Protein 5GS7 (pdb70)

Organism: Enterococcus faecalis (NCBI:txid1351)

Foldseek 3Di:
DKWFWACFPFIKTWAFDWFLDDQQKWWKKAFQQQKADFPQDDIRRGFFIKIAIARPPDQDGQHQKIATLLFKIKHKAAAPPFADADADDPQADEGEPSCVRCVDRRHDNAPVVVVVNCVRDGHHQDQPDPVGGDGRTKMWMHGRPFIWIWGQGPVGIDIDTDPQGMAHYDDDPVVLVVVLVVQVQADQADDDPPVDPVDDDDPPDHPNSHPVQDQAQDGSSLRNQLSVLRVPDDFHNDPVRRVVSVVVSNVSRWADQPRAQPPPSGHITRQKIWMARSNQQKIWMAGPAAPDIDIDGSVVDDSPDNGMDIGRDPHHYDDDPDD/DKWFWADFPFIKTWAFDWDLDDQQKWKKKAFQQAKADFPQDDIRRGFFIKIAIARPPDQDGQHQKIATLLFKIKHKAAAPPFADADADDPQADEGEPSCVRVVQRRHDNAVVVVVVNCVRYGHHLDQPDPVGGDGGTKMWMHGRPFIWIWGQGPVGIDIGTDPQRMAHYDDDPVVLVVVLVVVVQADQADDDPPVDPVDDDDPPDHRPSHPPQDQAQDGSSLSRQLSVLRVPDDFHNDPVRRVVSVVVSNVSRFADQPRAQPDPRGHIGRQKIWMARSNFQKIWIAGPAAPDIDIDGSVVDDSNDHGMDIGRDPRHYDDDPPD

InterPro domains:
  IPR029055 Nucleophile aminohydrolases, N-terminal [SSF56235] (2-324)
  IPR029132 Choloylglycine hydrolase/NAAA C-terminal [PF02275] (2-312)
  IPR047711 Conjugated bile acid hydrolase [NF038245] (1-310)
  IPR052193 Peptidase C59 family enzymes [PTHR35527] (1-322)

Structure (mmCIF, N/CA/C/O backbone):
data_5GS7
#
_entry.id   5GS7
#
_cell.length_a   91.187
_cell.length_b   91.187
_cell.length_c   156.505
_cell.angle_alpha   90.00
_cell.angle_beta   90.00
_cell.angle_gamma   90.00
#
_symmetry.space_group_name_H-M   'P 41 2 2'
#
loop_
_entity.id
_entity.type
_entity.pdbx_description
1 polymer 'Choloylglycine hydrolase'
2 water water
#
loop_
_atom_site.group_PDB
_atom_site.id
_atom_site.type_symbol
_atom_site.label_atom_id
_atom_site.label_alt_id
_atom_site.label_comp_id
_atom_site.label_asym_id
_atom_site.label_entity_id
_atom_site.label_seq_id
_atom_site.pdbx_PDB_ins_code
_atom_site.Cartn_x
_atom_site.Cartn_y
_atom_site.Cartn_z
_atom_site.occupancy
_atom_site.B_iso_or_equiv
_atom_site.auth_seq_id
_atom_site.auth_comp_id
_atom_site.auth_asym_id
_atom_site.auth_atom_id
_atom_site.pdbx_PDB_model_num
ATOM 1 N N . ALA A 1 1 ? 18.366 38.471 -2.427 1.00 12.54 2 ALA A N 1
ATOM 2 C CA . ALA A 1 1 ? 18.960 38.717 -1.142 1.00 12.05 2 ALA A CA 1
ATOM 3 C C . ALA A 1 1 ? 18.131 38.571 0.053 1.00 10.51 2 ALA A C 1
ATOM 4 O O . ALA A 1 1 ? 16.882 38.798 -0.063 1.00 11.20 2 ALA A O 1
ATOM 6 N N . THR A 1 2 ? 18.665 38.315 1.225 1.00 10.72 3 THR A N 1
ATOM 7 C CA . THR A 1 2 ? 17.982 38.282 2.476 1.00 11.57 3 THR A CA 1
ATOM 8 C C . THR A 1 2 ? 18.885 38.891 3.485 1.00 13.24 3 THR A C 1
ATOM 9 O O . THR A 1 2 ? 20.052 38.452 3.568 1.00 13.27 3 THR A O 1
ATOM 13 N N . ALA A 1 3 ? 18.464 39.985 4.143 1.00 11.62 4 ALA A N 1
ATOM 14 C CA . ALA A 1 3 ? 19.200 40.547 5.264 1.00 11.12 4 ALA A CA 1
ATOM 15 C C . ALA A 1 3 ? 18.490 40.398 6.526 1.00 11.95 4 ALA A C 1
ATOM 16 O O . ALA A 1 3 ? 17.224 40.510 6.583 1.00 11.97 4 ALA A O 1
ATOM 18 N N . ILE A 1 4 ? 19.209 40.124 7.584 1.00 12.14 5 ILE A N 1
ATOM 19 C CA . ILE A 1 4 ? 18.645 39.908 8.929 1.00 12.07 5 ILE A CA 1
ATOM 20 C C . ILE A 1 4 ? 19.421 40.578 10.030 1.00 12.74 5 ILE A C 1
ATOM 21 O O . ILE A 1 4 ? 20.666 40.820 9.852 1.00 12.52 5 ILE A O 1
ATOM 26 N N . THR A 1 5 ? 18.775 40.819 11.142 1.00 13.54 6 THR A N 1
ATOM 27 C CA . THR A 1 5 ? 19.366 40.984 12.431 1.00 15.14 6 THR A CA 1
ATOM 28 C C . THR A 1 5 ? 19.139 39.813 13.356 1.00 17.99 6 THR A C 1
ATOM 29 O O . THR A 1 5 ? 18.157 39.040 13.232 1.00 16.32 6 THR A O 1
ATOM 33 N N . TYR A 1 6 ? 20.047 39.612 14.308 1.00 17.59 7 TYR A N 1
ATOM 34 C CA . TYR A 1 6 ? 19.874 38.625 15.317 1.00 16.81 7 TYR A CA 1
ATOM 35 C C . TYR A 1 6 ? 20.482 39.138 16.581 1.00 17.40 7 TYR A C 1
ATOM 36 O O . TYR A 1 6 ? 21.574 39.744 16.540 1.00 18.89 7 TYR A O 1
ATOM 45 N N . VAL A 1 7 ? 19.932 38.761 17.717 1.00 18.08 8 VAL A N 1
ATOM 46 C CA . VAL A 1 7 ? 20.552 39.042 19.000 1.00 19.19 8 VAL A CA 1
ATOM 47 C C . VAL A 1 7 ? 20.733 37.734 19.771 1.00 19.25 8 VAL A C 1
ATOM 48 O O . VAL A 1 7 ? 19.796 36.993 19.950 1.00 19.64 8 VAL A O 1
ATOM 52 N N . SER A 1 8 ? 21.897 37.565 20.363 1.00 19.06 9 SER A N 1
ATOM 53 C CA . SER A 1 8 ? 22.139 36.464 21.322 1.00 22.28 9 SER A CA 1
ATOM 54 C C . SER A 1 8 ? 22.486 37.272 22.645 1.00 26.68 9 SER A C 1
ATOM 55 O O . SER A 1 8 ? 21.607 37.797 23.419 1.00 29.38 9 SER A O 1
ATOM 58 N N . LYS A 1 9 ? 23.760 37.457 22.864 1.00 24.50 10 LYS A N 1
ATOM 59 C CA . LYS A 1 9 ? 24.272 38.450 23.824 1.00 27.87 10 LYS A CA 1
ATOM 60 C C . LYS A 1 9 ? 24.700 39.685 23.030 1.00 24.44 10 LYS A C 1
ATOM 61 O O . LYS A 1 9 ? 24.186 40.803 23.286 1.00 26.47 10 LYS A O 1
ATOM 67 N N . ASP A 1 10 ? 25.594 39.499 22.050 1.00 21.90 11 ASP A N 1
ATOM 68 C CA . ASP A 1 10 ? 25.915 40.552 21.106 1.00 19.85 11 ASP A CA 1
ATOM 69 C C . ASP A 1 10 ? 24.794 40.571 20.021 1.00 19.12 11 ASP A C 1
ATOM 70 O O . ASP A 1 10 ? 23.917 39.697 19.966 1.00 18.50 11 ASP A O 1
ATOM 75 N N . HIS A 1 11 ? 24.818 41.631 19.245 1.00 16.84 12 HIS A N 1
ATOM 76 C CA . HIS A 1 11 ? 23.867 41.940 18.166 1.00 17.21 12 HIS A CA 1
ATOM 77 C C . HIS A 1 11 ? 24.594 41.757 16.854 1.00 16.75 12 HIS A C 1
ATOM 78 O O . HIS A 1 11 ? 25.740 42.189 16.675 1.00 18.37 12 HIS A O 1
ATOM 85 N N . TYR A 1 12 ? 23.962 41.011 15.914 1.00 14.07 13 TYR A N 1
ATOM 86 C CA . TYR A 1 12 ? 24.547 40.677 14.654 1.00 12.60 13 TYR A CA 1
ATOM 87 C C . TYR A 1 12 ? 23.725 41.170 13.516 1.00 13.52 13 TYR A C 1
ATOM 88 O O . TYR A 1 12 ? 22.494 41.312 13.632 1.00 14.25 13 TYR A O 1
ATOM 97 N N . PHE A 1 13 ? 24.298 41.342 12.380 1.00 12.24 14 PHE A N 1
ATOM 98 C CA . PHE A 1 13 ? 23.705 41.976 11.206 1.00 14.24 14 PHE A CA 1
ATOM 99 C C . PHE A 1 13 ? 24.274 41.359 10.010 1.00 13.95 14 PHE A C 1
ATOM 100 O O . PHE A 1 13 ? 25.566 41.259 9.948 1.00 15.67 14 PHE A O 1
ATOM 108 N N . GLY A 1 14 ? 23.561 40.930 8.992 1.00 14.23 15 GLY A N 1
ATOM 109 C CA . GLY A 1 14 ? 24.208 40.377 7.820 1.00 14.91 15 GLY A CA 1
ATOM 110 C C . GLY A 1 14 ? 23.233 39.994 6.761 1.00 12.90 15 GLY A C 1
ATOM 111 O O . GLY A 1 14 ? 22.011 40.209 6.913 1.00 13.18 15 GLY A O 1
ATOM 112 N N . ARG A 1 15 ? 23.734 39.300 5.749 1.00 12.42 16 ARG A N 1
ATOM 113 C CA . ARG A 1 15 ? 22.874 39.063 4.587 1.00 11.18 16 ARG A CA 1
ATOM 114 C C . ARG A 1 15 ? 23.441 37.955 3.691 1.00 11.65 16 ARG A C 1
ATOM 115 O O . ARG A 1 15 ? 24.635 37.683 3.616 1.00 12.75 16 ARG A O 1
ATOM 123 N N . ASN A 1 16 ? 22.549 37.348 2.892 1.00 11.89 17 ASN A N 1
ATOM 124 C CA . ASN A 1 16 ? 22.876 36.633 1.704 1.00 11.62 17 ASN A CA 1
ATOM 125 C C . ASN A 1 16 ? 22.898 37.614 0.551 1.00 12.06 17 ASN A C 1
ATOM 126 O O . ASN A 1 16 ? 21.946 38.426 0.355 1.00 11.74 17 ASN A O 1
ATOM 131 N N . PHE A 1 17 ? 23.921 37.567 -0.264 1.00 10.89 18 PHE A N 1
ATOM 132 C CA . PHE A 1 17 ? 24.022 38.241 -1.500 1.00 11.47 18 PHE A CA 1
ATOM 133 C C . PHE A 1 17 ? 23.736 37.313 -2.611 1.00 13.60 18 PHE A C 1
ATOM 134 O O . PHE A 1 17 ? 24.513 36.372 -2.833 1.00 12.30 18 PHE A O 1
ATOM 142 N N . ASP A 1 18 ? 22.551 37.473 -3.239 1.00 13.60 19 ASP A N 1
ATOM 143 C CA . ASP A 1 18 ? 22.056 36.503 -4.278 1.00 12.63 19 ASP A CA 1
ATOM 144 C C . ASP A 1 18 ? 22.101 37.224 -5.625 1.00 13.24 19 ASP A C 1
ATOM 145 O O . ASP A 1 18 ? 21.531 38.327 -5.774 1.00 14.86 19 ASP A O 1
ATOM 150 N N . TYR A 1 19 ? 22.795 36.689 -6.596 1.00 13.20 20 TYR A N 1
ATOM 151 C CA . TYR A 1 19 ? 22.842 37.208 -7.918 1.00 13.30 20 TYR A CA 1
ATOM 152 C C . TYR A 1 19 ? 23.323 36.234 -8.889 1.00 14.26 20 TYR A C 1
ATOM 153 O O . TYR A 1 19 ? 23.825 35.165 -8.493 1.00 15.34 20 TYR A O 1
ATOM 162 N N . GLU A 1 20 ? 23.287 36.524 -10.182 1.00 16.28 21 GLU A N 1
ATOM 163 C CA . GLU A 1 20 ? 23.725 35.554 -11.163 1.00 18.59 21 GLU A CA 1
ATOM 164 C C . GLU A 1 20 ? 25.147 35.757 -11.632 1.00 22.78 21 GLU A C 1
ATOM 165 O O . GLU A 1 20 ? 25.684 34.895 -12.300 1.00 21.76 21 GLU A O 1
ATOM 171 N N . ILE A 1 21 ? 25.738 36.861 -11.250 1.00 23.02 22 ILE A N 1
ATOM 172 C CA . ILE A 1 21 ? 27.126 37.119 -11.593 1.00 26.83 22 ILE A CA 1
ATOM 173 C C . ILE A 1 21 ? 27.812 37.880 -10.422 1.00 25.23 22 ILE A C 1
ATOM 174 O O . ILE A 1 21 ? 27.209 38.664 -9.739 1.00 24.72 22 ILE A O 1
ATOM 179 N N . SER A 1 22 ? 29.095 37.630 -10.312 1.00 26.37 23 SER A N 1
ATOM 180 C CA . SER A 1 22 ? 29.944 37.939 -9.173 1.00 31.79 23 SER A CA 1
ATOM 181 C C . SER A 1 22 ? 30.964 38.990 -9.619 1.00 38.02 23 SER A C 1
ATOM 182 O O . SER A 1 22 ? 31.872 38.646 -10.369 1.00 48.51 23 SER A O 1
ATOM 185 N N . TYR A 1 23 ? 30.828 40.240 -9.127 1.00 34.06 24 TYR A N 1
ATOM 186 C CA . TYR A 1 23 ? 31.672 41.396 -9.507 1.00 33.32 24 TYR A CA 1
ATOM 187 C C . TYR A 1 23 ? 32.974 41.566 -8.597 1.00 28.69 24 TYR A C 1
ATOM 188 O O . TYR A 1 23 ? 33.128 42.606 -7.930 1.00 27.39 24 TYR A O 1
ATOM 197 N N . ASN A 1 24 ? 33.882 40.596 -8.579 1.00 25.30 25 ASN A N 1
ATOM 198 C CA . ASN A 1 24 ? 35.100 40.700 -7.764 1.00 23.33 25 ASN A CA 1
ATOM 199 C C . ASN A 1 24 ? 34.862 41.249 -6.333 1.00 21.36 25 ASN A C 1
ATOM 200 O O . ASN A 1 24 ? 35.376 42.339 -5.903 1.00 19.63 25 ASN A O 1
ATOM 205 N N . GLU A 1 25 ? 33.972 40.595 -5.591 1.00 19.49 26 GLU A N 1
ATOM 206 C CA . GLU A 1 25 ? 33.682 41.015 -4.235 1.00 18.34 26 GLU A CA 1
ATOM 207 C C . GLU A 1 25 ? 34.893 40.903 -3.317 1.00 17.15 26 GLU A C 1
ATOM 208 O O . GLU A 1 25 ? 35.639 39.910 -3.418 1.00 18.21 26 GLU A O 1
ATOM 214 N N . VAL A 1 26 ? 35.105 41.966 -2.531 1.00 16.92 27 VAL A N 1
ATOM 215 C CA . VAL A 1 26 ? 36.197 42.054 -1.611 1.00 14.73 27 VAL A CA 1
ATOM 216 C C . VAL A 1 26 ? 35.763 42.538 -0.288 1.00 16.97 27 VAL A C 1
ATOM 217 O O . VAL A 1 26 ? 34.727 43.238 -0.214 1.00 16.11 27 VAL A O 1
ATOM 221 N N . VAL A 1 27 ? 36.530 42.303 0.781 1.00 14.93 28 VAL A N 1
ATOM 222 C CA . VAL A 1 27 ? 36.253 42.824 2.094 1.00 15.05 28 VAL A CA 1
ATOM 223 C C . VAL A 1 27 ? 37.023 44.146 2.218 1.00 16.85 28 VAL A C 1
ATOM 224 O O . VAL A 1 27 ? 38.284 44.167 2.052 1.00 18.31 28 VAL A O 1
ATOM 228 N N . THR A 1 28 ? 36.344 45.273 2.313 1.00 14.61 29 THR A N 1
ATOM 229 C CA . THR A 1 28 ? 36.998 46.600 2.372 1.00 16.84 29 THR A CA 1
ATOM 230 C C . THR A 1 28 ? 36.748 47.344 3.659 1.00 14.19 29 THR A C 1
ATOM 231 O O . THR A 1 28 ? 35.644 47.500 4.120 1.00 15.00 29 THR A O 1
ATOM 235 N N . ILE A 1 29 ? 37.843 47.827 4.311 1.00 14.84 30 ILE A N 1
ATOM 236 C CA . ILE A 1 29 ? 37.801 48.635 5.491 1.00 14.49 30 ILE A CA 1
ATOM 237 C C . ILE A 1 29 ? 38.082 50.070 5.028 1.00 14.77 30 ILE A C 1
ATOM 238 O O . ILE A 1 29 ? 39.101 50.316 4.407 1.00 15.86 30 ILE A O 1
ATOM 243 N N . THR A 1 30 ? 37.180 50.954 5.297 1.00 14.13 31 THR A N 1
ATOM 244 C CA . THR A 1 30 ? 37.348 52.376 4.991 1.00 14.23 31 THR A CA 1
ATOM 245 C C . THR A 1 30 ? 37.687 53.056 6.279 1.00 14.76 31 THR A C 1
ATOM 246 O O . THR A 1 30 ? 36.899 53.140 7.206 1.00 15.87 31 THR A O 1
ATOM 250 N N . PRO A 1 31 ? 38.997 53.496 6.438 1.00 15.11 32 PRO A N 1
ATOM 251 C CA . PRO A 1 31 ? 39.413 54.043 7.697 1.00 15.81 32 PRO A CA 1
ATOM 252 C C . PRO A 1 31 ? 38.908 55.481 7.826 1.00 16.88 32 PRO A C 1
ATOM 253 O O . PRO A 1 31 ? 38.315 56.024 6.856 1.00 17.34 32 PRO A O 1
ATOM 257 N N . ARG A 1 32 ? 39.123 56.055 8.988 1.00 16.40 33 ARG A N 1
ATOM 258 C CA . ARG A 1 32 ? 38.534 57.341 9.348 1.00 17.46 33 ARG A CA 1
ATOM 259 C C . ARG A 1 32 ? 38.885 58.536 8.472 1.00 17.04 33 ARG A C 1
ATOM 260 O O . ARG A 1 32 ? 38.084 59.490 8.333 1.00 19.29 33 ARG A O 1
ATOM 268 N N . ASN A 1 33 ? 40.125 58.559 7.984 1.00 18.05 34 ASN A N 1
ATOM 269 C CA . ASN A 1 33 ? 40.655 59.681 7.180 1.00 18.22 34 ASN A CA 1
ATOM 270 C C . ASN A 1 33 ? 40.652 59.474 5.700 1.00 17.97 34 ASN A C 1
ATOM 271 O O . ASN A 1 33 ? 41.204 60.224 4.923 1.00 19.05 34 ASN A O 1
ATOM 276 N N . TYR A 1 34 ? 39.944 58.430 5.207 1.00 15.62 35 TYR A N 1
ATOM 277 C CA . TYR A 1 34 ? 39.675 58.305 3.831 1.00 15.14 35 TYR A CA 1
ATOM 278 C C . TYR A 1 34 ? 38.612 59.301 3.460 1.00 20.86 35 TYR A C 1
ATOM 279 O O . TYR A 1 34 ? 37.418 59.147 3.828 1.00 20.33 35 TYR A O 1
ATOM 288 N N . LYS A 1 35 ? 39.026 60.348 2.790 1.00 19.37 36 LYS A N 1
ATOM 289 C CA . LYS A 1 35 ? 38.089 61.410 2.486 1.00 23.39 36 LYS A CA 1
ATOM 290 C C . LYS A 1 35 ? 36.962 60.905 1.581 1.00 19.84 36 LYS A C 1
ATOM 291 O O . LYS A 1 35 ? 37.217 60.447 0.481 1.00 22.25 36 LYS A O 1
ATOM 297 N N . PHE A 1 36 ? 35.722 61.160 2.005 1.00 21.44 37 PHE A N 1
ATOM 298 C CA . PHE A 1 36 ? 34.547 60.979 1.108 1.00 21.19 37 PHE A CA 1
ATOM 299 C C . PHE A 1 36 ? 34.149 62.297 0.407 1.00 22.18 37 PHE A C 1
ATOM 300 O O . PHE A 1 36 ? 33.684 63.245 1.085 1.00 24.97 37 PHE A O 1
ATOM 308 N N . SER A 1 37 ? 34.285 62.350 -0.902 1.00 23.07 38 SER A N 1
ATOM 309 C CA . SER A 1 37 ? 33.849 63.445 -1.759 1.00 25.06 38 SER A CA 1
ATOM 310 C C . SER A 1 37 ? 32.456 63.009 -2.270 1.00 26.25 38 SER A C 1
ATOM 311 O O . SER A 1 37 ? 32.266 61.846 -2.764 1.00 29.26 38 SER A O 1
ATOM 314 N N . PHE A 1 38 ? 31.460 63.816 -2.008 1.00 21.23 39 PHE A N 1
ATOM 315 C CA . PHE A 1 38 ? 30.104 63.566 -2.467 1.00 21.65 39 PHE A CA 1
ATOM 316 C C . PHE A 1 38 ? 29.724 64.499 -3.642 1.00 23.27 39 PHE A C 1
ATOM 317 O O . PHE A 1 38 ? 30.187 65.659 -3.720 1.00 24.24 39 PHE A O 1
ATOM 325 N N . ARG A 1 39 ? 28.936 63.986 -4.578 1.00 24.72 40 ARG A N 1
ATOM 326 C CA . ARG A 1 39 ? 28.636 64.712 -5.805 1.00 27.19 40 ARG A CA 1
ATOM 327 C C . ARG A 1 39 ? 27.841 65.996 -5.497 1.00 24.51 40 ARG A C 1
ATOM 328 O O . ARG A 1 39 ? 28.048 67.013 -6.136 1.00 27.86 40 ARG A O 1
ATOM 336 N N . GLU A 1 40 ? 26.946 65.967 -4.521 1.00 21.54 41 GLU A N 1
ATOM 337 C CA . GLU A 1 40 ? 25.989 67.080 -4.352 1.00 21.82 41 GLU A CA 1
ATOM 338 C C . GLU A 1 40 ? 25.761 67.522 -2.927 1.00 21.96 41 GLU A C 1
ATOM 339 O O . GLU A 1 40 ? 24.903 68.380 -2.618 1.00 22.73 41 GLU A O 1
ATOM 345 N N . VAL A 1 41 ? 26.444 66.902 -1.996 1.00 21.30 42 VAL A N 1
ATOM 346 C CA . VAL A 1 41 ? 26.405 67.270 -0.588 1.00 21.23 42 VAL A CA 1
ATOM 347 C C . VAL A 1 41 ? 27.846 67.504 -0.078 1.00 21.78 42 VAL A C 1
ATOM 348 O O . VAL A 1 41 ? 28.802 67.233 -0.782 1.00 19.49 42 VAL A O 1
ATOM 352 N N . GLY A 1 42 ? 27.940 68.030 1.126 1.00 24.65 43 GLY A N 1
ATOM 353 C CA . GLY A 1 42 ? 29.227 68.373 1.723 1.00 24.09 43 GLY A CA 1
ATOM 354 C C . GLY A 1 42 ? 30.107 67.161 1.905 1.00 26.59 43 GLY A C 1
ATOM 355 O O . GLY A 1 42 ? 29.622 66.054 2.211 1.00 24.02 43 GLY A O 1
ATOM 356 N N . ASN A 1 43 ? 31.412 67.353 1.783 1.00 25.42 44 ASN A N 1
ATOM 357 C CA . ASN A 1 43 ? 32.360 66.237 1.982 1.00 25.64 44 ASN A CA 1
ATOM 358 C C . ASN A 1 43 ? 32.530 65.787 3.397 1.00 24.31 44 ASN A C 1
ATOM 359 O O . ASN A 1 43 ? 32.204 66.513 4.353 1.00 27.11 44 ASN A O 1
ATOM 364 N N . LEU A 1 44 ? 32.876 64.510 3.604 1.00 24.49 45 LEU A N 1
ATOM 365 C CA . LEU A 1 44 ? 33.254 64.013 4.912 1.00 21.95 45 LEU A CA 1
ATOM 366 C C . LEU A 1 44 ? 34.754 63.688 4.892 1.00 26.03 45 LEU A C 1
ATOM 367 O O . LEU A 1 44 ? 35.176 62.628 4.409 1.00 24.09 45 LEU A O 1
ATOM 372 N N . ASP A 1 45 ? 35.558 64.619 5.346 1.00 27.34 46 ASP A N 1
ATOM 373 C CA . ASP A 1 45 ? 36.978 64.405 5.328 1.00 25.54 46 ASP A CA 1
ATOM 374 C C . ASP A 1 45 ? 37.438 63.481 6.460 1.00 26.25 46 ASP A C 1
ATOM 375 O O . ASP A 1 45 ? 38.482 62.788 6.330 1.00 24.45 46 ASP A O 1
ATOM 380 N N . HIS A 1 46 ? 36.728 63.489 7.572 1.00 20.59 47 HIS A N 1
ATOM 381 C CA . HIS A 1 46 ? 37.006 62.634 8.687 1.00 25.89 47 HIS A CA 1
ATOM 382 C C . HIS A 1 46 ? 35.659 62.002 9.033 1.00 22.84 47 HIS A C 1
ATOM 383 O O . HIS A 1 46 ? 34.652 62.734 9.115 1.00 25.81 47 HIS A O 1
ATOM 390 N N . HIS A 1 47 ? 35.645 60.699 9.321 1.00 18.85 48 HIS A N 1
ATOM 391 C CA . HIS A 1 47 ? 34.355 60.043 9.644 1.00 19.74 48 HIS A CA 1
ATOM 392 C C . HIS A 1 47 ? 34.587 58.712 10.370 1.00 19.39 48 HIS A C 1
ATOM 393 O O . HIS A 1 47 ? 35.714 58.291 10.557 1.00 18.03 48 HIS A O 1
ATOM 400 N N . PHE A 1 48 ? 33.522 58.001 10.748 1.00 17.07 49 PHE A N 1
ATOM 401 C CA . PHE A 1 48 ? 33.615 56.677 11.333 1.00 17.24 49 PHE A CA 1
ATOM 402 C C . PHE A 1 48 ? 34.151 55.675 10.328 1.00 15.87 49 PHE A C 1
ATOM 403 O O . PHE A 1 48 ? 33.896 55.764 9.117 1.00 15.40 49 PHE A O 1
ATOM 411 N N . ALA A 1 49 ? 34.955 54.742 10.862 1.00 17.39 50 ALA A N 1
ATOM 412 C CA . ALA A 1 49 ? 35.582 53.684 10.074 1.00 17.89 50 ALA A CA 1
ATOM 413 C C . ALA A 1 49 ? 34.445 52.680 9.755 1.00 16.23 50 ALA A C 1
ATOM 414 O O . ALA A 1 49 ? 33.554 52.505 10.569 1.00 17.09 50 ALA A O 1
ATOM 416 N N . ILE A 1 50 ? 34.563 52.085 8.596 1.00 17.29 51 ILE A N 1
ATOM 417 C CA . ILE A 1 50 ? 33.507 51.167 8.079 1.00 16.27 51 ILE A CA 1
ATOM 418 C C . ILE A 1 50 ? 34.195 49.894 7.596 1.00 16.89 51 ILE A C 1
ATOM 419 O O . ILE A 1 50 ? 35.313 49.915 7.047 1.00 15.24 51 ILE A O 1
ATOM 424 N N . ILE A 1 51 ? 33.580 48.729 7.805 1.00 14.99 52 ILE A N 1
ATOM 425 C CA . ILE A 1 51 ? 34.020 47.458 7.186 1.00 14.97 52 ILE A CA 1
ATOM 426 C C . ILE A 1 51 ? 32.815 46.816 6.509 1.00 13.77 52 ILE A C 1
ATOM 427 O O . ILE A 1 51 ? 31.688 46.802 7.039 1.00 14.24 52 ILE A O 1
ATOM 432 N N . GLY A 1 52 ? 33.043 46.367 5.302 1.00 13.56 53 GLY A N 1
ATOM 433 C CA . GLY A 1 52 ? 31.948 45.628 4.563 1.00 15.27 53 GLY A CA 1
ATOM 434 C C . GLY A 1 52 ? 32.458 44.918 3.344 1.00 14.11 53 GLY A C 1
ATOM 435 O O . GLY A 1 52 ? 33.649 44.909 3.065 1.00 14.29 53 GLY A O 1
ATOM 436 N N . ILE A 1 53 ? 31.544 44.336 2.571 1.00 12.80 54 ILE A N 1
ATOM 437 C CA . ILE A 1 53 ? 31.805 43.768 1.331 1.00 13.28 54 ILE A CA 1
ATOM 438 C C . ILE A 1 53 ? 31.457 44.741 0.242 1.00 14.02 54 ILE A C 1
ATOM 439 O O . ILE A 1 53 ? 30.325 45.317 0.189 1.00 13.96 54 ILE A O 1
ATOM 444 N N . ALA A 1 54 ? 32.366 44.913 -0.686 1.00 14.58 55 ALA A N 1
ATOM 445 C CA . ALA A 1 54 ? 32.309 45.832 -1.773 1.00 14.66 55 ALA A CA 1
ATOM 446 C C . ALA A 1 54 ? 32.632 45.258 -3.098 1.00 17.30 55 ALA A C 1
ATOM 447 O O . ALA A 1 54 ? 33.298 44.183 -3.189 1.00 16.61 55 ALA A O 1
ATOM 449 N N . ALA A 1 55 ? 32.204 45.891 -4.153 1.00 18.41 56 ALA A N 1
ATOM 450 C CA . ALA A 1 55 ? 32.570 45.497 -5.509 1.00 19.36 56 ALA A CA 1
ATOM 451 C C . ALA A 1 55 ? 33.997 46.023 -5.790 1.00 22.17 56 ALA A C 1
ATOM 452 O O . ALA A 1 55 ? 34.220 47.234 -5.910 1.00 23.14 56 ALA A O 1
ATOM 454 N N . GLY A 1 56 ? 34.933 45.093 -5.986 1.00 22.04 57 GLY A N 1
ATOM 455 C CA . GLY A 1 56 ? 36.389 45.346 -6.193 1.00 22.21 57 GLY A CA 1
ATOM 456 C C . GLY A 1 56 ? 36.704 45.750 -7.624 1.00 24.53 57 GLY A C 1
ATOM 457 O O . GLY A 1 56 ? 37.581 45.220 -8.226 1.00 38.75 57 GLY A O 1
ATOM 458 N N . ILE A 1 57 ? 35.983 46.720 -8.132 1.00 26.46 58 ILE A N 1
ATOM 459 C CA . ILE A 1 57 ? 35.957 47.100 -9.534 1.00 26.84 58 ILE A CA 1
ATOM 460 C C . ILE A 1 57 ? 36.206 48.599 -9.622 1.00 29.81 58 ILE A C 1
ATOM 461 O O . ILE A 1 57 ? 36.161 49.151 -10.702 1.00 31.95 58 ILE A O 1
ATOM 466 N N . ALA A 1 58 ? 36.417 49.244 -8.482 1.00 23.37 59 ALA A N 1
ATOM 467 C CA . ALA A 1 58 ? 36.598 50.676 -8.442 1.00 25.58 59 ALA A CA 1
ATOM 468 C C . ALA A 1 58 ? 37.496 51.007 -7.265 1.00 25.02 59 ALA A C 1
ATOM 469 O O . ALA A 1 58 ? 37.525 50.287 -6.255 1.00 23.88 59 ALA A O 1
ATOM 471 N N . ASP A 1 59 ? 38.157 52.136 -7.381 1.00 25.98 60 ASP A N 1
ATOM 472 C CA . ASP A 1 59 ? 39.019 52.722 -6.362 1.00 28.38 60 ASP A CA 1
ATOM 473 C C . ASP A 1 59 ? 38.307 53.519 -5.213 1.00 31.17 60 ASP A C 1
ATOM 474 O O . ASP A 1 59 ? 38.884 54.325 -4.501 1.00 39.80 60 ASP A O 1
ATOM 479 N N . TYR A 1 60 ? 37.052 53.226 -5.029 1.00 22.61 61 TYR A N 1
ATOM 480 C CA . TYR A 1 60 ? 36.139 53.883 -4.104 1.00 21.42 61 TYR A CA 1
ATOM 481 C C . TYR A 1 60 ? 35.366 52.676 -3.505 1.00 18.67 61 TYR A C 1
ATOM 482 O O . TYR A 1 60 ? 35.165 51.716 -4.219 1.00 21.52 61 TYR A O 1
ATOM 491 N N . PRO A 1 61 ? 34.995 52.719 -2.234 1.00 17.99 62 PRO A N 1
ATOM 492 C CA . PRO A 1 61 ? 34.295 51.588 -1.590 1.00 16.55 62 PRO A CA 1
ATOM 493 C C . PRO A 1 61 ? 32.792 51.502 -1.905 1.00 19.86 62 PRO A C 1
ATOM 494 O O . PRO A 1 61 ? 31.994 52.228 -1.343 1.00 20.12 62 PRO A O 1
ATOM 498 N N . LEU A 1 62 ? 32.484 50.621 -2.854 1.00 18.30 63 LEU A N 1
ATOM 499 C CA . LEU A 1 62 ? 31.162 50.420 -3.369 1.00 16.63 63 LEU A CA 1
ATOM 500 C C . LEU A 1 62 ? 30.495 49.257 -2.633 1.00 14.81 63 LEU A C 1
ATOM 501 O O . LEU A 1 62 ? 30.403 48.139 -3.124 1.00 16.24 63 LEU A O 1
ATOM 506 N N . TYR A 1 63 ? 30.137 49.516 -1.427 1.00 14.99 64 TYR A N 1
ATOM 507 C CA . TYR A 1 63 ? 29.585 48.547 -0.496 1.00 14.50 64 TYR A CA 1
ATOM 508 C C . TYR A 1 63 ? 28.259 47.961 -0.892 1.00 14.85 64 TYR A C 1
ATOM 509 O O . TYR A 1 63 ? 27.371 48.670 -1.292 1.00 17.02 64 TYR A O 1
ATOM 518 N N . TYR A 1 64 ? 28.189 46.640 -0.774 1.00 13.09 65 TYR A N 1
ATOM 519 C CA . TYR A 1 64 ? 26.897 45.986 -0.780 1.00 12.32 65 TYR A CA 1
ATOM 520 C C . TYR A 1 64 ? 26.274 45.981 0.543 1.00 11.80 65 TYR A C 1
ATOM 521 O O . TYR A 1 64 ? 25.018 46.026 0.644 1.00 13.57 65 TYR A O 1
ATOM 530 N N . ASP A 1 65 ? 27.003 45.882 1.612 1.00 11.28 66 ASP A N 1
ATOM 531 C CA . ASP A 1 65 ? 26.589 45.937 2.972 1.00 13.72 66 ASP A CA 1
ATOM 532 C C . ASP A 1 65 ? 27.800 46.259 3.832 1.00 15.04 66 ASP A C 1
ATOM 533 O O . ASP A 1 65 ? 28.957 46.055 3.353 1.00 13.96 66 ASP A O 1
ATOM 538 N N . ALA A 1 66 ? 27.604 46.831 5.007 1.00 14.74 67 ALA A N 1
ATOM 539 C CA . ALA A 1 66 ? 28.767 47.251 5.868 1.00 15.87 67 ALA A CA 1
ATOM 540 C C . ALA A 1 66 ? 28.256 47.572 7.242 1.00 13.74 67 ALA A C 1
ATOM 541 O O . ALA A 1 66 ? 27.047 47.709 7.508 1.00 12.63 67 ALA A O 1
ATOM 543 N N . ILE A 1 67 ? 29.159 47.581 8.193 1.00 12.37 68 ILE A N 1
ATOM 544 C CA . ILE A 1 67 ? 28.952 48.096 9.506 1.00 12.45 68 ILE A CA 1
ATOM 545 C C . ILE A 1 67 ? 30.019 49.174 9.817 1.00 13.73 68 ILE A C 1
ATOM 546 O O . ILE A 1 67 ? 31.101 49.099 9.250 1.00 14.47 68 ILE A O 1
ATOM 551 N N . ASN A 1 68 ? 29.710 50.057 10.718 1.00 15.66 69 ASN A N 1
ATOM 552 C CA . ASN A 1 68 ? 30.710 51.041 11.166 1.00 14.75 69 ASN A CA 1
ATOM 553 C C . ASN A 1 68 ? 31.169 50.668 12.570 1.00 17.81 69 ASN A C 1
ATOM 554 O O . ASN A 1 68 ? 30.666 49.746 13.252 1.00 15.35 69 ASN A O 1
ATOM 559 N N . GLU A 1 69 ? 32.256 51.378 12.984 1.00 15.74 70 GLU A N 1
ATOM 560 C CA . GLU A 1 69 ? 32.868 51.148 14.311 1.00 16.10 70 GLU A CA 1
ATOM 561 C C . GLU A 1 69 ? 32.036 51.473 15.539 1.00 16.96 70 GLU A C 1
ATOM 562 O O . GLU A 1 69 ? 32.401 51.121 16.653 1.00 19.13 70 GLU A O 1
ATOM 568 N N . LYS A 1 70 ? 30.851 52.066 15.319 1.00 17.58 71 LYS A N 1
ATOM 569 C CA . LYS A 1 70 ? 29.915 52.363 16.351 1.00 20.77 71 LYS A CA 1
ATOM 570 C C . LYS A 1 70 ? 28.759 51.376 16.488 1.00 16.63 71 LYS A C 1
ATOM 571 O O . LYS A 1 70 ? 27.939 51.536 17.346 1.00 21.35 71 LYS A O 1
ATOM 577 N N . GLY A 1 71 ? 28.732 50.331 15.625 1.00 17.02 72 GLY A N 1
ATOM 578 C CA . GLY A 1 71 ? 27.708 49.273 15.686 1.00 18.17 72 GLY A CA 1
ATOM 579 C C . GLY A 1 71 ? 26.474 49.610 14.909 1.00 16.57 72 GLY A C 1
ATOM 580 O O . GLY A 1 71 ? 25.401 49.054 15.229 1.00 18.58 72 GLY A O 1
ATOM 581 N N . LEU A 1 72 ? 26.586 50.431 13.853 1.00 15.30 73 LEU A N 1
ATOM 582 C CA . LEU A 1 72 ? 25.421 50.672 12.914 1.00 13.76 73 LEU A CA 1
ATOM 583 C C . LEU A 1 72 ? 25.736 49.956 11.601 1.00 15.93 73 LEU A C 1
ATOM 584 O O . LEU A 1 72 ? 26.863 50.031 11.080 1.00 14.89 73 LEU A O 1
ATOM 589 N N . GLY A 1 73 ? 24.755 49.147 11.100 1.00 14.15 74 GLY A N 1
ATOM 590 C CA . GLY A 1 73 ? 24.897 48.488 9.905 1.00 13.85 74 GLY A CA 1
ATOM 591 C C . GLY A 1 73 ? 23.913 48.886 8.857 1.00 11.97 74 GLY A C 1
ATOM 592 O O . GLY A 1 73 ? 22.797 49.365 9.160 1.00 13.69 74 GLY A O 1
ATOM 593 N N . MET A 1 74 ? 24.282 48.700 7.637 1.00 12.49 75 MET A N 1
ATOM 594 C CA . MET A 1 74 ? 23.486 49.013 6.470 1.00 12.83 75 MET A CA 1
ATOM 595 C C . MET A 1 74 ? 23.732 48.037 5.353 1.00 14.32 75 MET A C 1
ATOM 596 O O . MET A 1 74 ? 24.899 47.735 5.040 1.00 13.06 75 MET A O 1
ATOM 601 N N . ALA A 1 75 ? 22.702 47.645 4.645 1.00 12.49 76 ALA A N 1
ATOM 602 C CA . ALA A 1 75 ? 22.779 46.741 3.480 1.00 12.90 76 ALA A CA 1
ATOM 603 C C . ALA A 1 75 ? 21.852 47.200 2.384 1.00 12.13 76 ALA A C 1
ATOM 604 O O . ALA A 1 75 ? 20.643 47.512 2.690 1.00 13.53 76 ALA A O 1
ATOM 606 N N . GLY A 1 76 ? 22.286 47.159 1.131 1.00 11.72 77 GLY A N 1
ATOM 607 C CA . GLY A 1 76 ? 21.424 47.361 -0.046 1.00 9.99 77 GLY A CA 1
ATOM 608 C C . GLY A 1 76 ? 21.067 46.006 -0.633 1.00 11.51 77 GLY A C 1
ATOM 609 O O . GLY A 1 76 ? 21.905 45.179 -0.860 1.00 13.48 77 GLY A O 1
ATOM 610 N N . LEU A 1 77 ? 19.739 45.872 -0.944 1.00 11.05 78 LEU A N 1
ATOM 611 C CA . LEU A 1 77 ? 19.142 44.618 -1.474 1.00 12.43 78 LEU A CA 1
ATOM 612 C C . LEU A 1 77 ? 18.391 44.935 -2.757 1.00 12.76 78 LEU A C 1
ATOM 613 O O . LEU A 1 77 ? 17.739 46.024 -2.814 1.00 12.69 78 LEU A O 1
ATOM 618 N N . ASN A 1 78 ? 18.486 44.117 -3.765 1.00 14.18 79 ASN A N 1
ATOM 619 C CA . ASN A 1 78 ? 17.839 44.312 -5.049 1.00 12.36 79 ASN A CA 1
ATOM 620 C C . ASN A 1 78 ? 16.337 44.625 -4.868 1.00 12.35 79 ASN A C 1
ATOM 621 O O . ASN A 1 78 ? 15.671 44.126 -3.969 1.00 14.44 79 ASN A O 1
ATOM 626 N N . PHE A 1 79 ? 15.888 45.612 -5.645 1.00 12.50 80 PHE A N 1
ATOM 627 C CA . PHE A 1 79 ? 14.472 46.109 -5.567 1.00 10.34 80 PHE A CA 1
ATOM 628 C C . PHE A 1 79 ? 14.066 46.480 -6.972 1.00 12.25 80 PHE A C 1
ATOM 629 O O . PHE A 1 79 ? 13.520 47.636 -7.199 1.00 14.26 80 PHE A O 1
ATOM 637 N N . SER A 1 80 ? 14.306 45.654 -7.924 1.00 14.10 81 SER A N 1
ATOM 638 C CA . SER A 1 80 ? 14.145 45.888 -9.345 1.00 12.58 81 SER A CA 1
ATOM 639 C C . SER A 1 80 ? 12.727 46.175 -9.734 1.00 14.69 81 SER A C 1
ATOM 640 O O . SER A 1 80 ? 11.832 45.367 -9.498 1.00 16.72 81 SER A O 1
ATOM 643 N N . GLY A 1 81 ? 12.496 47.340 -10.384 1.00 15.64 82 GLY A N 1
ATOM 644 C CA . GLY A 1 81 ? 11.143 47.677 -10.768 1.00 15.95 82 GLY A CA 1
ATOM 645 C C . GLY A 1 81 ? 10.432 48.523 -9.788 1.00 15.62 82 GLY A C 1
ATOM 646 O O . GLY A 1 81 ? 9.317 49.072 -10.093 1.00 21.64 82 GLY A O 1
ATOM 647 N N . TYR A 1 82 ? 10.784 48.467 -8.502 1.00 12.63 83 TYR A N 1
ATOM 648 C CA . TYR A 1 82 ? 10.255 49.172 -7.414 1.00 14.54 83 TYR A CA 1
ATOM 649 C C . TYR A 1 82 ? 11.053 50.421 -7.051 1.00 14.48 83 TYR A C 1
ATOM 650 O O . TYR A 1 82 ? 10.487 51.514 -6.785 1.00 17.00 83 TYR A O 1
ATOM 659 N N . ALA A 1 83 ? 12.368 50.290 -7.095 1.00 14.85 84 ALA A N 1
ATOM 660 C CA . ALA A 1 83 ? 13.185 51.469 -6.746 1.00 13.72 84 ALA A CA 1
ATOM 661 C C . ALA A 1 83 ? 13.012 52.580 -7.772 1.00 13.35 84 ALA A C 1
ATOM 662 O O . ALA A 1 83 ? 12.927 52.293 -8.918 1.00 16.56 84 ALA A O 1
ATOM 664 N N . ASP A 1 84 ? 13.024 53.854 -7.336 1.00 16.29 85 ASP A N 1
ATOM 665 C CA . ASP A 1 84 ? 12.927 55.056 -8.204 1.00 18.31 85 ASP A CA 1
ATOM 666 C C . ASP A 1 84 ? 13.843 56.138 -7.573 1.00 16.44 85 ASP A C 1
ATOM 667 O O . ASP A 1 84 ? 13.645 56.541 -6.487 1.00 18.28 85 ASP A O 1
ATOM 672 N N . TYR A 1 85 ? 14.803 56.572 -8.359 1.00 20.29 86 TYR A N 1
ATOM 673 C CA . TYR A 1 85 ? 15.781 57.525 -7.926 1.00 18.31 86 TYR A CA 1
ATOM 674 C C . TYR A 1 85 ? 15.410 58.815 -8.658 1.00 19.47 86 TYR A C 1
ATOM 675 O O . TYR A 1 85 ? 14.956 58.785 -9.793 1.00 22.44 86 TYR A O 1
ATOM 684 N N . LYS A 1 86 ? 15.699 59.927 -7.999 1.00 19.96 87 LYS A N 1
ATOM 685 C CA . LYS A 1 86 ? 15.034 61.223 -8.333 1.00 21.69 87 LYS A CA 1
ATOM 686 C C . LYS A 1 86 ? 15.983 62.188 -8.970 1.00 19.56 87 LYS A C 1
ATOM 687 O O . LYS A 1 86 ? 17.204 62.037 -8.989 1.00 21.55 87 LYS A O 1
ATOM 693 N N . LYS A 1 87 ? 15.417 63.250 -9.514 1.00 22.48 88 LYS A N 1
ATOM 694 C CA . LYS A 1 87 ? 16.238 64.416 -9.863 1.00 23.47 88 LYS A CA 1
ATOM 695 C C . LYS A 1 87 ? 16.624 65.204 -8.656 1.00 21.10 88 LYS A C 1
ATOM 696 O O . LYS A 1 87 ? 16.014 65.120 -7.617 1.00 19.92 88 LYS A O 1
ATOM 702 N N . ILE A 1 88 ? 17.687 66.004 -8.813 1.00 23.54 89 ILE A N 1
ATOM 703 C CA . ILE A 1 88 ? 18.162 66.886 -7.748 1.00 26.42 89 ILE A CA 1
ATOM 704 C C . ILE A 1 88 ? 17.014 67.825 -7.303 1.00 24.44 89 ILE A C 1
ATOM 705 O O . ILE A 1 88 ? 16.281 68.339 -8.136 1.00 28.40 89 ILE A O 1
ATOM 710 N N . GLU A 1 89 ? 16.806 67.930 -6.010 1.00 22.83 90 GLU A N 1
ATOM 711 C CA . GLU A 1 89 ? 15.740 68.703 -5.437 1.00 29.90 90 GLU A CA 1
ATOM 712 C C . GLU A 1 89 ? 16.437 69.721 -4.562 1.00 26.52 90 GLU A C 1
ATOM 713 O O . GLU A 1 89 ? 17.092 69.387 -3.551 1.00 23.06 90 GLU A O 1
ATOM 719 N N . GLU A 1 90 ? 16.225 71.002 -4.898 1.00 31.35 91 GLU A N 1
ATOM 720 C CA . GLU A 1 90 ? 16.776 72.043 -4.058 1.00 31.87 91 GLU A CA 1
ATOM 721 C C . GLU A 1 90 ? 16.159 72.000 -2.687 1.00 28.08 91 GLU A C 1
ATOM 722 O O . GLU A 1 90 ? 14.953 71.738 -2.541 1.00 33.45 91 GLU A O 1
ATOM 728 N N . GLY A 1 91 ? 16.993 72.174 -1.665 1.00 25.19 92 GLY A N 1
ATOM 729 C CA . GLY A 1 91 ? 16.600 72.094 -0.273 1.00 24.21 92 GLY A CA 1
ATOM 730 C C . GLY A 1 91 ? 16.651 70.692 0.358 1.00 24.40 92 GLY A C 1
ATOM 731 O O . GLY A 1 91 ? 16.304 70.536 1.510 1.00 31.74 92 GLY A O 1
ATOM 732 N N . LYS A 1 92 ? 17.050 69.706 -0.428 1.00 25.09 93 LYS A N 1
ATOM 733 C CA . LYS A 1 92 ? 17.250 68.367 0.107 1.00 26.34 93 LYS A CA 1
ATOM 734 C C . LYS A 1 92 ? 18.731 68.101 0.122 1.00 24.53 93 LYS A C 1
ATOM 735 O O . LYS A 1 92 ? 19.545 68.799 -0.505 1.00 21.72 93 LYS A O 1
ATOM 741 N N . GLU A 1 93 ? 19.088 67.085 0.889 1.00 22.77 94 GLU A N 1
ATOM 742 C CA . GLU A 1 93 ? 20.428 66.458 0.807 1.00 21.63 94 GLU A CA 1
ATOM 743 C C . GLU A 1 93 ? 20.405 65.382 -0.299 1.00 19.26 94 GLU A C 1
ATOM 744 O O . GLU A 1 93 ? 19.741 64.303 -0.106 1.00 21.65 94 GLU A O 1
ATOM 750 N N . ASN A 1 94 ? 20.901 65.716 -1.459 1.00 16.74 95 ASN A N 1
ATOM 751 C CA . ASN A 1 94 ? 20.920 64.974 -2.639 1.00 17.04 95 ASN A CA 1
ATOM 752 C C . ASN A 1 94 ? 22.053 63.984 -2.707 1.00 18.71 95 ASN A C 1
ATOM 753 O O . ASN A 1 94 ? 23.219 64.390 -2.913 1.00 19.59 95 ASN A O 1
ATOM 758 N N . VAL A 1 95 ? 21.752 62.690 -2.427 1.00 18.52 96 VAL A N 1
ATOM 759 C CA . VAL A 1 95 ? 22.780 61.694 -2.184 1.00 17.76 96 VAL A CA 1
ATOM 760 C C . VAL A 1 95 ? 22.527 60.564 -3.160 1.00 15.93 96 VAL A C 1
ATOM 761 O O . VAL A 1 95 ? 21.356 60.125 -3.281 1.00 16.77 96 VAL A O 1
ATOM 765 N N . SER A 1 96 ? 23.526 60.102 -3.867 1.00 16.61 97 SER A N 1
ATOM 766 C CA . SER A 1 96 ? 23.290 59.027 -4.811 1.00 16.89 97 SER A CA 1
ATOM 767 C C . SER A 1 96 ? 23.246 57.697 -4.048 1.00 15.90 97 SER A C 1
ATOM 768 O O . SER A 1 96 ? 23.919 57.542 -3.038 1.00 16.50 97 SER A O 1
ATOM 771 N N . PRO A 1 97 ? 22.461 56.754 -4.571 1.00 15.09 98 PRO A N 1
ATOM 772 C CA . PRO A 1 97 ? 22.540 55.402 -3.943 1.00 15.35 98 PRO A CA 1
ATOM 773 C C . PRO A 1 97 ? 23.969 54.830 -3.772 1.00 15.63 98 PRO A C 1
ATOM 774 O O . PRO A 1 97 ? 24.187 54.168 -2.743 1.00 15.05 98 PRO A O 1
ATOM 778 N N . PHE A 1 98 ? 24.865 55.092 -4.673 1.00 18.11 99 PHE A N 1
ATOM 779 C CA . PHE A 1 98 ? 26.243 54.582 -4.550 1.00 16.60 99 PHE A CA 1
ATOM 780 C C . PHE A 1 98 ? 27.009 55.190 -3.377 1.00 18.89 99 PHE A C 1
ATOM 781 O O . PHE A 1 98 ? 27.977 54.577 -2.884 1.00 20.70 99 PHE A O 1
ATOM 789 N N . GLU A 1 99 ? 26.596 56.400 -2.989 1.00 17.17 100 GLU A N 1
ATOM 790 C CA . GLU A 1 99 ? 27.163 57.125 -1.872 1.00 15.14 100 GLU A CA 1
ATOM 791 C C . GLU A 1 99 ? 26.480 56.909 -0.535 1.00 14.95 100 GLU A C 1
ATOM 792 O O . GLU A 1 99 ? 26.908 57.349 0.508 1.00 15.62 100 GLU A O 1
ATOM 798 N N . PHE A 1 100 ? 25.318 56.227 -0.554 1.00 14.25 101 PHE A N 1
ATOM 799 C CA . PHE A 1 100 ? 24.430 56.224 0.554 1.00 15.46 101 PHE A CA 1
ATOM 800 C C . PHE A 1 100 ? 24.977 55.511 1.792 1.00 14.04 101 PHE A C 1
ATOM 801 O O . PHE A 1 100 ? 24.796 55.949 2.916 1.00 14.70 101 PHE A O 1
ATOM 809 N N . ILE A 1 101 ? 25.559 54.320 1.610 1.00 13.88 102 ILE A N 1
ATOM 810 C CA . ILE A 1 101 ? 26.168 53.693 2.739 1.00 15.12 102 ILE A CA 1
ATOM 811 C C . ILE A 1 101 ? 27.250 54.535 3.424 1.00 14.00 102 ILE A C 1
ATOM 812 O O . ILE A 1 101 ? 27.205 54.668 4.592 1.00 15.14 102 ILE A O 1
ATOM 817 N N . PRO A 1 102 ? 28.234 55.046 2.645 1.00 15.41 103 PRO A N 1
ATOM 818 C CA . PRO A 1 102 ? 29.245 55.978 3.242 1.00 16.83 103 PRO A CA 1
ATOM 819 C C . PRO A 1 102 ? 28.639 57.217 3.904 1.00 17.54 103 PRO A C 1
ATOM 820 O O . PRO A 1 102 ? 28.995 57.573 5.027 1.00 18.04 103 PRO A O 1
ATOM 824 N N . TRP A 1 103 ? 27.557 57.719 3.326 1.00 17.43 104 TRP A N 1
ATOM 825 C CA . TRP A 1 103 ? 26.915 58.892 3.856 1.00 16.52 104 TRP A CA 1
ATOM 826 C C . TRP A 1 103 ? 26.278 58.632 5.198 1.00 19.73 104 TRP A C 1
ATOM 827 O O . TRP A 1 103 ? 26.363 59.414 6.134 1.00 20.54 104 TRP A O 1
ATOM 838 N N . VAL A 1 104 ? 25.538 57.532 5.328 1.00 15.20 105 VAL A N 1
ATOM 839 C CA . VAL A 1 104 ? 24.990 57.258 6.617 1.00 15.18 105 VAL A CA 1
ATOM 840 C C . VAL A 1 104 ? 25.998 56.757 7.617 1.00 16.66 105 VAL A C 1
ATOM 841 O O . VAL A 1 104 ? 26.066 57.247 8.753 1.00 17.71 105 VAL A O 1
ATOM 845 N N . LEU A 1 105 ? 26.737 55.670 7.248 1.00 15.15 106 LEU A N 1
ATOM 846 C CA . LEU A 1 105 ? 27.595 55.035 8.177 1.00 14.59 106 LEU A CA 1
ATOM 847 C C . LEU A 1 105 ? 28.834 55.947 8.604 1.00 15.50 106 LEU A C 1
ATOM 848 O O . LEU A 1 105 ? 29.380 55.733 9.698 1.00 16.62 106 LEU A O 1
ATOM 853 N N . GLY A 1 106 ? 29.178 56.863 7.751 1.00 17.69 107 GLY A N 1
ATOM 854 C CA . GLY A 1 106 ? 30.294 57.785 8.059 1.00 18.13 107 GLY A CA 1
ATOM 855 C C . GLY A 1 106 ? 29.955 58.712 9.197 1.00 19.82 107 GLY A C 1
ATOM 856 O O . GLY A 1 106 ? 30.838 59.119 9.927 1.00 18.48 107 GLY A O 1
ATOM 857 N N . GLN A 1 107 ? 28.679 59.067 9.350 1.00 17.60 108 GLN A N 1
ATOM 858 C CA . GLN A 1 107 ? 28.305 60.119 10.295 1.00 20.81 108 GLN A CA 1
ATOM 859 C C . GLN A 1 107 ? 27.259 59.790 11.322 1.00 20.10 108 GLN A C 1
ATOM 860 O O . GLN A 1 107 ? 27.014 60.587 12.237 1.00 22.48 108 GLN A O 1
ATOM 866 N N . CYS A 1 108 ? 26.709 58.567 11.333 1.00 19.42 109 CYS A N 1
ATOM 867 C CA . CYS A 1 108 ? 25.677 58.150 12.295 1.00 20.11 109 CYS A CA 1
ATOM 868 C C . CYS A 1 108 ? 26.117 57.003 13.173 1.00 21.92 109 CYS A C 1
ATOM 869 O O . CYS A 1 108 ? 26.715 56.036 12.654 1.00 20.50 109 CYS A O 1
ATOM 872 N N . SER A 1 109 ? 25.828 57.074 14.476 1.00 20.05 110 SER A N 1
ATOM 873 C CA . SER A 1 109 ? 26.189 56.010 15.416 1.00 21.40 110 SER A CA 1
ATOM 874 C C . SER A 1 109 ? 25.039 55.076 15.668 1.00 19.24 110 SER A C 1
ATOM 875 O O . SER A 1 109 ? 25.236 54.042 16.266 1.00 23.91 110 SER A O 1
ATOM 878 N N . THR A 1 110 ? 23.838 55.582 15.413 1.00 19.60 111 THR A N 1
ATOM 879 C CA . THR A 1 110 ? 22.650 54.875 15.810 1.00 20.85 111 THR A CA 1
ATOM 880 C C . THR A 1 110 ? 21.555 55.067 14.747 1.00 18.54 111 THR A C 1
ATOM 881 O O . THR A 1 110 ? 21.595 55.923 13.922 1.00 18.12 111 THR A O 1
ATOM 885 N N . VAL A 1 111 ? 20.579 54.138 14.762 1.00 19.45 112 VAL A N 1
ATOM 886 C CA . VAL A 1 111 ? 19.438 54.240 13.875 1.00 18.78 112 VAL A CA 1
ATOM 887 C C . VAL A 1 111 ? 18.650 55.530 14.096 1.00 17.59 112 VAL A C 1
ATOM 888 O O . VAL A 1 111 ? 18.249 56.165 13.168 1.00 21.01 112 VAL A O 1
ATOM 892 N N . ASP A 1 112 ? 18.469 55.901 15.376 1.00 19.98 113 ASP A N 1
ATOM 893 C CA . ASP A 1 112 ? 17.875 57.225 15.660 1.00 21.08 113 ASP A CA 1
ATOM 894 C C . ASP A 1 112 ? 18.584 58.399 15.017 1.00 21.99 113 ASP A C 1
ATOM 895 O O . ASP A 1 112 ? 17.962 59.311 14.503 1.00 21.63 113 ASP A O 1
ATOM 900 N N . GLU A 1 113 ? 19.915 58.391 14.991 1.00 20.65 114 GLU A N 1
ATOM 901 C CA . GLU A 1 113 ? 20.568 59.430 14.243 1.00 19.15 114 GLU A CA 1
ATOM 902 C C . GLU A 1 113 ? 20.352 59.364 12.719 1.00 19.19 114 GLU A C 1
ATOM 903 O O . GLU A 1 113 ? 20.296 60.371 12.018 1.00 23.00 114 GLU A O 1
ATOM 909 N N . ALA A 1 114 ? 20.338 58.137 12.193 1.00 19.42 115 ALA A N 1
ATOM 910 C CA . ALA A 1 114 ? 20.100 58.026 10.814 1.00 16.08 115 ALA A CA 1
ATOM 911 C C . ALA A 1 114 ? 18.654 58.507 10.478 1.00 18.29 115 ALA A C 1
ATOM 912 O O . ALA A 1 114 ? 18.488 59.071 9.414 1.00 20.00 115 ALA A O 1
ATOM 914 N N . LYS A 1 115 ? 17.689 58.255 11.334 1.00 19.18 116 LYS A N 1
ATOM 915 C CA . LYS A 1 115 ? 16.313 58.707 11.043 1.00 19.39 116 LYS A CA 1
ATOM 916 C C . LYS A 1 115 ? 16.284 60.232 10.883 1.00 19.92 116 LYS A C 1
ATOM 917 O O . LYS A 1 115 ? 15.633 60.739 10.017 1.00 21.91 116 LYS A O 1
ATOM 923 N N . LYS A 1 116 ? 17.087 60.910 11.689 1.00 23.22 117 LYS A N 1
ATOM 924 C CA . LYS A 1 116 ? 17.158 62.373 11.587 1.00 26.32 117 LYS A CA 1
ATOM 925 C C . LYS A 1 116 ? 17.743 62.765 10.235 1.00 23.74 117 LYS A C 1
ATOM 926 O O . LYS A 1 116 ? 17.264 63.652 9.535 1.00 24.47 117 LYS A O 1
ATOM 932 N N . LEU A 1 117 ? 18.837 62.098 9.868 1.00 23.30 118 LEU A N 1
ATOM 933 C CA . LEU A 1 117 ? 19.470 62.320 8.624 1.00 20.55 118 LEU A CA 1
ATOM 934 C C . LEU A 1 117 ? 18.581 62.094 7.426 1.00 20.38 118 LEU A C 1
ATOM 935 O O . LEU A 1 117 ? 18.616 62.786 6.388 1.00 21.43 118 LEU A O 1
ATOM 940 N N . LEU A 1 118 ? 17.747 61.043 7.545 1.00 17.99 119 LEU A N 1
ATOM 941 C CA . LEU A 1 118 ? 16.938 60.614 6.449 1.00 17.94 119 LEU A CA 1
ATOM 942 C C . LEU A 1 118 ? 15.706 61.518 6.156 1.00 18.13 119 LEU A C 1
ATOM 943 O O . LEU A 1 118 ? 15.209 61.526 5.023 1.00 20.49 119 LEU A O 1
ATOM 948 N N . LYS A 1 119 ? 15.354 62.348 7.130 1.00 24.19 120 LYS A N 1
ATOM 949 C CA . LYS A 1 119 ? 14.241 63.301 6.893 1.00 24.57 120 LYS A CA 1
ATOM 950 C C . LYS A 1 119 ? 14.500 64.255 5.738 1.00 22.84 120 LYS A C 1
ATOM 951 O O . LYS A 1 119 ? 13.529 64.655 5.086 1.00 27.21 120 LYS A O 1
ATOM 957 N N . ASN A 1 120 ? 15.743 64.671 5.488 1.00 22.76 121 ASN A N 1
ATOM 958 C CA . ASN A 1 120 ? 16.080 65.546 4.424 1.00 21.64 121 ASN A CA 1
ATOM 959 C C . ASN A 1 120 ? 16.697 64.910 3.208 1.00 22.98 121 ASN A C 1
ATOM 960 O O . ASN A 1 120 ? 17.078 65.563 2.299 1.00 21.75 121 ASN A O 1
ATOM 965 N N . LEU A 1 121 ? 16.741 63.571 3.185 1.00 19.78 122 LEU A N 1
ATOM 966 C CA . LEU A 1 121 ? 17.217 62.878 2.011 1.00 20.80 122 LEU A CA 1
ATOM 967 C C . LEU A 1 121 ? 16.433 62.903 0.733 1.00 19.63 122 LEU A C 1
ATOM 968 O O . LEU A 1 121 ? 15.236 62.819 0.757 1.00 19.81 122 LEU A O 1
ATOM 973 N N . ASN A 1 122 ? 17.133 62.990 -0.395 1.00 17.18 123 ASN A N 1
ATOM 974 C CA . ASN A 1 122 ? 16.596 62.715 -1.727 1.00 16.97 123 ASN A CA 1
ATOM 975 C C . ASN A 1 122 ? 17.655 61.833 -2.426 1.00 18.64 123 ASN A C 1
ATOM 976 O O . ASN A 1 122 ? 18.799 62.267 -2.720 1.00 19.70 123 ASN A O 1
ATOM 981 N N . LEU A 1 123 ? 17.271 60.569 -2.727 1.00 17.65 124 LEU A N 1
ATOM 982 C CA . LEU A 1 123 ? 18.131 59.716 -3.457 1.00 15.91 124 LEU A CA 1
ATOM 983 C C . LEU A 1 123 ? 18.072 60.002 -4.912 1.00 16.71 124 LEU A C 1
ATOM 984 O O . LEU A 1 123 ? 17.016 59.823 -5.592 1.00 17.89 124 LEU A O 1
ATOM 989 N N . VAL A 1 124 ? 19.222 60.466 -5.413 1.00 17.52 125 VAL A N 1
ATOM 990 C CA . VAL A 1 124 ? 19.328 60.979 -6.794 1.00 19.93 125 VAL A CA 1
ATOM 991 C C . VAL A 1 124 ? 19.967 60.019 -7.789 1.00 19.47 125 VAL A C 1
ATOM 992 O O . VAL A 1 124 ? 20.917 59.224 -7.446 1.00 20.62 125 VAL A O 1
ATOM 996 N N . ASN A 1 125 ? 19.512 60.085 -9.027 1.00 17.78 126 ASN A N 1
ATOM 997 C CA . ASN A 1 125 ? 19.905 59.273 -10.089 1.00 19.29 126 ASN A CA 1
ATOM 998 C C . ASN A 1 125 ? 21.214 59.706 -10.709 1.00 19.14 126 ASN A C 1
ATOM 999 O O . ASN A 1 125 ? 21.220 60.082 -11.871 1.00 23.11 126 ASN A O 1
ATOM 1004 N N . ILE A 1 126 ? 22.323 59.571 -9.968 1.00 17.90 127 ILE A N 1
ATOM 1005 C CA . ILE A 1 126 ? 23.662 59.868 -10.402 1.00 18.98 127 ILE A CA 1
ATOM 1006 C C . ILE A 1 126 ? 24.545 58.594 -10.306 1.00 17.97 127 ILE A C 1
ATOM 1007 O O . ILE A 1 126 ? 24.737 58.075 -9.238 1.00 19.42 127 ILE A O 1
ATOM 1012 N N . ASN A 1 127 ? 24.998 58.157 -11.440 1.00 18.65 128 ASN A N 1
ATOM 1013 C CA . ASN A 1 127 ? 25.901 56.998 -11.547 1.00 19.83 128 ASN A CA 1
ATOM 1014 C C . ASN A 1 127 ? 27.283 57.230 -10.955 1.00 19.40 128 ASN A C 1
ATOM 1015 O O . ASN A 1 127 ? 27.846 58.377 -11.012 1.00 21.19 128 ASN A O 1
ATOM 1020 N N . PHE A 1 128 ? 27.874 56.205 -10.368 1.00 17.55 129 PHE A N 1
ATOM 1021 C CA . PHE A 1 128 ? 29.245 56.257 -9.915 1.00 19.32 129 PHE A CA 1
ATOM 1022 C C . PHE A 1 128 ? 30.132 56.615 -11.064 1.00 19.18 129 PHE A C 1
ATOM 1023 O O . PHE A 1 128 ? 31.011 57.507 -10.954 1.00 20.72 129 PHE A O 1
ATOM 1031 N N . SER A 1 129 ? 29.990 55.880 -12.139 1.00 19.23 130 SER A N 1
ATOM 1032 C CA . SER A 1 129 ? 30.798 56.133 -13.313 1.00 19.31 130 SER A CA 1
ATOM 1033 C C . SER A 1 129 ? 30.004 55.717 -14.453 1.00 18.98 130 SER A C 1
ATOM 1034 O O . SER A 1 129 ? 28.872 55.107 -14.379 1.00 18.96 130 SER A O 1
ATOM 1037 N N . ASP A 1 130 ? 30.529 56.024 -15.626 1.00 20.16 131 ASP A N 1
ATOM 1038 C CA . ASP A 1 130 ? 29.811 55.692 -16.831 1.00 21.30 131 ASP A CA 1
ATOM 1039 C C . ASP A 1 130 ? 29.679 54.172 -17.060 1.00 23.29 131 ASP A C 1
ATOM 1040 O O . ASP A 1 130 ? 28.698 53.741 -17.615 1.00 26.80 131 ASP A O 1
ATOM 1045 N N . GLU A 1 131 ? 30.680 53.419 -16.642 1.00 26.01 132 GLU A N 1
ATOM 1046 C CA . GLU A 1 131 ? 30.693 51.946 -16.820 1.00 29.88 132 GLU A CA 1
ATOM 1047 C C . GLU A 1 131 ? 29.834 51.204 -15.780 1.00 28.91 132 GLU A C 1
ATOM 1048 O O . GLU A 1 131 ? 29.614 50.010 -15.907 1.00 30.25 132 GLU A O 1
ATOM 1054 N N . LEU A 1 132 ? 29.522 51.898 -14.689 1.00 25.02 133 LEU A N 1
ATOM 1055 C CA . LEU A 1 132 ? 28.974 51.302 -13.459 1.00 26.95 133 LEU A CA 1
ATOM 1056 C C . LEU A 1 132 ? 27.761 52.106 -13.064 1.00 20.94 133 LEU A C 1
ATOM 1057 O O . LEU A 1 132 ? 27.837 52.880 -12.109 1.00 25.62 133 LEU A O 1
ATOM 1062 N N . PRO A 1 133 ? 26.665 51.889 -13.797 1.00 24.94 134 PRO A N 1
ATOM 1063 C CA . PRO A 1 133 ? 25.430 52.544 -13.503 1.00 26.50 134 PRO A CA 1
ATOM 1064 C C . PRO A 1 133 ? 24.733 51.975 -12.256 1.00 26.76 134 PRO A C 1
ATOM 1065 O O . PRO A 1 133 ? 25.047 50.867 -11.737 1.00 27.24 134 PRO A O 1
ATOM 1069 N N . LEU A 1 134 ? 23.791 52.750 -11.759 1.00 20.89 135 LEU A N 1
ATOM 1070 C CA . LEU A 1 134 ? 23.099 52.405 -10.491 1.00 20.31 135 LEU A CA 1
ATOM 1071 C C . LEU A 1 134 ? 22.241 51.124 -10.615 1.00 18.42 135 LEU A C 1
ATOM 1072 O O . LEU A 1 134 ? 21.715 50.864 -11.690 1.00 21.70 135 LEU A O 1
ATOM 1077 N N . SER A 1 135 ? 22.212 50.368 -9.540 1.00 18.42 136 SER A N 1
ATOM 1078 C CA . SER A 1 135 ? 21.340 49.195 -9.369 1.00 19.92 136 SER A CA 1
ATOM 1079 C C . SER A 1 135 ? 20.146 49.662 -8.578 1.00 15.73 136 SER A C 1
ATOM 1080 O O . SER A 1 135 ? 20.234 50.519 -7.723 1.00 16.56 136 SER A O 1
ATOM 1083 N N . PRO A 1 136 ? 18.908 49.131 -8.864 1.00 14.64 137 PRO A N 1
ATOM 1084 C CA . PRO A 1 136 ? 17.715 49.342 -8.068 1.00 15.55 137 PRO A CA 1
ATOM 1085 C C . PRO A 1 136 ? 17.718 48.650 -6.744 1.00 14.99 137 PRO A C 1
ATOM 1086 O O . PRO A 1 136 ? 17.877 47.398 -6.715 1.00 15.01 137 PRO A O 1
ATOM 1090 N N . LEU A 1 137 ? 17.748 49.383 -5.692 1.00 12.17 138 LEU A N 1
ATOM 1091 C CA . LEU A 1 137 ? 17.926 48.931 -4.352 1.00 11.27 138 LEU A CA 1
ATOM 1092 C C . LEU A 1 137 ? 16.861 49.417 -3.374 1.00 12.25 138 LEU A C 1
ATOM 1093 O O . LEU A 1 137 ? 16.329 50.551 -3.560 1.00 11.93 138 LEU A O 1
ATOM 1098 N N . HIS A 1 138 ? 16.707 48.718 -2.244 1.00 12.25 139 HIS A N 1
ATOM 1099 C CA . HIS A 1 138 ? 16.293 49.242 -1.017 1.00 10.72 139 HIS A CA 1
ATOM 1100 C C . HIS A 1 138 ? 17.167 48.834 0.135 1.00 11.58 139 HIS A C 1
ATOM 1101 O O . HIS A 1 138 ? 18.059 47.964 -0.104 1.00 12.00 139 HIS A O 1
ATOM 1108 N N . TRP A 1 139 ? 16.982 49.386 1.314 1.00 11.21 140 TRP A N 1
ATOM 1109 C CA . TRP A 1 139 ? 17.955 49.273 2.365 1.00 12.89 140 TRP A CA 1
ATOM 1110 C C . TRP A 1 139 ? 17.413 48.865 3.684 1.00 12.85 140 TRP A C 1
ATOM 1111 O O . TRP A 1 139 ? 16.332 49.291 4.094 1.00 13.05 140 TRP A O 1
ATOM 1122 N N . LEU A 1 140 ? 18.209 48.005 4.376 1.00 11.07 141 LEU A N 1
ATOM 1123 C CA . LEU A 1 140 ? 17.997 47.718 5.774 1.00 11.15 141 LEU A CA 1
ATOM 1124 C C . LEU A 1 140 ? 19.084 48.399 6.600 1.00 13.19 141 LEU A C 1
ATOM 1125 O O . LEU A 1 140 ? 20.261 48.240 6.279 1.00 12.50 141 LEU A O 1
ATOM 1130 N N . LEU A 1 141 ? 18.715 49.076 7.650 1.00 13.16 142 LEU A N 1
ATOM 1131 C CA . LEU A 1 141 ? 19.700 49.631 8.614 1.00 13.16 142 LEU A CA 1
ATOM 1132 C C . LEU A 1 141 ? 19.405 49.098 9.980 1.00 13.82 142 LEU A C 1
ATOM 1133 O O . LEU A 1 141 ? 18.229 48.951 10.333 1.00 15.08 142 LEU A O 1
ATOM 1138 N N . ALA A 1 142 ? 20.408 48.819 10.783 1.00 14.36 143 ALA A N 1
ATOM 1139 C CA . ALA A 1 142 ? 20.197 48.255 12.139 1.00 13.17 143 ALA A CA 1
ATOM 1140 C C . ALA A 1 142 ? 21.279 48.642 13.072 1.00 14.73 143 ALA A C 1
ATOM 1141 O O . ALA A 1 142 ? 22.416 48.732 12.625 1.00 15.65 143 ALA A O 1
ATOM 1143 N N . ASP A 1 143 ? 20.952 48.687 14.321 1.00 14.71 144 ASP A N 1
ATOM 1144 C CA . ASP A 1 143 ? 21.959 48.847 15.370 1.00 15.72 144 ASP A CA 1
ATOM 1145 C C . ASP A 1 143 ? 21.574 47.979 16.492 1.00 19.98 144 ASP A C 1
ATOM 1146 O O . ASP A 1 143 ? 20.784 47.017 16.322 1.00 20.86 144 ASP A O 1
ATOM 1151 N N . LYS A 1 14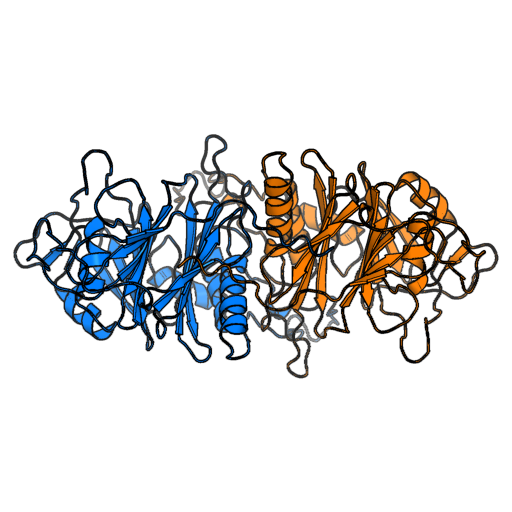4 ? 22.120 48.187 17.686 1.00 19.14 145 LYS A N 1
ATOM 1152 C CA . LYS A 1 144 ? 21.880 47.235 18.781 1.00 21.51 145 LYS A CA 1
ATOM 1153 C C . LYS A 1 144 ? 20.500 47.369 19.412 1.00 21.97 145 LYS A C 1
ATOM 1154 O O . LYS A 1 144 ? 20.182 46.627 20.331 1.00 28.63 145 LYS A O 1
ATOM 1160 N N . GLU A 1 145 ? 19.723 48.366 18.995 1.00 20.47 146 GLU A N 1
ATOM 1161 C CA . GLU A 1 145 ? 18.407 48.598 19.526 1.00 21.90 146 GLU A CA 1
ATOM 1162 C C . GLU A 1 145 ? 17.272 48.297 18.541 1.00 19.43 146 GLU A C 1
ATOM 1163 O O . GLU A 1 145 ? 16.167 47.949 18.988 1.00 21.88 146 GLU A O 1
ATOM 1169 N N . GLN A 1 146 ? 17.461 48.553 17.238 1.00 16.30 147 GLN A N 1
ATOM 1170 C CA . GLN A 1 146 ? 16.342 48.462 16.337 1.00 17.94 147 GLN A CA 1
ATOM 1171 C C . GLN A 1 146 ? 16.779 48.346 14.903 1.00 14.17 147 GLN A C 1
ATOM 1172 O O . GLN A 1 146 ? 17.958 48.591 14.557 1.00 14.93 147 GLN A O 1
ATOM 1178 N N . SER A 1 147 ? 15.841 48.173 13.996 1.00 14.36 148 SER A N 1
ATOM 1179 C CA . SER A 1 147 ? 16.091 48.220 12.533 1.00 15.38 148 SER A CA 1
ATOM 1180 C C . SER A 1 147 ? 14.989 49.006 11.786 1.00 14.14 148 SER A C 1
ATOM 1181 O O . SER A 1 147 ? 13.863 49.107 12.273 1.00 17.07 148 SER A O 1
ATOM 1184 N N . ILE A 1 148 ? 15.374 49.574 10.680 1.00 13.57 149 ILE A N 1
ATOM 1185 C CA . ILE A 1 148 ? 14.580 50.287 9.755 1.00 12.42 149 ILE A CA 1
ATOM 1186 C C . ILE A 1 148 ? 14.774 49.871 8.309 1.00 13.07 149 ILE A C 1
ATOM 1187 O O . ILE A 1 148 ? 15.889 49.393 7.974 1.00 13.89 149 ILE A O 1
ATOM 1192 N N . VAL A 1 149 ? 13.762 50.099 7.462 1.00 13.18 150 VAL A N 1
ATOM 1193 C CA . VAL A 1 149 ? 13.810 49.905 6.026 1.00 12.92 150 VAL A CA 1
ATOM 1194 C C . VAL A 1 149 ? 13.663 51.261 5.320 1.00 15.34 150 VAL A C 1
ATOM 1195 O O . VAL A 1 149 ? 12.770 52.041 5.700 1.00 17.19 150 VAL A O 1
ATOM 1199 N N . VAL A 1 150 ? 14.494 51.511 4.298 1.00 13.58 151 VAL A N 1
ATOM 1200 C CA . VAL A 1 150 ? 14.383 52.699 3.481 1.00 13.65 151 VAL A CA 1
ATOM 1201 C C . VAL A 1 150 ? 14.063 52.303 2.077 1.00 13.21 151 VAL A C 1
ATOM 1202 O O . VAL A 1 150 ? 14.769 51.537 1.456 1.00 17.49 151 VAL A O 1
ATOM 1206 N N . GLU A 1 151 ? 12.888 52.760 1.567 1.00 13.97 152 GLU A N 1
ATOM 1207 C CA . GLU A 1 151 ? 12.506 52.552 0.210 1.00 13.50 152 GLU A CA 1
ATOM 1208 C C . GLU A 1 151 ? 12.191 53.894 -0.522 1.00 15.12 152 GLU A C 1
ATOM 1209 O O . GLU A 1 151 ? 11.277 54.639 -0.085 1.00 17.88 152 GLU A O 1
ATOM 1215 N N . SER A 1 152 ? 12.831 54.065 -1.629 1.00 14.04 153 SER A N 1
ATOM 1216 C CA . SER A 1 152 ? 12.532 55.234 -2.537 1.00 16.50 153 SER A CA 1
ATOM 1217 C C . SER A 1 152 ? 11.846 54.609 -3.758 1.00 15.53 153 SER A C 1
ATOM 1218 O O . SER A 1 152 ? 12.473 53.864 -4.487 1.00 16.41 153 SER A O 1
ATOM 1221 N N . THR A 1 153 ? 10.544 54.891 -3.949 1.00 16.73 154 THR A N 1
ATOM 1222 C CA . THR A 1 153 ? 9.765 54.342 -5.037 1.00 17.19 154 THR A CA 1
ATOM 1223 C C . THR A 1 153 ? 9.157 55.523 -5.820 1.00 19.23 154 THR A C 1
ATOM 1224 O O . THR A 1 153 ? 9.413 56.701 -5.446 1.00 20.27 154 THR A O 1
ATOM 1228 N N . LYS A 1 154 ? 8.311 55.197 -6.792 1.00 21.51 155 LYS A N 1
ATOM 1229 C CA . LYS A 1 154 ? 7.579 56.251 -7.563 1.00 27.07 155 LYS A CA 1
ATOM 1230 C C . LYS A 1 154 ? 6.756 57.149 -6.663 1.00 27.75 155 LYS A C 1
ATOM 1231 O O . LYS A 1 154 ? 6.727 58.371 -6.871 1.00 29.01 155 LYS A O 1
ATOM 1237 N N . GLU A 1 155 ? 6.197 56.603 -5.603 1.00 29.51 156 GLU A N 1
ATOM 1238 C CA . GLU A 1 155 ? 5.407 57.365 -4.655 1.00 31.29 156 GLU A CA 1
ATOM 1239 C C . GLU A 1 155 ? 6.272 58.340 -3.834 1.00 32.04 156 GLU A C 1
ATOM 1240 O O . GLU A 1 155 ? 5.760 59.328 -3.319 1.00 33.32 156 GLU A O 1
ATOM 1246 N N . GLY A 1 156 ? 7.576 58.060 -3.633 1.00 25.62 157 GLY A N 1
ATOM 1247 C CA . GLY A 1 156 ? 8.364 58.915 -2.726 1.00 23.69 157 GLY A CA 1
ATOM 1248 C C . GLY A 1 156 ? 9.287 58.110 -1.825 1.00 22.45 157 GLY A C 1
ATOM 1249 O O . GLY A 1 156 ? 9.494 56.904 -2.030 1.00 19.58 157 GLY A O 1
ATOM 1250 N N . LEU A 1 157 ? 9.825 58.766 -0.836 1.00 19.95 158 LEU A N 1
ATOM 1251 C CA . LEU A 1 157 ? 10.723 58.170 0.097 1.00 19.44 158 LEU A CA 1
ATOM 1252 C C . LEU A 1 157 ? 10.038 57.825 1.350 1.00 21.29 158 LEU A C 1
ATOM 1253 O O . LEU A 1 157 ? 9.461 58.655 1.989 1.00 20.82 158 LEU A O 1
ATOM 1258 N N . ARG A 1 158 ? 10.113 56.530 1.779 1.00 18.58 159 ARG A N 1
ATOM 1259 C CA . ARG A 1 158 ? 9.490 56.052 3.000 1.00 19.75 159 ARG A CA 1
ATOM 1260 C C . ARG A 1 158 ? 10.553 55.348 3.852 1.00 17.95 159 ARG A C 1
ATOM 1261 O O . ARG A 1 158 ? 11.397 54.578 3.310 1.00 18.76 159 ARG A O 1
ATOM 1269 N N . VAL A 1 159 ? 10.470 55.562 5.155 1.00 17.43 160 VAL A N 1
ATOM 1270 C CA . VAL A 1 159 ? 11.233 54.930 6.187 1.00 17.90 160 VAL A CA 1
ATOM 1271 C C . VAL A 1 159 ? 10.316 54.209 7.127 1.00 19.42 160 VAL A C 1
ATOM 1272 O O . VAL A 1 159 ? 9.391 54.786 7.695 1.00 20.67 160 VAL A O 1
ATOM 1276 N N . PHE A 1 160 ? 10.485 52.888 7.257 1.00 15.48 161 PHE A N 1
ATOM 1277 C CA . PHE A 1 160 ? 9.693 52.039 8.065 1.00 15.88 161 PHE A CA 1
ATOM 1278 C C . PHE A 1 160 ? 10.401 51.526 9.259 1.00 14.55 161 PHE A C 1
ATOM 1279 O O . PHE A 1 160 ? 11.536 51.025 9.127 1.00 15.10 161 PHE A O 1
ATOM 1287 N N . ASP A 1 161 ? 9.827 51.496 10.418 1.00 16.45 162 ASP A N 1
ATOM 1288 C CA . ASP A 1 161 ? 10.314 50.676 11.500 1.00 18.17 162 ASP A CA 1
ATOM 1289 C C . ASP A 1 161 ? 10.175 49.175 11.129 1.00 17.88 162 ASP A C 1
ATOM 1290 O O . ASP A 1 161 ? 9.131 48.799 10.492 1.00 17.05 162 ASP A O 1
ATOM 1295 N N . ASN A 1 162 ? 11.170 48.366 11.461 1.00 16.88 163 ASN A N 1
ATOM 1296 C CA . ASN A 1 162 ? 11.152 46.945 11.077 1.00 17.04 163 ASN A CA 1
ATOM 1297 C C . ASN A 1 162 ? 11.033 46.077 12.264 1.00 14.15 163 ASN A C 1
ATOM 1298 O O . ASN A 1 162 ? 11.967 45.896 12.982 1.00 15.33 163 ASN A O 1
ATOM 1303 N N . PRO A 1 163 ? 9.819 45.563 12.547 1.00 15.33 164 PRO A N 1
ATOM 1304 C CA . PRO A 1 163 ? 9.590 44.840 13.757 1.00 14.18 164 PRO A CA 1
ATOM 1305 C C . PRO A 1 163 ? 10.170 43.438 13.789 1.00 13.23 164 PRO A C 1
ATOM 1306 O O . PRO A 1 163 ? 10.252 42.832 14.864 1.00 17.35 164 PRO A O 1
ATOM 1310 N N . VAL A 1 164 ? 10.578 42.903 12.645 1.00 14.41 165 VAL A N 1
ATOM 1311 C CA . VAL A 1 164 ? 11.060 41.538 12.565 1.00 14.32 165 VAL A CA 1
ATOM 1312 C C . VAL A 1 164 ? 12.579 41.489 12.216 1.00 14.92 165 VAL A C 1
ATOM 1313 O O . VAL A 1 164 ? 13.170 40.470 12.319 1.00 15.58 165 VAL A O 1
ATOM 1317 N N . GLY A 1 165 ? 13.175 42.630 11.809 1.00 12.27 166 GLY A N 1
ATOM 1318 C CA . GLY A 1 165 ? 14.601 42.609 11.470 1.00 12.43 166 GLY A CA 1
ATOM 1319 C C . GLY A 1 165 ? 14.986 41.705 10.296 1.00 14.08 166 GLY A C 1
ATOM 1320 O O . GLY A 1 165 ? 16.013 41.056 10.337 1.00 15.33 166 GLY A O 1
ATOM 1321 N N . VAL A 1 166 ? 14.160 41.695 9.250 1.00 13.17 167 VAL A N 1
ATOM 1322 C CA . VAL A 1 166 ? 14.363 41.002 8.050 1.00 12.80 167 VAL A CA 1
ATOM 1323 C C . VAL A 1 166 ? 14.027 41.826 6.843 1.00 12.17 167 VAL A C 1
ATOM 1324 O O . VAL A 1 166 ? 13.117 42.664 6.934 1.00 12.31 167 VAL A O 1
ATOM 1328 N N . LEU A 1 167 ? 14.702 41.647 5.740 1.00 12.21 168 LEU A N 1
ATOM 1329 C CA . LEU A 1 167 ? 14.353 42.224 4.471 1.00 10.96 168 LEU A CA 1
ATOM 1330 C C . LEU A 1 167 ? 14.714 41.342 3.343 1.00 11.54 168 LEU A C 1
ATOM 1331 O O . LEU A 1 167 ? 15.799 40.731 3.399 1.00 12.87 168 LEU A O 1
ATOM 1336 N N . THR A 1 168 ? 13.962 41.300 2.278 1.00 11.34 169 THR A N 1
ATOM 1337 C CA . THR A 1 168 ? 14.345 40.669 1.081 1.00 10.85 169 THR A CA 1
ATOM 1338 C C . THR A 1 168 ? 14.247 41.621 -0.119 1.00 12.45 169 THR A C 1
ATOM 1339 O O . THR A 1 168 ? 14.907 42.678 -0.062 1.00 12.42 169 THR A O 1
ATOM 1343 N N . ASN A 1 169 ? 13.602 41.247 -1.217 1.00 10.92 170 ASN A N 1
ATOM 1344 C CA . ASN A 1 169 ? 13.554 42.023 -2.430 1.00 11.16 170 ASN A CA 1
ATOM 1345 C C . ASN A 1 169 ? 12.116 42.689 -2.518 1.00 10.82 170 ASN A C 1
ATOM 1346 O O . ASN A 1 169 ? 11.664 43.200 -1.556 1.00 12.01 170 ASN A O 1
ATOM 1351 N N . ASN A 1 170 ? 11.509 42.629 -3.656 1.00 10.97 171 ASN A N 1
ATOM 1352 C CA . ASN A 1 170 ? 10.155 43.193 -3.838 1.00 12.28 171 ASN A CA 1
ATOM 1353 C C . ASN A 1 170 ? 9.145 42.395 -3.089 1.00 12.77 171 ASN A C 1
ATOM 1354 O O . ASN A 1 170 ? 9.328 41.181 -2.841 1.00 13.38 171 ASN A O 1
ATOM 1359 N N . PRO A 1 171 ? 7.961 42.947 -2.807 1.00 12.24 172 PRO A N 1
ATOM 1360 C CA . PRO A 1 171 ? 7.517 44.342 -3.132 1.00 13.59 172 PRO A CA 1
ATOM 1361 C C . PRO A 1 171 ? 7.767 45.251 -1.967 1.00 13.94 172 PRO A C 1
ATOM 1362 O O . PRO A 1 171 ? 8.832 45.062 -1.247 1.00 15.22 172 PRO A O 1
ATOM 1366 N N . THR A 1 172 ? 6.963 46.297 -1.731 1.00 15.84 173 THR A N 1
ATOM 1367 C CA . THR A 1 172 ? 7.256 47.211 -0.666 1.00 14.02 173 THR A CA 1
ATOM 1368 C C . THR A 1 172 ? 7.088 46.636 0.713 1.00 14.92 173 THR A C 1
ATOM 1369 O O . THR A 1 172 ? 6.452 45.611 0.910 1.00 13.45 173 THR A O 1
ATOM 1373 N N . PHE A 1 173 ? 7.707 47.207 1.717 1.00 13.75 174 PHE A N 1
ATOM 1374 C CA . PHE A 1 173 ? 7.821 46.656 3.018 1.00 14.28 174 PHE A CA 1
ATOM 1375 C C . PHE A 1 173 ? 6.496 46.491 3.709 1.00 14.77 174 PHE A C 1
ATOM 1376 O O . PHE A 1 173 ? 6.307 45.529 4.465 1.00 14.67 174 PHE A O 1
ATOM 1384 N N . ASP A 1 174 ? 5.577 47.420 3.512 1.00 13.56 175 ASP A N 1
ATOM 1385 C CA . ASP A 1 174 ? 4.273 47.320 4.090 1.00 15.09 175 ASP A CA 1
ATOM 1386 C C . ASP A 1 174 ? 3.579 46.017 3.659 1.00 13.36 175 ASP A C 1
ATOM 1387 O O . ASP A 1 174 ? 2.874 45.431 4.494 1.00 15.52 175 ASP A O 1
ATOM 1392 N N . TYR A 1 175 ? 3.702 45.662 2.416 1.00 13.94 176 TYR A N 1
ATOM 1393 C CA . TYR A 1 175 ? 3.125 44.397 1.902 1.00 14.02 176 TYR A CA 1
ATOM 1394 C C . TYR A 1 175 ? 3.783 43.182 2.566 1.00 13.83 176 TYR A C 1
ATOM 1395 O O . TYR A 1 175 ? 3.128 42.199 2.914 1.00 12.98 176 TYR A O 1
ATOM 1404 N N . GLN A 1 176 ? 5.131 43.190 2.676 1.00 13.16 177 GLN A N 1
ATOM 1405 C CA . GLN A 1 176 ? 5.801 42.068 3.336 1.00 12.91 177 GLN A CA 1
ATOM 1406 C C . GLN A 1 176 ? 5.293 41.850 4.741 1.00 13.32 177 GLN A C 1
ATOM 1407 O O . GLN A 1 176 ? 5.103 40.739 5.166 1.00 15.00 177 GLN A O 1
ATOM 1413 N N . LEU A 1 177 ? 5.113 42.925 5.508 1.00 12.43 178 LEU A N 1
ATOM 1414 C CA . LEU A 1 177 ? 4.728 42.781 6.903 1.00 11.66 178 LEU A CA 1
ATOM 1415 C C . LEU A 1 177 ? 3.302 42.271 6.920 1.00 13.34 178 LEU A C 1
ATOM 1416 O O . LEU A 1 177 ? 2.958 41.489 7.734 1.00 13.66 178 LEU A O 1
ATOM 1421 N N . PHE A 1 178 ? 2.490 42.846 6.066 1.00 13.77 179 PHE A N 1
ATOM 1422 C CA . PHE A 1 178 ? 1.059 42.457 6.049 1.00 13.88 179 PHE A CA 1
ATOM 1423 C C . PHE A 1 178 ? 0.928 40.969 5.817 1.00 13.36 179 PHE A C 1
ATOM 1424 O O . PHE A 1 178 ? 0.171 40.308 6.497 1.00 13.65 179 PHE A O 1
ATOM 1432 N N . ASN A 1 179 ? 1.655 40.517 4.858 1.00 12.49 180 ASN A N 1
ATOM 1433 C CA . ASN A 1 179 ? 1.624 39.051 4.431 1.00 12.35 180 ASN A CA 1
ATOM 1434 C C . ASN A 1 179 ? 1.930 38.145 5.577 1.00 13.89 180 ASN A C 1
ATOM 1435 O O . ASN A 1 179 ? 1.443 37.044 5.638 1.00 11.79 180 ASN A O 1
ATOM 1440 N N . LEU A 1 180 ? 2.782 38.553 6.516 1.00 12.37 181 LEU A N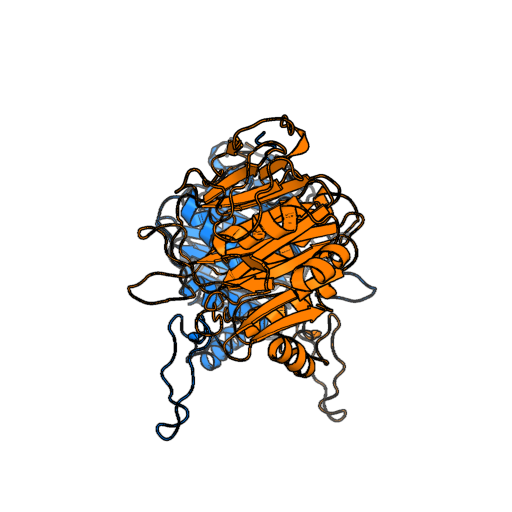 1
ATOM 1441 C CA . LEU A 1 180 ? 3.006 37.720 7.721 1.00 12.14 181 LEU A CA 1
ATOM 1442 C C . LEU A 1 180 ? 1.719 37.350 8.455 1.00 12.04 181 LEU A C 1
ATOM 1443 O O . LEU A 1 180 ? 1.675 36.289 9.087 1.00 13.00 181 LEU A O 1
ATOM 1448 N N . ASN A 1 181 ? 0.701 38.192 8.375 1.00 11.96 182 ASN A N 1
ATOM 1449 C CA . ASN A 1 181 ? -0.539 37.935 9.034 1.00 12.37 182 ASN A CA 1
ATOM 1450 C C . ASN A 1 181 ? -1.114 36.548 8.612 1.00 13.04 182 ASN A C 1
ATOM 1451 O O . ASN A 1 181 ? -1.843 35.956 9.391 1.00 12.98 182 ASN A O 1
ATOM 1456 N N . ASN A 1 182 ? -0.813 36.135 7.374 1.00 12.06 183 ASN A N 1
ATOM 1457 C CA . ASN A 1 182 ? -1.345 34.875 6.829 1.00 11.88 183 ASN A CA 1
ATOM 1458 C C . ASN A 1 182 ? -0.764 33.708 7.473 1.00 13.18 183 ASN A C 1
ATOM 1459 O O . ASN A 1 182 ? -1.182 32.599 7.172 1.00 13.75 183 ASN A O 1
ATOM 1464 N N . TYR A 1 183 ? 0.320 33.851 8.221 1.00 12.26 184 TYR A N 1
ATOM 1465 C CA . TYR A 1 183 ? 1.086 32.695 8.730 1.00 10.65 184 TYR A CA 1
ATOM 1466 C C . TYR A 1 183 ? 1.007 32.641 10.232 1.00 11.33 184 TYR A C 1
ATOM 1467 O O . TYR A 1 183 ? 1.765 31.893 10.898 1.00 11.73 184 TYR A O 1
ATOM 1476 N N . ARG A 1 184 ? 0.057 33.322 10.881 1.00 11.77 185 ARG A N 1
ATOM 1477 C CA . ARG A 1 184 ? -0.109 33.304 12.295 1.00 11.17 185 ARG A CA 1
ATOM 1478 C C . ARG A 1 184 ? -0.135 31.906 12.931 1.00 12.21 185 ARG A C 1
ATOM 1479 O O . ARG A 1 184 ? 0.354 31.751 14.012 1.00 12.98 185 ARG A O 1
ATOM 1487 N N . VAL A 1 185 ? -0.723 30.931 12.215 1.00 13.57 186 VAL A N 1
ATOM 1488 C CA . VAL A 1 185 ? -0.928 29.629 12.804 1.00 15.11 186 VAL A CA 1
ATOM 1489 C C . VAL A 1 185 ? 0.396 28.795 12.907 1.00 12.53 186 VAL A C 1
ATOM 1490 O O . VAL A 1 185 ? 0.462 27.867 13.733 1.00 14.06 186 VAL A O 1
ATOM 1494 N N . LEU A 1 186 ? 1.416 29.153 12.185 1.00 14.41 187 LEU A N 1
ATOM 1495 C CA . LEU A 1 186 ? 2.654 28.331 12.140 1.00 13.91 187 LEU A CA 1
ATOM 1496 C C . LEU A 1 186 ? 3.318 28.260 13.503 1.00 13.24 187 LEU A C 1
ATOM 1497 O O . LEU A 1 186 ? 3.315 29.228 14.244 1.00 13.25 187 LEU A O 1
ATOM 1502 N N . SER A 1 187 ? 3.877 27.085 13.809 1.00 12.50 188 SER A N 1
ATOM 1503 C CA . SER A 1 187 ? 4.325 26.783 15.180 1.00 12.91 188 SER A CA 1
ATOM 1504 C C . SER A 1 187 ? 5.596 25.917 15.080 1.00 12.16 188 SER A C 1
ATOM 1505 O O . SER A 1 187 ? 5.768 25.160 14.122 1.00 13.63 188 SER A O 1
ATOM 1508 N N . THR A 1 188 ? 6.398 26.010 16.129 1.00 12.31 189 THR A N 1
ATOM 1509 C CA . THR A 1 188 ? 7.468 25.072 16.370 1.00 14.17 189 THR A CA 1
ATOM 1510 C C . THR A 1 188 ? 6.988 23.788 16.982 1.00 14.94 189 THR A C 1
ATOM 1511 O O . THR A 1 188 ? 7.724 22.763 17.011 1.00 15.83 189 THR A O 1
ATOM 1515 N N . ARG A 1 189 ? 5.761 23.754 17.501 1.00 13.83 190 ARG A N 1
ATOM 1516 C CA . ARG A 1 189 ? 5.226 22.551 18.197 1.00 15.58 190 ARG A CA 1
ATOM 1517 C C . ARG A 1 189 ? 4.155 21.825 17.335 1.00 15.24 190 ARG A C 1
ATOM 1518 O O . ARG A 1 189 ? 3.516 22.421 16.503 1.00 15.98 190 ARG A O 1
ATOM 1526 N N . THR A 1 190 ? 3.935 20.543 17.601 1.00 15.52 191 THR A N 1
ATOM 1527 C CA . THR A 1 190 ? 2.921 19.835 16.896 1.00 15.21 191 THR A CA 1
ATOM 1528 C C . THR A 1 190 ? 1.559 20.434 17.195 1.00 13.20 191 THR A C 1
ATOM 1529 O O . THR A 1 190 ? 1.196 20.531 18.368 1.00 14.29 191 THR A O 1
ATOM 1533 N N . PRO A 1 191 ? 0.775 20.657 16.142 1.00 12.78 192 PRO A N 1
ATOM 1534 C CA . PRO A 1 191 ? -0.597 21.131 16.394 1.00 14.71 192 PRO A CA 1
ATOM 1535 C C . PRO A 1 191 ? -1.517 20.095 16.994 1.00 15.13 192 PRO A C 1
ATOM 1536 O O . PRO A 1 191 ? -1.334 18.897 16.782 1.00 12.86 192 PRO A O 1
ATOM 1540 N N . LYS A 1 192 ? -2.525 20.547 17.715 1.00 16.25 193 LYS A N 1
ATOM 1541 C CA . LYS A 1 192 ? -3.643 19.714 18.000 1.00 17.41 193 LYS A CA 1
ATOM 1542 C C . LYS A 1 192 ? -4.408 19.357 16.707 1.00 15.50 193 LYS A C 1
ATOM 1543 O O . LYS A 1 192 ? -4.214 19.962 15.666 1.00 14.55 193 LYS A O 1
ATOM 1549 N N . ASN A 1 193 ? -5.254 18.358 16.820 1.00 14.67 194 ASN A N 1
ATOM 1550 C CA . ASN A 1 193 ? -6.133 18.030 15.729 1.00 13.48 194 ASN A CA 1
ATOM 1551 C C . ASN A 1 193 ? -7.366 18.888 15.951 1.00 13.01 194 ASN A C 1
ATOM 1552 O O . ASN A 1 193 ? -8.331 18.542 16.686 1.00 14.76 194 ASN A O 1
ATOM 1557 N N . ASN A 1 194 ? -7.293 20.022 15.253 1.00 12.96 195 ASN A N 1
ATOM 1558 C CA . ASN A 1 194 ? -8.384 20.999 15.184 1.00 15.21 195 ASN A CA 1
ATOM 1559 C C . ASN A 1 194 ? -9.359 20.615 14.058 1.00 13.15 195 ASN A C 1
ATOM 1560 O O . ASN A 1 194 ? -10.499 21.066 14.081 1.00 14.08 195 ASN A O 1
ATOM 1565 N N . PHE A 1 195 ? -8.973 19.718 13.119 1.00 12.56 196 PHE A N 1
ATOM 1566 C CA . PHE A 1 195 ? -9.697 19.459 11.851 1.00 11.73 196 PHE A CA 1
ATOM 1567 C C . PHE A 1 195 ? -11.039 18.831 12.202 1.00 13.83 196 PHE A C 1
ATOM 1568 O O . PHE A 1 195 ? -12.104 19.241 11.664 1.00 14.68 196 PHE A O 1
ATOM 1576 N N . SER A 1 196 ? -11.029 17.838 13.103 1.00 14.99 197 SER A N 1
ATOM 1577 C CA . SER A 1 196 ? -12.297 17.277 13.590 1.00 16.05 197 SER A CA 1
ATOM 1578 C C . SER A 1 196 ? -12.064 16.460 14.836 1.00 17.49 197 SER A C 1
ATOM 1579 O O . SER A 1 196 ? -11.173 15.571 14.781 1.00 17.31 197 SER A O 1
ATOM 1582 N N . ASP A 1 197 ? -12.952 16.618 15.816 1.00 16.39 198 ASP A N 1
ATOM 1583 C CA . ASP A 1 197 ? -12.884 15.764 16.968 1.00 20.85 198 ASP A CA 1
ATOM 1584 C C . ASP A 1 197 ? -13.536 14.391 16.677 1.00 20.73 198 ASP A C 1
ATOM 1585 O O . ASP A 1 197 ? -13.549 13.525 17.548 1.00 22.12 198 ASP A O 1
ATOM 1590 N N . GLN A 1 198 ? -14.086 14.183 15.484 1.00 18.68 199 GLN A N 1
ATOM 1591 C CA . GLN A 1 198 ? -14.719 12.927 15.142 1.00 19.51 199 GLN A CA 1
ATOM 1592 C C . GLN A 1 198 ? -13.757 11.889 14.587 1.00 20.15 199 GLN A C 1
ATOM 1593 O O . GLN A 1 198 ? -14.088 10.693 14.517 1.00 21.63 199 GLN A O 1
ATOM 1599 N N . ILE A 1 199 ? -12.505 12.279 14.251 1.00 18.16 200 ILE A N 1
ATOM 1600 C CA . ILE A 1 199 ? -11.599 11.335 13.683 1.00 18.95 200 ILE A CA 1
ATOM 1601 C C . ILE A 1 199 ? -10.239 11.460 14.316 1.00 19.93 200 ILE A C 1
ATOM 1602 O O . ILE A 1 199 ? -9.970 12.516 14.880 1.00 18.61 200 ILE A O 1
ATOM 1607 N N . GLU A 1 200 ? -9.444 10.411 14.250 1.00 18.11 201 GLU A N 1
ATOM 1608 C CA . GLU A 1 200 ? -8.042 10.365 14.731 1.00 20.53 201 GLU A CA 1
ATOM 1609 C C . GLU A 1 200 ? -7.166 10.658 13.538 1.00 15.88 201 GLU A C 1
ATOM 1610 O O . GLU A 1 200 ? -7.238 10.040 12.500 1.00 21.01 201 GLU A O 1
ATOM 1616 N N . LEU A 1 201 ? -6.320 11.691 13.688 1.00 14.57 202 LEU A N 1
ATOM 1617 C CA . LEU A 1 201 ? -5.303 11.961 12.711 1.00 12.27 202 LEU A CA 1
ATOM 1618 C C . LEU A 1 201 ? -3.914 11.715 13.326 1.00 14.73 202 LEU A C 1
ATOM 1619 O O . LEU A 1 201 ? -3.653 12.097 14.459 1.00 16.71 202 LEU A O 1
ATOM 1624 N N . ASP A 1 202 ? -3.065 11.052 12.592 1.00 13.37 203 ASP A N 1
ATOM 1625 C CA . ASP A 1 202 ? -1.791 10.630 13.121 1.00 14.05 203 ASP A CA 1
ATOM 1626 C C . ASP A 1 202 ? -0.641 11.628 12.979 1.00 12.50 203 ASP A C 1
ATOM 1627 O O . ASP A 1 202 ? -0.442 12.220 11.922 1.00 12.32 203 ASP A O 1
ATOM 1632 N N . ILE A 1 203 ? 0.046 11.865 14.055 1.00 13.45 204 ILE A N 1
ATOM 1633 C CA . ILE A 1 203 ? 1.296 12.647 14.075 1.00 13.41 204 ILE A CA 1
ATOM 1634 C C . ILE A 1 203 ? 2.440 11.785 13.554 1.00 14.78 204 ILE A C 1
ATOM 1635 O O . ILE A 1 203 ? 3.184 11.221 14.358 1.00 16.64 204 ILE A O 1
ATOM 1640 N N . TYR A 1 204 ? 2.585 11.692 12.259 1.00 11.93 205 TYR A N 1
ATOM 1641 C CA . TYR A 1 204 ? 3.476 10.716 11.625 1.00 13.13 205 TYR A CA 1
ATOM 1642 C C . TYR A 1 204 ? 4.845 11.315 11.453 1.00 12.57 205 TYR A C 1
ATOM 1643 O O . TYR A 1 204 ? 5.801 10.613 11.064 1.00 12.39 205 TYR A O 1
ATOM 1652 N N . SER A 1 205 ? 4.981 12.631 11.700 1.00 12.23 206 SER A N 1
ATOM 1653 C CA . SER A 1 205 ? 6.263 13.273 11.555 1.00 10.88 206 SER A CA 1
ATOM 1654 C C . SER A 1 205 ? 6.429 14.325 12.657 1.00 10.01 206 SER A C 1
ATOM 1655 O O . SER A 1 205 ? 5.465 14.874 13.167 1.00 11.16 206 SER A O 1
ATOM 1658 N N . ARG A 1 206 ? 7.698 14.577 13.013 1.00 10.30 207 ARG A N 1
ATOM 1659 C CA . ARG A 1 206 ? 7.987 15.817 13.750 1.00 10.39 207 ARG A CA 1
ATOM 1660 C C . ARG A 1 206 ? 7.936 17.001 12.832 1.00 10.42 207 ARG A C 1
ATOM 1661 O O . ARG A 1 206 ? 7.847 16.864 11.590 1.00 10.95 207 ARG A O 1
ATOM 1669 N N . GLY A 1 207 ? 7.963 18.188 13.403 1.00 11.51 208 GLY A N 1
ATOM 1670 C CA . GLY A 1 207 ? 8.016 19.369 12.551 1.00 11.13 208 GLY A CA 1
ATOM 1671 C C . GLY A 1 207 ? 6.674 19.742 11.880 1.00 12.22 208 GLY A C 1
ATOM 1672 O O . GLY A 1 207 ? 6.646 20.642 11.039 1.00 11.35 208 GLY A O 1
ATOM 1673 N N . MET A 1 208 ? 5.567 19.064 12.224 1.00 12.68 209 MET A N 1
ATOM 1674 C CA . MET A 1 208 ? 4.269 19.379 11.610 1.00 12.44 209 MET A CA 1
ATOM 1675 C C . MET A 1 208 ? 3.698 20.799 11.852 1.00 12.40 209 MET A C 1
ATOM 1676 O O . MET A 1 208 ? 2.859 21.303 11.074 1.00 12.11 209 MET A O 1
ATOM 1681 N N . GLY A 1 209 ? 4.141 21.388 12.968 1.00 11.79 210 GLY A N 1
ATOM 1682 C CA . GLY A 1 209 ? 3.676 22.764 13.224 1.00 11.32 210 GLY A CA 1
ATOM 1683 C C . GLY A 1 209 ? 3.931 23.711 12.114 1.00 11.92 210 GLY A C 1
ATOM 1684 O O . GLY A 1 209 ? 3.385 24.814 12.083 1.00 13.35 210 GLY A O 1
ATOM 1685 N N . GLY A 1 210 ? 5.047 23.548 11.388 1.00 10.84 211 GLY A N 1
ATOM 1686 C CA . GLY A 1 210 ? 5.467 24.496 10.388 1.00 12.16 211 GLY A CA 1
ATOM 1687 C C . GLY A 1 210 ? 4.820 24.289 9.051 1.00 11.79 211 GLY A C 1
ATOM 1688 O O . GLY A 1 210 ? 5.082 25.029 8.137 1.00 11.15 211 GLY A O 1
ATOM 1689 N N . ILE A 1 211 ? 3.998 23.242 8.883 1.00 12.03 212 ILE A N 1
ATOM 1690 C CA . ILE A 1 211 ? 3.369 23.036 7.595 1.00 12.76 212 ILE A CA 1
ATOM 1691 C C . ILE A 1 211 ? 2.568 24.300 7.120 1.00 12.70 212 ILE A C 1
ATOM 1692 O O . ILE A 1 211 ? 1.878 24.892 7.923 1.00 13.99 212 ILE A O 1
ATOM 1697 N N . GLY A 1 212 ? 2.821 24.660 5.889 1.00 12.37 213 GLY A N 1
ATOM 1698 C CA . GLY A 1 212 ? 2.402 25.952 5.359 1.00 13.14 213 GLY A CA 1
ATOM 1699 C C . GLY A 1 212 ? 3.548 26.936 5.100 1.00 14.10 213 GLY A C 1
ATOM 1700 O O . GLY A 1 212 ? 3.369 27.855 4.319 1.00 15.10 213 GLY A O 1
ATOM 1701 N N . LEU A 1 213 ? 4.688 26.738 5.741 1.00 12.34 214 LEU A N 1
ATOM 1702 C CA . LEU A 1 213 ? 5.876 27.591 5.504 1.00 14.75 214 LEU A CA 1
ATOM 1703 C C . LEU A 1 213 ? 6.356 27.456 4.065 1.00 13.58 214 LEU A C 1
ATOM 1704 O O . LEU A 1 213 ? 6.532 26.321 3.551 1.00 14.33 214 LEU A O 1
ATOM 1709 N N . PRO A 1 214 ? 6.524 28.557 3.300 1.00 12.80 215 PRO A N 1
ATOM 1710 C CA . PRO A 1 214 ? 6.879 28.406 1.903 1.00 13.62 215 PRO A CA 1
ATOM 1711 C C . PRO A 1 214 ? 8.368 28.078 1.763 1.00 12.44 215 PRO A C 1
ATOM 1712 O O . PRO A 1 214 ? 9.183 28.693 2.502 1.00 15.39 215 PRO A O 1
ATOM 1716 N N . GLY A 1 215 ? 8.723 27.162 0.819 1.00 10.58 216 GLY A N 1
ATOM 1717 C CA . GLY A 1 215 ? 10.123 26.804 0.646 1.00 12.58 216 GLY A CA 1
ATOM 1718 C C . GLY A 1 215 ? 10.742 27.192 -0.670 1.00 12.57 216 GLY A C 1
ATOM 1719 O O . GLY A 1 215 ? 11.858 26.791 -0.974 1.00 14.30 216 GLY A O 1
ATOM 1720 N N . ASP A 1 216 ? 10.035 27.994 -1.479 1.00 12.61 217 ASP A N 1
ATOM 1721 C CA . ASP A 1 216 ? 10.568 28.449 -2.732 1.00 11.65 217 ASP A CA 1
ATOM 1722 C C . ASP A 1 216 ? 11.532 29.682 -2.572 1.00 12.13 217 ASP A C 1
ATOM 1723 O O . ASP A 1 216 ? 11.654 30.225 -1.426 1.00 12.64 217 ASP A O 1
ATOM 1728 N N . LEU A 1 217 ? 12.188 29.992 -3.673 1.00 10.85 218 LEU A N 1
ATOM 1729 C CA . LEU A 1 217 ? 13.226 30.998 -3.648 1.00 11.93 218 LEU A CA 1
ATOM 1730 C C . LEU A 1 217 ? 12.751 32.378 -3.931 1.00 11.74 218 LEU A C 1
ATOM 1731 O O . LEU A 1 217 ? 13.575 33.288 -4.037 1.00 12.59 218 LEU A O 1
ATOM 1736 N N . SER A 1 218 ? 11.469 32.579 -4.133 1.00 10.52 219 SER A N 1
ATOM 1737 C CA . SER A 1 218 ? 10.971 33.982 -4.399 1.00 10.21 219 SER A CA 1
ATOM 1738 C C . SER A 1 218 ? 11.123 34.842 -3.226 1.00 9.07 219 SER A C 1
ATOM 1739 O O . SER A 1 218 ? 11.282 34.434 -2.054 1.00 10.25 219 SER A O 1
ATOM 1742 N N . SER A 1 219 ? 11.036 36.160 -3.490 1.00 9.67 220 SER A N 1
ATOM 1743 C CA . SER A 1 219 ? 11.251 37.162 -2.508 1.00 10.98 220 SER A CA 1
ATOM 1744 C C . SER A 1 219 ? 10.361 37.155 -1.282 1.00 10.61 220 SER A C 1
ATOM 1745 O O . SER A 1 219 ? 10.722 37.292 -0.174 1.00 11.49 220 SER A O 1
ATOM 1748 N N . VAL A 1 220 ? 9.035 37.030 -1.545 1.00 10.53 221 VAL A N 1
ATOM 1749 C CA . VAL A 1 220 ? 8.140 37.001 -0.453 1.00 11.26 221 VAL A CA 1
ATOM 1750 C C . VAL A 1 220 ? 8.249 35.685 0.360 1.00 9.28 221 VAL A C 1
ATOM 1751 O O . VAL A 1 220 ? 8.180 35.707 1.625 1.00 11.12 221 VAL A O 1
ATOM 1755 N N . SER A 1 221 ? 8.387 34.564 -0.337 1.00 10.81 222 SER A N 1
ATOM 1756 C CA . SER A 1 221 ? 8.629 33.314 0.409 1.00 11.89 222 SER A CA 1
ATOM 1757 C C . SER A 1 221 ? 9.814 33.281 1.318 1.00 10.78 222 SER A C 1
ATOM 1758 O O . SER A 1 221 ? 9.697 32.933 2.488 1.00 11.19 222 SER A O 1
ATOM 1761 N N . ARG A 1 222 ? 10.904 33.783 0.791 1.00 11.64 223 ARG A N 1
ATOM 1762 C CA . ARG A 1 222 ? 12.062 33.928 1.613 1.00 12.19 223 ARG A CA 1
ATOM 1763 C C . ARG A 1 222 ? 11.898 34.852 2.793 1.00 11.07 223 ARG A C 1
ATOM 1764 O O . ARG A 1 222 ? 12.394 34.615 3.901 1.00 11.56 223 ARG A O 1
ATOM 1772 N N . PHE A 1 223 ? 11.140 35.953 2.610 1.00 11.96 224 PHE A N 1
ATOM 1773 C CA . PHE A 1 223 ? 10.890 36.817 3.719 1.00 12.51 224 PHE A CA 1
ATOM 1774 C C . PHE A 1 223 ? 10.164 36.071 4.834 1.00 12.22 224 PHE A C 1
ATOM 1775 O O . PHE A 1 223 ? 10.491 36.159 6.017 1.00 11.77 224 PHE A O 1
ATOM 1783 N N . VAL A 1 224 ? 9.084 35.307 4.485 1.00 11.30 225 VAL A N 1
ATOM 1784 C CA . VAL A 1 224 ? 8.350 34.608 5.463 1.00 12.25 225 VAL A CA 1
ATOM 1785 C C . VAL A 1 224 ? 9.194 33.483 6.179 1.00 10.21 225 VAL A C 1
ATOM 1786 O O . VAL A 1 224 ? 9.203 33.396 7.423 1.00 11.20 225 VAL A O 1
ATOM 1790 N N . LYS A 1 225 ? 9.908 32.742 5.398 1.00 12.79 226 LYS A N 1
ATOM 1791 C CA . LYS A 1 225 ? 10.737 31.621 5.955 1.00 12.07 226 LYS A CA 1
ATOM 1792 C C . LYS A 1 225 ? 11.945 32.151 6.788 1.00 12.31 226 LYS A C 1
ATOM 1793 O O . LYS A 1 225 ? 12.123 31.705 7.949 1.00 11.47 226 LYS A O 1
ATOM 1799 N N . ALA A 1 226 ? 12.513 33.271 6.360 1.00 12.05 227 ALA A N 1
ATOM 1800 C CA . ALA A 1 226 ? 13.616 33.849 7.182 1.00 12.99 227 ALA A CA 1
ATOM 1801 C C . ALA A 1 226 ? 13.082 34.476 8.417 1.00 12.43 227 ALA A C 1
ATOM 1802 O O . ALA A 1 226 ? 13.670 34.348 9.506 1.00 13.24 227 ALA A O 1
ATOM 1804 N N . THR A 1 227 ? 11.918 35.107 8.388 1.00 11.80 228 THR A N 1
ATOM 1805 C CA . THR A 1 227 ? 11.387 35.673 9.562 1.00 11.08 228 THR A CA 1
ATOM 1806 C C . THR A 1 227 ? 10.968 34.619 10.591 1.00 11.34 228 THR A C 1
ATOM 1807 O O . THR A 1 227 ? 11.251 34.698 11.763 1.00 11.67 228 THR A O 1
ATOM 1811 N N . PHE A 1 228 ? 10.303 33.537 10.131 1.00 11.14 229 PHE A N 1
ATOM 1812 C CA . PHE A 1 228 ? 9.954 32.408 11.011 1.00 12.06 229 PHE A CA 1
ATOM 1813 C C . PHE A 1 228 ? 11.242 31.837 11.646 1.00 10.56 229 PHE A C 1
ATOM 1814 O O . PHE A 1 228 ? 11.244 31.483 12.820 1.00 11.57 229 PHE A O 1
ATOM 1822 N N . THR A 1 229 ? 12.219 31.627 10.813 1.00 11.06 230 THR A N 1
ATOM 1823 C CA . THR A 1 229 ? 13.477 30.925 11.240 1.00 12.51 230 THR A CA 1
ATOM 1824 C C . THR A 1 229 ? 14.251 31.792 12.246 1.00 10.92 230 THR A C 1
ATOM 1825 O O . THR A 1 229 ? 14.665 31.338 13.274 1.00 12.53 230 THR A O 1
ATOM 1829 N N . LYS A 1 230 ? 14.300 33.111 11.952 1.00 11.31 231 LYS A N 1
ATOM 1830 C CA . LYS A 1 230 ? 14.939 33.998 12.894 1.00 12.89 231 LYS A CA 1
ATOM 1831 C C . LYS A 1 230 ? 14.224 34.118 14.201 1.00 12.61 231 LYS A C 1
ATOM 1832 O O . LYS A 1 230 ? 14.831 34.031 15.271 1.00 16.36 231 LYS A O 1
ATOM 1838 N N . LEU A 1 231 ? 12.899 34.335 14.190 1.00 12.93 232 LEU A N 1
ATOM 1839 C CA . LEU A 1 231 ? 12.246 34.590 15.396 1.00 12.21 232 LEU A CA 1
ATOM 1840 C C . LEU A 1 231 ? 12.114 33.348 16.290 1.00 12.35 232 LEU A C 1
ATOM 1841 O O . LEU A 1 231 ? 11.926 33.505 17.505 1.00 16.37 232 LEU A O 1
ATOM 1846 N N . ASN A 1 232 ? 12.199 32.124 15.730 1.00 12.33 233 ASN A N 1
ATOM 1847 C CA . ASN A 1 232 ? 12.101 30.935 16.523 1.00 13.98 233 ASN A CA 1
ATOM 1848 C C . ASN A 1 232 ? 13.426 30.266 16.833 1.00 14.94 233 ASN A C 1
ATOM 1849 O O . ASN A 1 232 ? 13.438 29.177 17.385 1.00 16.04 233 ASN A O 1
ATOM 1854 N N . SER A 1 233 ? 14.497 30.926 16.399 1.00 13.47 234 SER A N 1
ATOM 1855 C CA . SER A 1 233 ? 15.852 30.456 16.657 1.00 13.00 234 SER A CA 1
ATOM 1856 C C . SER A 1 233 ? 16.239 30.472 18.148 1.00 16.42 234 SER A C 1
ATOM 1857 O O . SER A 1 233 ? 15.794 31.359 18.861 1.00 18.22 234 SER A O 1
ATOM 1860 N N . VAL A 1 234 ? 16.908 29.406 18.560 1.00 18.15 235 VAL A N 1
ATOM 1861 C CA . VAL A 1 234 ? 17.536 29.225 19.906 1.00 23.14 235 VAL A CA 1
ATOM 1862 C C . VAL A 1 234 ? 19.035 28.938 19.649 1.00 33.02 235 VAL A C 1
ATOM 1863 O O . VAL A 1 234 ? 19.430 28.135 18.767 1.00 28.67 235 VAL A O 1
ATOM 1867 N N . SER A 1 235 ? 19.893 29.621 20.409 1.00 38.57 236 SER A N 1
ATOM 1868 C CA . SER A 1 235 ? 21.322 29.228 20.527 1.00 39.22 236 SER A CA 1
ATOM 1869 C C . SER A 1 235 ? 21.810 29.759 21.850 1.00 44.60 236 SER A C 1
ATOM 1870 O O . SER A 1 235 ? 21.139 30.596 22.474 1.00 31.86 236 SER A O 1
ATOM 1873 N N . ARG A 1 236 ? 22.990 29.258 22.237 1.00 44.25 237 ARG A N 1
ATOM 1874 C CA . ARG A 1 236 ? 23.719 29.750 23.399 1.00 51.11 237 ARG A CA 1
ATOM 1875 C C . ARG A 1 236 ? 24.340 31.083 23.035 1.00 45.67 237 ARG A C 1
ATOM 1876 O O . ARG A 1 236 ? 24.357 31.474 21.870 1.00 55.75 237 ARG A O 1
ATOM 1884 N N . SER A 1 237 ? 24.822 31.772 24.050 1.00 44.80 238 SER A N 1
ATOM 1885 C CA . SER A 1 237 ? 25.250 33.142 23.907 1.00 44.30 238 SER A CA 1
ATOM 1886 C C . SER A 1 237 ? 26.725 33.303 23.465 1.00 37.03 238 SER A C 1
ATOM 1887 O O . SER A 1 237 ? 27.062 34.459 23.102 1.00 37.74 238 SER A O 1
ATOM 1890 N N . SER A 1 238 ? 27.523 32.198 23.400 1.00 29.03 239 SER A N 1
ATOM 1891 C CA . SER A 1 238 ? 28.967 32.196 22.947 1.00 25.54 239 SER A CA 1
ATOM 1892 C C . SER A 1 238 ? 29.035 32.674 21.537 1.00 24.34 239 SER A C 1
ATOM 1893 O O . SER A 1 238 ? 28.084 32.444 20.724 1.00 21.25 239 SER A O 1
ATOM 1896 N N . GLU A 1 239 ? 30.110 33.336 21.180 1.00 19.82 240 GLU A N 1
ATOM 1897 C CA . GLU A 1 239 ? 30.238 33.948 19.897 1.00 18.39 240 GLU A CA 1
ATOM 1898 C C . GLU A 1 239 ? 30.123 32.913 18.755 1.00 19.14 240 GLU A C 1
ATOM 1899 O O . GLU A 1 239 ? 29.373 33.133 17.766 1.00 16.00 240 GLU A O 1
ATOM 1905 N N . TYR A 1 240 ? 30.837 31.810 18.856 1.00 17.34 241 TYR A N 1
ATOM 1906 C CA . TYR A 1 240 ? 30.849 30.821 17.780 1.00 19.72 241 TYR A CA 1
ATOM 1907 C C . TYR A 1 240 ? 29.487 30.145 17.617 1.00 15.17 241 TYR A C 1
ATOM 1908 O O . TYR A 1 240 ? 29.073 29.959 16.469 1.00 16.36 241 TYR A O 1
ATOM 1917 N N . GLU A 1 241 ? 28.808 29.906 18.718 1.00 16.53 242 GLU A N 1
ATOM 1918 C CA . GLU A 1 241 ? 27.475 29.315 18.682 1.00 18.69 242 GLU A CA 1
ATOM 1919 C C . GLU A 1 241 ? 26.484 30.286 18.135 1.00 16.98 242 GLU A C 1
ATOM 1920 O O . GLU A 1 241 ? 25.548 29.866 17.398 1.00 17.39 242 GLU A O 1
ATOM 1926 N N . SER A 1 242 ? 26.642 31.570 18.463 1.00 15.71 243 SER A N 1
ATOM 1927 C CA . SER A 1 242 ? 25.736 32.601 17.983 1.00 14.17 243 SER A CA 1
ATOM 1928 C C . SER A 1 242 ? 25.911 32.831 16.475 1.00 15.37 243 SER A C 1
ATOM 1929 O O . SER A 1 242 ? 24.923 32.824 15.698 1.00 15.26 243 SER A O 1
ATOM 1932 N N . ILE A 1 243 ? 27.113 32.965 15.946 1.00 13.21 244 ILE A N 1
ATOM 1933 C CA . ILE A 1 243 ? 27.281 33.077 14.539 1.00 14.00 244 ILE A CA 1
ATOM 1934 C C . ILE A 1 243 ? 26.872 31.781 13.794 1.00 13.32 244 ILE A C 1
ATOM 1935 O O . ILE A 1 243 ? 26.454 31.846 12.606 1.00 13.62 244 ILE A O 1
ATOM 1940 N N . SER A 1 244 ? 27.003 30.628 14.450 1.00 15.24 245 SER A N 1
ATOM 1941 C CA . SER A 1 244 ? 26.586 29.408 13.804 1.00 14.01 245 SER A CA 1
ATOM 1942 C C . SER A 1 244 ? 25.066 29.500 13.539 1.00 12.54 245 SER A C 1
ATOM 1943 O O . SER A 1 244 ? 24.653 29.241 12.436 1.00 12.82 245 SER A O 1
ATOM 1946 N N . GLN A 1 245 ? 24.350 29.887 14.546 1.00 13.26 246 GLN A N 1
ATOM 1947 C CA . GLN A 1 245 ? 22.864 29.996 14.425 1.00 11.94 246 GLN A CA 1
ATOM 1948 C C . GLN A 1 245 ? 22.549 31.020 13.363 1.00 14.65 246 GLN A C 1
ATOM 1949 O O . GLN A 1 245 ? 21.649 30.810 12.523 1.00 12.74 246 GLN A O 1
ATOM 1955 N N . PHE A 1 246 ? 23.277 32.137 13.329 1.00 12.75 247 PHE A N 1
ATOM 1956 C CA . PHE A 1 246 ? 23.009 33.156 12.366 1.00 12.50 247 PHE A CA 1
ATOM 1957 C C . PHE A 1 246 ? 23.187 32.676 10.952 1.00 13.20 247 PHE A C 1
ATOM 1958 O O . PHE A 1 246 ? 22.335 32.853 10.103 1.00 12.64 247 PHE A O 1
ATOM 1966 N N . PHE A 1 247 ? 24.275 32.000 10.644 1.00 12.17 248 PHE A N 1
ATOM 1967 C CA . PHE A 1 247 ? 24.511 31.417 9.319 1.00 11.54 248 PHE A CA 1
ATOM 1968 C C . PHE A 1 247 ? 23.445 30.300 9.010 1.00 11.48 248 PHE A C 1
ATOM 1969 O O . PHE A 1 247 ? 23.167 30.099 7.846 1.00 13.30 248 PHE A O 1
ATOM 1977 N N . HIS A 1 248 ? 22.970 29.597 10.017 1.00 10.29 249 HIS A N 1
ATOM 1978 C CA . HIS A 1 248 ? 21.849 28.647 9.809 1.00 12.34 249 HIS A CA 1
ATOM 1979 C C . HIS A 1 248 ? 20.562 29.341 9.417 1.00 12.34 249 HIS A C 1
ATOM 1980 O O . HIS A 1 248 ? 19.911 28.851 8.513 1.00 12.94 249 HIS A O 1
ATOM 1987 N N . ILE A 1 249 ? 20.315 30.536 9.923 1.00 12.01 250 ILE A N 1
ATOM 1988 C CA . ILE A 1 249 ? 19.116 31.298 9.501 1.00 13.00 250 ILE A CA 1
ATOM 1989 C C . ILE A 1 249 ? 19.274 31.743 8.074 1.00 11.73 250 ILE A C 1
ATOM 1990 O O . ILE A 1 249 ? 18.412 31.570 7.199 1.00 12.83 250 ILE A O 1
ATOM 1995 N N . LEU A 1 250 ? 20.465 32.269 7.709 1.00 11.18 251 LEU A N 1
ATOM 1996 C CA . LEU A 1 250 ? 20.731 32.602 6.327 1.00 11.72 251 LEU A CA 1
ATOM 1997 C C . LEU A 1 250 ? 20.678 31.400 5.405 1.00 12.16 251 LEU A C 1
ATOM 1998 O O . LEU A 1 250 ? 20.118 31.496 4.289 1.00 13.68 251 LEU A O 1
ATOM 2003 N N . SER A 1 251 ? 21.207 30.229 5.819 1.00 13.89 252 SER A N 1
ATOM 2004 C CA . SER A 1 251 ? 21.137 29.001 4.976 1.00 14.45 252 SER A CA 1
ATOM 2005 C C . SER A 1 251 ? 19.653 28.600 4.643 1.00 12.73 252 SER A C 1
ATOM 2006 O O . SER A 1 251 ? 19.466 28.017 3.567 1.00 13.85 252 SER A O 1
ATOM 2009 N N . SER A 1 252 ? 18.774 28.852 5.559 1.00 12.81 253 SER A N 1
ATOM 2010 C CA . SER A 1 252 ? 17.432 28.482 5.447 1.00 12.88 253 SER A CA 1
ATOM 2011 C C . SER A 1 252 ? 16.808 29.059 4.186 1.00 15.82 253 SER A C 1
ATOM 2012 O O . SER A 1 252 ? 15.786 28.554 3.703 1.00 14.63 253 SER A O 1
ATOM 2015 N N . VAL A 1 253 ? 17.295 30.197 3.705 1.00 11.59 254 VAL A N 1
ATOM 2016 C CA . VAL A 1 253 ? 16.729 30.919 2.521 1.00 12.22 254 VAL A CA 1
ATOM 2017 C C . VAL A 1 253 ? 17.831 31.174 1.452 1.00 11.79 254 VAL A C 1
ATOM 2018 O O . VAL A 1 253 ? 17.627 32.022 0.607 1.00 12.76 254 VAL A O 1
ATOM 2022 N N . GLU A 1 254 ? 18.995 30.456 1.478 1.00 12.51 255 GLU A N 1
ATOM 2023 C CA . GLU A 1 254 ? 19.893 30.580 0.412 1.00 14.70 255 GLU A CA 1
ATOM 2024 C C . GLU A 1 254 ? 19.383 30.079 -0.869 1.00 13.89 255 GLU A C 1
ATOM 2025 O O . GLU A 1 254 ? 18.379 29.264 -0.865 1.00 13.41 255 GLU A O 1
ATOM 2031 N N . GLN A 1 255 ? 19.945 30.533 -1.968 1.00 11.18 256 GLN A N 1
ATOM 2032 C CA . GLN A 1 255 ? 19.569 30.101 -3.308 1.00 11.54 256 GLN A CA 1
ATOM 2033 C C . GLN A 1 255 ? 20.560 29.194 -3.878 1.00 11.68 256 GLN A C 1
ATOM 2034 O O . GLN A 1 255 ? 21.753 29.592 -4.087 1.00 12.43 256 GLN A O 1
ATOM 2040 N N . GLN A 1 256 ? 20.199 27.909 -4.042 1.00 13.46 257 GLN A N 1
ATOM 2041 C CA . GLN A 1 256 ? 21.081 26.966 -4.640 1.00 13.41 257 GLN A CA 1
ATOM 2042 C C . GLN A 1 256 ? 21.213 27.102 -6.103 1.00 14.29 257 GLN A C 1
ATOM 2043 O O . GLN A 1 256 ? 20.270 27.324 -6.786 1.00 13.25 257 GLN A O 1
ATOM 2049 N N . LYS A 1 257 ? 22.416 26.928 -6.638 1.00 12.29 258 LYS A N 1
ATOM 2050 C CA . LYS A 1 257 ? 22.671 27.043 -8.029 1.00 12.77 258 LYS A CA 1
ATOM 2051 C C . LYS A 1 257 ? 21.942 25.962 -8.819 1.00 14.18 258 LYS A C 1
ATOM 2052 O O . LYS A 1 257 ? 22.025 24.763 -8.526 1.00 13.87 258 LYS A O 1
ATOM 2058 N N . GLY A 1 258 ? 21.226 26.410 -9.853 1.00 15.06 259 GLY A N 1
ATOM 2059 C CA . GLY A 1 258 ? 20.388 25.554 -10.657 1.00 13.09 259 GLY A CA 1
ATOM 2060 C C . GLY A 1 258 ? 18.889 25.794 -10.436 1.00 13.33 259 GLY A C 1
ATOM 2061 O O . GLY A 1 258 ? 18.090 25.493 -11.355 1.00 14.19 259 GLY A O 1
ATOM 2062 N N . LEU A 1 259 ? 18.527 26.295 -9.286 1.00 13.17 260 LEU A N 1
ATOM 2063 C CA . LEU A 1 259 ? 17.122 26.380 -8.890 1.00 12.24 260 LEU A CA 1
ATOM 2064 C C . LEU A 1 259 ? 16.383 27.612 -9.348 1.00 13.75 260 LEU A C 1
ATOM 2065 O O . LEU A 1 259 ? 15.109 27.592 -9.436 1.00 13.90 260 LEU A O 1
ATOM 2070 N N . CYS A 1 260 ? 17.133 28.717 -9.617 1.00 14.03 261 CYS A N 1
ATOM 2071 C CA . CYS A 1 260 ? 16.536 29.947 -10.049 1.00 14.26 261 CYS A CA 1
ATOM 2072 C C . CYS A 1 260 ? 17.092 30.401 -11.359 1.00 14.97 261 CYS A C 1
ATOM 2073 O O . CYS A 1 260 ? 18.152 31.033 -11.393 1.00 15.52 261 CYS A O 1
ATOM 2076 N N . ASP A 1 261 ? 16.516 29.951 -12.467 1.00 16.42 262 ASP A N 1
ATOM 2077 C CA . ASP A 1 261 ? 16.942 30.359 -13.807 1.00 17.05 262 ASP A CA 1
ATOM 2078 C C . ASP A 1 261 ? 16.397 31.754 -14.109 1.00 22.08 262 ASP A C 1
ATOM 2079 O O . ASP A 1 261 ? 15.183 32.040 -14.045 1.00 21.73 262 ASP A O 1
ATOM 2084 N N . VAL A 1 262 ? 17.309 32.647 -14.444 1.00 20.45 263 VAL A N 1
ATOM 2085 C CA . VAL A 1 262 ? 16.949 34.052 -14.722 1.00 20.66 263 VAL A CA 1
ATOM 2086 C C . VAL A 1 262 ? 16.982 34.333 -16.211 1.00 24.76 263 VAL A C 1
ATOM 2087 O O . VAL A 1 262 ? 16.799 35.483 -16.588 1.00 32.40 263 VAL A O 1
ATOM 2091 N N . GLY A 1 263 ? 17.184 33.281 -17.001 1.00 27.78 264 GLY A N 1
ATOM 2092 C CA . GLY A 1 263 ? 17.186 33.343 -18.469 1.00 31.48 264 GLY A CA 1
ATOM 2093 C C . GLY A 1 263 ? 18.544 33.034 -19.011 1.00 37.89 264 GLY A C 1
ATOM 2094 O O . GLY A 1 263 ? 19.567 33.310 -18.368 1.00 37.07 264 GLY A O 1
ATOM 2095 N N . ASP A 1 264 ? 18.558 32.484 -20.219 1.00 45.86 265 ASP A N 1
ATOM 2096 C CA . ASP A 1 264 ? 19.771 32.033 -20.870 1.00 50.33 265 ASP A CA 1
ATOM 2097 C C . ASP A 1 264 ? 20.587 31.122 -19.963 1.00 49.28 265 ASP A C 1
ATOM 2098 O O . ASP A 1 264 ? 21.843 31.195 -19.901 1.00 45.71 265 ASP A O 1
ATOM 2103 N N . GLU A 1 265 ? 19.866 30.233 -19.284 1.00 52.78 266 GLU A N 1
ATOM 2104 C CA . GLU A 1 265 ? 20.502 29.256 -18.410 1.00 52.97 266 GLU A CA 1
ATOM 2105 C C . GLU A 1 265 ? 21.454 29.926 -17.378 1.00 43.62 266 GLU A C 1
ATOM 2106 O O . GLU A 1 265 ? 22.458 29.316 -17.009 1.00 41.20 266 GLU A O 1
ATOM 2112 N N . LYS A 1 266 ? 21.228 31.186 -16.982 1.00 33.54 267 LYS A N 1
ATOM 2113 C CA . LYS A 1 266 ? 22.066 31.775 -15.902 1.00 27.79 267 LYS A CA 1
ATOM 2114 C C . LYS A 1 266 ? 21.263 31.665 -14.663 1.00 19.56 267 LYS A C 1
ATOM 2115 O O . LYS A 1 266 ? 19.998 31.711 -14.732 1.00 20.67 267 LYS A O 1
ATOM 2121 N N . TYR A 1 267 ? 21.938 31.497 -13.506 1.00 18.54 268 TYR A N 1
ATOM 2122 C CA . TYR A 1 267 ? 21.250 31.163 -12.271 1.00 16.44 268 TYR A CA 1
ATOM 2123 C C . TYR A 1 267 ? 21.575 32.116 -11.168 1.00 16.76 268 TYR A C 1
ATOM 2124 O O . TYR A 1 267 ? 22.748 32.410 -10.918 1.00 17.29 268 TYR A O 1
ATOM 2133 N N . GLU A 1 268 ? 20.580 32.665 -10.520 1.00 14.12 269 GLU A N 1
ATOM 2134 C CA . GLU A 1 268 ? 20.724 33.470 -9.317 1.00 13.41 269 GLU A CA 1
ATOM 2135 C C . GLU A 1 268 ? 21.020 32.503 -8.181 1.00 14.78 269 GLU A C 1
ATOM 2136 O O . GLU A 1 268 ? 20.253 31.586 -7.896 1.00 15.21 269 GLU A O 1
ATOM 2142 N N . TYR A 1 269 ? 22.145 32.717 -7.497 1.00 13.84 270 TYR A N 1
ATOM 2143 C CA . TYR A 1 269 ? 22.518 31.910 -6.344 1.00 13.48 270 TYR A CA 1
ATOM 2144 C C . TYR A 1 269 ? 23.225 32.747 -5.284 1.00 10.32 270 TYR A C 1
ATOM 2145 O O . TYR A 1 269 ? 23.472 33.964 -5.517 1.00 11.92 270 TYR A O 1
ATOM 2154 N N . THR A 1 270 ? 23.350 32.209 -4.119 1.00 11.95 271 THR A N 1
ATOM 2155 C CA . THR A 1 270 ? 23.899 32.880 -2.969 1.00 10.55 271 THR A CA 1
ATOM 2156 C C . THR A 1 270 ? 25.435 32.880 -3.089 1.00 13.18 271 THR A C 1
ATOM 2157 O O . THR A 1 270 ? 26.117 31.974 -2.622 1.00 13.68 271 THR A O 1
ATOM 2161 N N . ILE A 1 271 ? 25.888 33.983 -3.645 1.00 11.30 272 ILE A N 1
ATOM 2162 C CA . ILE A 1 271 ? 27.347 34.209 -3.864 1.00 11.16 272 ILE A CA 1
ATOM 2163 C C . ILE A 1 271 ? 28.109 34.227 -2.544 1.00 12.85 272 ILE A C 1
ATOM 2164 O O . ILE A 1 271 ? 29.203 33.656 -2.455 1.00 12.89 272 ILE A O 1
ATOM 2169 N N . TYR A 1 272 ? 27.628 34.960 -1.559 1.00 11.00 273 TYR A N 1
ATOM 2170 C CA . TYR A 1 272 ? 28.164 34.974 -0.233 1.00 10.69 273 TYR A CA 1
ATOM 2171 C C . TYR A 1 272 ? 27.123 35.199 0.814 1.00 11.26 273 TYR A C 1
ATOM 2172 O O . TYR A 1 272 ? 26.020 35.758 0.497 1.00 12.64 273 TYR A O 1
ATOM 2181 N N . SER A 1 273 ? 27.434 34.867 2.056 1.00 11.33 274 SER A N 1
ATOM 2182 C CA . SER A 1 273 ? 26.637 35.078 3.210 1.00 11.56 274 SER A CA 1
ATOM 2183 C C . SER A 1 273 ? 27.497 35.722 4.271 1.00 13.46 274 SER A C 1
ATOM 2184 O O . SER A 1 273 ? 28.699 35.348 4.414 1.00 14.12 274 SER A O 1
ATOM 2187 N N . SER A 1 274 ? 27.037 36.795 4.888 1.00 13.96 275 SER A N 1
ATOM 2188 C CA . SER A 1 274 ? 27.811 37.536 5.901 1.00 12.30 275 SER A CA 1
ATOM 2189 C C . SER A 1 274 ? 27.166 37.558 7.206 1.00 13.13 275 SER A C 1
ATOM 2190 O O . SER A 1 274 ? 25.907 37.512 7.310 1.00 11.71 275 SER A O 1
ATOM 2193 N N . CYS A 1 275 ? 27.908 37.713 8.273 1.00 13.26 276 CYS A N 1
ATOM 2194 C CA . CYS A 1 275 ? 27.396 37.958 9.607 1.00 13.14 276 CYS A CA 1
ATOM 2195 C C . CYS A 1 275 ? 28.346 38.901 10.293 1.00 14.56 276 CYS A C 1
ATOM 2196 O O . CYS A 1 275 ? 29.567 38.595 10.360 1.00 16.89 276 CYS A O 1
ATOM 2199 N N . CYS A 1 276 ? 27.828 40.035 10.773 1.00 15.26 277 CYS A N 1
ATOM 2200 C CA . CYS A 1 276 ? 28.668 41.081 11.395 1.00 14.99 277 CYS A CA 1
ATOM 2201 C C . CYS A 1 276 ? 28.338 41.252 12.827 1.00 14.98 277 CYS A C 1
ATOM 2202 O O . CYS A 1 276 ? 27.167 41.363 13.182 1.00 15.41 277 CYS A O 1
ATOM 2205 N N . ASN A 1 277 ? 29.304 41.207 13.738 1.00 14.06 278 ASN A N 1
ATOM 2206 C CA . ASN A 1 277 ? 29.106 41.422 15.134 1.00 14.57 278 ASN A CA 1
ATOM 2207 C C . ASN A 1 277 ? 29.222 42.969 15.389 1.00 16.64 278 ASN A C 1
ATOM 2208 O O . ASN A 1 277 ? 30.308 43.544 15.166 1.00 18.25 278 ASN A O 1
ATOM 2213 N N . LEU A 1 278 ? 28.126 43.611 15.713 1.00 15.02 279 LEU A N 1
ATOM 2214 C CA . LEU A 1 278 ? 28.070 45.075 15.789 1.00 15.63 279 LEU A CA 1
ATOM 2215 C C . LEU A 1 278 ? 28.880 45.598 16.948 1.00 17.07 279 LEU A C 1
ATOM 2216 O O . LEU A 1 278 ? 29.540 46.656 16.774 1.00 18.29 279 LEU A O 1
ATOM 2221 N N . GLU A 1 279 ? 28.877 44.920 18.072 1.00 18.74 280 GLU A N 1
ATOM 2222 C CA . GLU A 1 279 ? 29.758 45.327 19.207 1.00 18.31 280 GLU A CA 1
ATOM 2223 C C . GLU A 1 279 ? 31.285 45.232 18.872 1.00 23.57 280 GLU A C 1
ATOM 2224 O O . GLU A 1 279 ? 32.084 46.033 19.294 1.00 19.81 280 GLU A O 1
ATOM 2230 N N . LYS A 1 280 ? 31.684 44.160 18.222 1.00 20.03 281 LYS A N 1
ATOM 2231 C CA . LYS A 1 280 ? 33.113 43.813 18.073 1.00 17.94 281 LYS A CA 1
ATOM 2232 C C . LYS A 1 280 ? 33.699 44.319 16.801 1.00 16.72 281 LYS A C 1
ATOM 2233 O O . LYS A 1 280 ? 34.932 44.250 16.594 1.00 19.11 281 LYS A O 1
ATOM 2239 N N . GLY A 1 281 ? 32.918 44.784 15.825 1.00 16.83 282 GLY A N 1
ATOM 2240 C CA . GLY A 1 281 ? 33.475 45.179 14.565 1.00 15.72 282 GLY A CA 1
ATOM 2241 C C . GLY A 1 281 ? 34.084 44.073 13.694 1.00 16.55 282 GLY A C 1
ATOM 2242 O O . GLY A 1 281 ? 35.043 44.297 12.938 1.00 17.79 282 GLY A O 1
ATOM 2243 N N . ILE A 1 282 ? 33.503 42.858 13.747 1.00 16.73 283 ILE A N 1
ATOM 2244 C CA . ILE A 1 282 ? 34.024 41.706 13.034 1.00 17.96 283 ILE A CA 1
ATOM 2245 C C . ILE A 1 282 ? 33.051 41.344 11.921 1.00 16.05 283 ILE A C 1
ATOM 2246 O O . ILE A 1 282 ? 31.840 41.203 12.191 1.00 15.62 283 ILE A O 1
ATOM 2251 N N . TYR A 1 283 ? 33.548 41.324 10.744 1.00 14.59 284 TYR A N 1
ATOM 2252 C CA . TYR A 1 283 ? 32.824 40.864 9.551 1.00 13.06 284 TYR A CA 1
ATOM 2253 C C . TYR A 1 283 ? 33.168 39.399 9.241 1.00 14.06 284 TYR A C 1
ATOM 2254 O O . TYR A 1 283 ? 34.313 39.081 8.879 1.00 13.79 284 TYR A O 1
ATOM 2263 N N . TYR A 1 284 ? 32.205 38.500 9.380 1.00 12.54 285 TYR A N 1
ATOM 2264 C CA . TYR A 1 284 ? 32.393 37.072 9.130 1.00 12.02 285 TYR A CA 1
ATOM 2265 C C . TYR A 1 284 ? 31.767 36.802 7.753 1.00 15.22 285 TYR A C 1
ATOM 2266 O O . TYR A 1 284 ? 30.629 37.333 7.490 1.00 13.47 285 TYR A O 1
ATOM 2275 N N . TYR A 1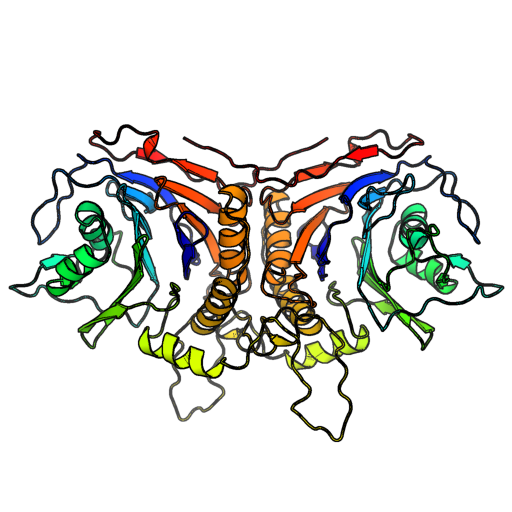 285 ? 32.300 35.897 6.949 1.00 13.39 286 TYR A N 1
ATOM 2276 C CA . TYR A 1 285 ? 31.608 35.495 5.700 1.00 13.64 286 TYR A CA 1
ATOM 2277 C C . TYR A 1 285 ? 31.852 34.019 5.394 1.00 13.57 286 TYR A C 1
ATOM 2278 O O . TYR A 1 285 ? 32.889 33.466 5.769 1.00 13.83 286 TYR A O 1
ATOM 2287 N N . ARG A 1 286 ? 30.951 33.484 4.530 1.00 13.10 287 ARG A N 1
ATOM 2288 C CA . ARG A 1 286 ? 31.094 32.258 3.800 1.00 14.52 287 ARG A CA 1
ATOM 2289 C C . ARG A 1 286 ? 30.749 32.589 2.343 1.00 12.98 287 ARG A C 1
ATOM 2290 O O . ARG A 1 286 ? 30.056 33.592 2.059 1.00 15.57 287 ARG A O 1
ATOM 2298 N N . THR A 1 287 ? 31.271 31.851 1.413 1.00 13.31 288 THR A N 1
ATOM 2299 C CA . THR A 1 287 ? 30.962 32.004 0.015 1.00 12.81 288 THR A CA 1
ATOM 2300 C C . THR A 1 287 ? 30.358 30.645 -0.497 1.00 12.56 288 THR A C 1
ATOM 2301 O O . THR A 1 287 ? 30.402 29.603 0.160 1.00 13.01 288 THR A O 1
ATOM 2305 N N . TYR A 1 288 ? 29.808 30.683 -1.699 1.00 11.89 289 TYR A N 1
ATOM 2306 C CA . TYR A 1 288 ? 29.116 29.530 -2.254 1.00 14.04 289 TYR A CA 1
ATOM 2307 C C . TYR A 1 288 ? 29.987 28.347 -2.275 1.00 14.32 289 TYR A C 1
ATOM 2308 O O . TYR A 1 288 ? 29.572 27.217 -1.886 1.00 14.57 289 TYR A O 1
ATOM 2317 N N . ASP A 1 289 ? 31.244 28.546 -2.642 1.00 13.28 290 ASP A N 1
ATOM 2318 C CA . ASP A 1 289 ? 32.144 27.396 -2.700 1.00 16.73 290 ASP A CA 1
ATOM 2319 C C . ASP A 1 289 ? 33.242 27.394 -1.638 1.00 15.93 290 ASP A C 1
ATOM 2320 O O . ASP A 1 289 ? 34.236 26.635 -1.798 1.00 16.50 290 ASP A O 1
ATOM 2325 N N . ASN A 1 290 ? 33.021 28.086 -0.526 1.00 13.75 291 ASN A N 1
ATOM 2326 C CA . ASN A 1 290 ? 33.843 27.949 0.680 1.00 13.92 291 ASN A CA 1
ATOM 2327 C C . ASN A 1 290 ? 32.916 27.979 1.895 1.00 12.67 291 ASN A C 1
ATOM 2328 O O . ASN A 1 290 ? 32.440 29.036 2.320 1.00 14.67 291 ASN A O 1
ATOM 2333 N N . SER A 1 291 ? 32.666 26.829 2.470 1.00 12.40 292 SER A N 1
ATOM 2334 C CA . SER A 1 291 ? 31.873 26.664 3.620 1.00 13.46 292 SER A CA 1
ATOM 2335 C C . SER A 1 291 ? 32.486 27.146 4.925 1.00 12.22 292 SER A C 1
ATOM 2336 O O . SER A 1 291 ? 31.835 27.441 5.887 1.00 15.40 292 SER A O 1
ATOM 2339 N N . GLN A 1 292 ? 33.859 27.217 5.016 1.00 11.91 293 GLN A N 1
ATOM 2340 C CA . GLN A 1 292 ? 34.443 27.672 6.212 1.00 12.50 293 GLN A CA 1
ATOM 2341 C C . GLN A 1 292 ? 34.147 29.188 6.409 1.00 11.07 293 GLN A C 1
ATOM 2342 O O . GLN A 1 292 ? 34.207 29.903 5.434 1.00 13.70 293 GLN A O 1
ATOM 2348 N N . ILE A 1 293 ? 33.886 29.518 7.650 1.00 12.14 294 ILE A N 1
ATOM 2349 C CA . ILE A 1 293 ? 33.653 30.964 7.996 1.00 13.66 294 ILE A CA 1
ATOM 2350 C C . ILE A 1 293 ? 35.082 31.608 8.000 1.00 15.38 294 ILE A C 1
ATOM 2351 O O . ILE A 1 293 ? 35.963 31.143 8.719 1.00 14.38 294 ILE A O 1
ATOM 2356 N N . THR A 1 294 ? 35.144 32.834 7.417 1.00 14.11 295 THR A N 1
ATOM 2357 C CA . THR A 1 294 ? 36.392 33.674 7.434 1.00 14.44 295 THR A CA 1
ATOM 2358 C C . THR A 1 294 ? 36.013 34.972 8.179 1.00 15.50 295 THR A C 1
ATOM 2359 O O . THR A 1 294 ? 34.903 35.499 7.992 1.00 15.84 295 THR A O 1
ATOM 2363 N N . ALA A 1 295 ? 36.916 35.511 9.013 1.00 15.75 296 ALA A N 1
ATOM 2364 C CA . ALA A 1 295 ? 36.625 36.623 9.862 1.00 14.67 296 ALA A CA 1
ATOM 2365 C C . ALA A 1 295 ? 37.646 37.693 9.559 1.00 17.37 296 ALA A C 1
ATOM 2366 O O . ALA A 1 295 ? 38.872 37.412 9.516 1.00 16.67 296 ALA A O 1
ATOM 2368 N N . VAL A 1 296 ? 37.158 38.907 9.359 1.00 16.19 297 VAL A N 1
ATOM 2369 C CA . VAL A 1 296 ? 37.977 40.112 9.232 1.00 16.78 297 VAL A CA 1
ATOM 2370 C C . VAL A 1 296 ? 37.605 41.078 10.303 1.00 17.42 297 VAL A C 1
ATOM 2371 O O . VAL A 1 296 ? 36.429 41.488 10.411 1.00 16.89 297 VAL A O 1
ATOM 2375 N N . ASP A 1 297 ? 38.511 41.474 11.201 1.00 17.43 298 ASP A N 1
ATOM 2376 C CA . ASP A 1 297 ? 38.197 42.306 12.356 1.00 16.69 298 ASP A CA 1
ATOM 2377 C C . ASP A 1 297 ? 38.682 43.719 12.119 1.00 18.68 298 ASP A C 1
ATOM 2378 O O . ASP A 1 297 ? 39.905 43.920 11.983 1.00 18.07 298 ASP A O 1
ATOM 2383 N N . MET A 1 298 ? 37.818 44.679 11.969 1.00 18.01 299 MET A N 1
ATOM 2384 C CA . MET A 1 298 ? 38.180 46.048 11.591 1.00 18.52 299 MET A CA 1
ATOM 2385 C C . MET A 1 298 ? 39.106 46.662 12.631 1.00 21.84 299 MET A C 1
ATOM 2386 O O . MET A 1 298 ? 39.970 47.486 12.228 1.00 21.60 299 MET A O 1
ATOM 2391 N N . ASN A 1 299 ? 38.974 46.232 13.884 1.00 19.85 300 ASN A N 1
ATOM 2392 C CA . ASN A 1 299 ? 39.722 46.858 14.966 1.00 21.06 300 ASN A CA 1
ATOM 2393 C C . ASN A 1 299 ? 41.147 46.387 14.973 1.00 22.76 300 ASN A C 1
ATOM 2394 O O . ASN A 1 299 ? 41.958 46.922 15.747 1.00 24.61 300 ASN A O 1
ATOM 2399 N N . LYS A 1 300 ? 41.509 45.458 14.107 1.00 21.16 301 LYS A N 1
ATOM 2400 C CA . LYS A 1 300 ? 42.915 45.050 13.985 1.00 23.38 301 LYS A CA 1
ATOM 2401 C C . LYS A 1 300 ? 43.681 45.924 13.019 1.00 24.67 301 LYS A C 1
ATOM 2402 O O . LYS A 1 300 ? 44.886 45.791 12.940 1.00 29.12 301 LYS A O 1
ATOM 2408 N N . GLU A 1 301 ? 43.010 46.864 12.353 1.00 22.45 302 GLU A N 1
ATOM 2409 C CA . GLU A 1 301 ? 43.646 47.737 11.373 1.00 22.10 302 GLU A CA 1
ATOM 2410 C C . GLU A 1 301 ? 43.883 49.073 12.014 1.00 23.01 302 GLU A C 1
ATOM 2411 O O . GLU A 1 301 ? 43.364 49.368 13.080 1.00 22.96 302 GLU A O 1
ATOM 2417 N N . ASN A 1 302 ? 44.708 49.887 11.334 1.00 20.78 303 ASN A N 1
ATOM 2418 C CA . ASN A 1 302 ? 44.921 51.280 11.750 1.00 21.02 303 ASN A CA 1
ATOM 2419 C C . ASN A 1 302 ? 43.839 52.197 11.145 1.00 19.58 303 ASN A C 1
ATOM 2420 O O . ASN A 1 302 ? 43.890 52.571 9.962 1.00 21.83 303 ASN A O 1
ATOM 2425 N N . LEU A 1 303 ? 42.879 52.518 11.987 1.00 19.79 304 LEU A N 1
ATOM 2426 C CA . LEU A 1 303 ? 41.694 53.193 11.543 1.00 20.21 304 LEU A CA 1
ATOM 2427 C C . LEU A 1 303 ? 41.982 54.665 11.341 1.00 18.71 304 LEU A C 1
ATOM 2428 O O . LEU A 1 303 ? 41.097 55.390 10.934 1.00 18.74 304 LEU A O 1
ATOM 2433 N N . GLU A 1 304 ? 43.245 55.100 11.630 1.00 17.98 305 GLU A N 1
ATOM 2434 C CA . GLU A 1 304 ? 43.621 56.488 11.297 1.00 22.63 305 GLU A CA 1
ATOM 2435 C C . GLU A 1 304 ? 44.168 56.680 9.917 1.00 19.21 305 GLU A C 1
ATOM 2436 O O . GLU A 1 304 ? 44.454 57.784 9.458 1.00 19.43 305 GLU A O 1
ATOM 2442 N N . LYS A 1 305 ? 44.294 55.616 9.168 1.00 16.68 306 LYS A N 1
ATOM 2443 C CA . LYS A 1 305 ? 44.639 55.643 7.827 1.00 17.22 306 LYS A CA 1
ATOM 2444 C C . LYS A 1 305 ? 43.735 56.451 6.889 1.00 16.27 306 LYS A C 1
ATOM 2445 O O . LYS A 1 305 ? 42.624 56.791 7.276 1.00 18.84 306 LYS A O 1
ATOM 2451 N N . ASP A 1 306 ? 44.228 56.726 5.713 1.00 17.99 307 ASP A N 1
ATOM 2452 C CA . ASP A 1 306 ? 43.573 57.551 4.684 1.00 17.40 307 ASP A CA 1
ATOM 2453 C C . ASP A 1 306 ? 43.367 56.825 3.394 1.00 16.36 307 ASP A C 1
ATOM 2454 O O . ASP A 1 306 ? 43.057 57.377 2.365 1.00 16.77 307 ASP A O 1
ATOM 2459 N N . SER A 1 307 ? 43.553 55.464 3.410 1.00 18.88 308 SER A N 1
ATOM 2460 C CA . SER A 1 307 ? 43.456 54.676 2.206 1.00 17.93 308 SER A CA 1
ATOM 2461 C C . SER A 1 307 ? 42.661 53.397 2.559 1.00 16.62 308 SER A C 1
ATOM 2462 O O . SER A 1 307 ? 42.642 52.971 3.674 1.00 19.78 308 SER A O 1
ATOM 2465 N N . LEU A 1 308 ? 41.963 52.895 1.559 1.00 16.31 309 LEU A N 1
ATOM 2466 C CA . LEU A 1 308 ? 41.169 51.666 1.748 1.00 15.91 309 LEU A CA 1
ATOM 2467 C C . LEU A 1 308 ? 42.112 50.504 2.046 1.00 16.39 309 LEU A C 1
ATOM 2468 O O . LEU A 1 308 ? 43.209 50.443 1.442 1.00 18.15 309 LEU A O 1
ATOM 2473 N N . ILE A 1 309 ? 41.681 49.652 2.939 1.00 16.52 310 ILE A N 1
ATOM 2474 C CA . ILE A 1 309 ? 42.356 48.441 3.259 1.00 16.09 310 ILE A CA 1
ATOM 2475 C C . ILE A 1 309 ? 41.531 47.238 2.711 1.00 17.54 310 ILE A C 1
ATOM 2476 O O . ILE A 1 309 ? 40.365 47.125 3.070 1.00 18.17 310 ILE A O 1
ATOM 2481 N N . VAL A 1 310 ? 42.043 46.540 1.727 1.00 15.97 311 VAL A N 1
ATOM 2482 C CA . VAL A 1 310 ? 41.239 45.596 0.898 1.00 17.47 311 VAL A CA 1
ATOM 2483 C C . VAL A 1 310 ? 41.741 44.158 1.066 1.00 20.48 311 VAL A C 1
ATOM 2484 O O . VAL A 1 310 ? 42.937 43.871 0.766 1.00 21.83 311 VAL A O 1
ATOM 2488 N N . TYR A 1 311 ? 40.862 43.246 1.438 1.00 17.37 312 TYR A N 1
ATOM 2489 C CA . TYR A 1 311 ? 41.100 41.782 1.575 1.00 18.71 312 TYR A CA 1
ATOM 2490 C C . TYR A 1 311 ? 40.351 41.051 0.473 1.00 19.22 312 TYR A C 1
ATOM 2491 O O . TYR A 1 311 ? 39.131 41.193 0.389 1.00 21.44 312 TYR A O 1
ATOM 2500 N N . PRO A 1 312 ? 41.002 40.345 -0.419 1.00 21.45 313 PRO A N 1
ATOM 2501 C CA . PRO A 1 312 ? 40.300 39.423 -1.321 1.00 22.54 313 PRO A CA 1
ATOM 2502 C C . PRO A 1 312 ? 39.537 38.401 -0.501 1.00 20.96 313 PRO A C 1
ATOM 2503 O O . PRO A 1 312 ? 39.951 38.024 0.591 1.00 18.72 313 PRO A O 1
ATOM 2507 N N . MET A 1 313 ? 38.391 37.920 -1.048 1.00 21.12 314 MET A N 1
ATOM 2508 C CA . MET A 1 313 ? 37.639 36.868 -0.382 1.00 21.19 314 MET A CA 1
ATOM 2509 C C . MET A 1 313 ? 38.253 35.489 -0.666 1.00 18.19 314 MET A C 1
ATOM 2510 O O . MET A 1 313 ? 38.723 35.227 -1.730 1.00 21.54 314 MET A O 1
ATOM 2515 N N . VAL A 1 314 ? 38.238 34.651 0.331 1.00 18.52 315 VAL A N 1
ATOM 2516 C CA . VAL A 1 314 ? 38.657 33.237 0.214 1.00 21.05 315 VAL A CA 1
ATOM 2517 C C . VAL A 1 314 ? 37.430 32.523 -0.327 1.00 21.80 315 VAL A C 1
ATOM 2518 O O . VAL A 1 314 ? 36.467 32.329 0.441 1.00 23.80 315 VAL A O 1
ATOM 2522 N N . GLU A 1 315 ? 37.491 32.233 -1.606 1.00 23.17 316 GLU A N 1
ATOM 2523 C CA . GLU A 1 315 ? 36.387 31.745 -2.438 1.00 26.32 316 GLU A CA 1
ATOM 2524 C C . GLU A 1 315 ? 36.437 30.257 -2.782 1.00 26.25 316 GLU A C 1
ATOM 2525 O O . GLU A 1 315 ? 35.533 29.776 -3.468 1.00 32.13 316 GLU A O 1
ATOM 2531 N N . THR A 1 316 ? 37.509 29.586 -2.491 1.00 25.91 317 THR A N 1
ATOM 2532 C CA . THR A 1 316 ? 37.591 28.144 -2.805 1.00 26.04 317 THR A CA 1
ATOM 2533 C C . THR A 1 316 ? 37.646 27.376 -1.494 1.00 20.33 317 THR A C 1
ATOM 2534 O O . THR A 1 316 ? 38.039 27.842 -0.457 1.00 18.57 317 THR A O 1
ATOM 2538 N N . GLN A 1 317 ? 37.239 26.109 -1.587 1.00 17.92 318 GLN A N 1
ATOM 2539 C CA . GLN A 1 317 ? 36.879 25.392 -0.450 1.00 19.06 318 GLN A CA 1
ATOM 2540 C C . GLN A 1 317 ? 38.083 25.155 0.402 1.00 18.73 318 GLN A C 1
ATOM 2541 O O . GLN A 1 317 ? 39.048 24.613 -0.068 1.00 17.33 318 GLN A O 1
ATOM 2547 N N . GLN A 1 318 ? 37.978 25.510 1.661 1.00 16.61 319 GLN A N 1
ATOM 2548 C CA . GLN A 1 318 ? 39.041 25.233 2.680 1.00 16.30 319 GLN A CA 1
ATOM 2549 C C . GLN A 1 318 ? 38.652 24.019 3.489 1.00 15.14 319 GLN A C 1
ATOM 2550 O O . GLN A 1 318 ? 37.917 24.101 4.515 1.00 17.14 319 GLN A O 1
ATOM 2556 N N . ILE A 1 319 ? 39.243 22.859 3.146 1.00 16.26 320 ILE A N 1
ATOM 2557 C CA . ILE A 1 319 ? 38.970 21.565 3.778 1.00 16.96 320 ILE A CA 1
ATOM 2558 C C . ILE A 1 319 ? 39.878 21.292 4.897 1.00 17.01 320 ILE A C 1
ATOM 2559 O O . ILE A 1 319 ? 41.123 21.548 4.708 1.00 17.68 320 ILE A O 1
ATOM 2564 N N . ASN A 1 320 ? 39.365 20.748 5.982 1.00 15.83 321 ASN A N 1
ATOM 2565 C CA . ASN A 1 320 ? 40.246 20.264 7.038 1.00 17.88 321 ASN A CA 1
ATOM 2566 C C . ASN A 1 320 ? 40.457 18.762 6.785 1.00 18.26 321 ASN A C 1
ATOM 2567 O O . ASN A 1 320 ? 39.569 17.990 7.078 1.00 17.59 321 ASN A O 1
ATOM 2572 N N . TYR A 1 321 ? 41.657 18.359 6.288 1.00 17.45 322 TYR A N 1
ATOM 2573 C CA . TYR A 1 321 ? 42.017 16.942 6.060 1.00 17.68 322 TYR A CA 1
ATOM 2574 C C . TYR A 1 321 ? 42.483 16.432 7.450 1.00 20.44 322 TYR A C 1
ATOM 2575 O O . TYR A 1 321 ? 43.601 16.773 7.911 1.00 21.74 322 TYR A O 1
ATOM 2584 N N . ALA A 1 322 ? 41.672 15.655 8.139 1.00 18.36 323 ALA A N 1
ATOM 2585 C CA . ALA A 1 322 ? 41.858 15.392 9.592 1.00 20.44 323 ALA A CA 1
ATOM 2586 C C . ALA A 1 322 ? 42.533 14.053 9.860 1.00 20.34 323 ALA A C 1
ATOM 2587 O O . ALA A 1 322 ? 42.793 13.726 11.022 1.00 24.07 323 ALA A O 1
ATOM 2589 N N . ASN A 1 323 ? 42.807 13.274 8.842 1.00 19.76 324 ASN A N 1
ATOM 2590 C CA . ASN A 1 323 ? 43.617 12.020 9.074 1.00 20.52 324 ASN A CA 1
ATOM 2591 O O . ASN A 1 323 ? 45.259 10.866 7.663 1.00 26.28 324 ASN A O 1
ATOM 2596 N N . ALA B 1 1 ? 18.138 13.910 8.915 1.00 28.68 2 ALA B N 1
ATOM 2597 C CA . ALA B 1 1 ? 17.033 13.063 8.567 1.00 14.02 2 ALA B CA 1
ATOM 2598 C C . ALA B 1 1 ? 16.692 13.150 7.069 1.00 11.35 2 ALA B C 1
ATOM 2599 O O . ALA B 1 1 ? 15.529 12.860 6.680 1.00 12.55 2 ALA B O 1
ATOM 2601 N N . THR B 1 2 ? 17.667 13.433 6.247 1.00 10.71 3 THR B N 1
ATOM 2602 C CA . THR B 1 2 ? 17.537 13.419 4.824 1.00 9.86 3 THR B CA 1
ATOM 2603 C C . THR B 1 2 ? 18.781 12.751 4.260 1.00 13.80 3 THR B C 1
ATOM 2604 O O . THR B 1 2 ? 19.875 13.193 4.602 1.00 13.72 3 THR B O 1
ATOM 2608 N N . ALA B 1 3 ? 18.644 11.724 3.443 1.00 11.46 4 ALA B N 1
ATOM 2609 C CA . ALA B 1 3 ? 19.732 11.156 2.764 1.00 10.48 4 ALA B CA 1
ATOM 2610 C C . ALA B 1 3 ? 19.618 11.317 1.284 1.00 10.75 4 ALA B C 1
ATOM 2611 O O . ALA B 1 3 ? 18.477 11.157 0.751 1.00 11.97 4 ALA B O 1
ATOM 2613 N N . ILE B 1 4 ? 20.714 11.523 0.557 1.00 10.53 5 ILE B N 1
ATOM 2614 C CA . ILE B 1 4 ? 20.685 11.745 -0.855 1.00 11.06 5 ILE B CA 1
ATOM 2615 C C . ILE B 1 4 ? 21.878 11.139 -1.567 1.00 13.24 5 ILE B C 1
ATOM 2616 O O . ILE B 1 4 ? 22.919 10.848 -0.927 1.00 14.24 5 ILE B O 1
ATOM 2621 N N . THR B 1 5 ? 21.689 10.914 -2.849 1.00 14.30 6 THR B N 1
ATOM 2622 C CA . THR B 1 5 ? 22.779 10.673 -3.783 1.00 16.91 6 THR B CA 1
ATOM 2623 C C . THR B 1 5 ? 22.920 11.801 -4.797 1.00 16.00 6 THR B C 1
ATOM 2624 O O . THR B 1 5 ? 21.995 12.623 -5.040 1.00 18.54 6 THR B O 1
ATOM 2628 N N . TYR B 1 6 ? 24.147 11.935 -5.339 1.00 17.57 7 TYR B N 1
ATOM 2629 C CA . TYR B 1 6 ? 24.411 13.006 -6.286 1.00 16.91 7 TYR B CA 1
ATOM 2630 C C . TYR B 1 6 ? 25.490 12.575 -7.224 1.00 18.04 7 TYR B C 1
ATOM 2631 O O . TYR B 1 6 ? 26.453 11.885 -6.789 1.00 19.22 7 TYR B O 1
ATOM 2640 N N . VAL B 1 7 ? 25.386 12.941 -8.477 1.00 17.22 8 VAL B N 1
ATOM 2641 C CA . VAL B 1 7 ? 26.453 12.651 -9.416 1.00 20.42 8 VAL B CA 1
ATOM 2642 C C . VAL B 1 7 ? 26.914 13.885 -10.110 1.00 19.59 8 VAL B C 1
ATOM 2643 O O . VAL B 1 7 ? 26.162 14.659 -10.585 1.00 18.74 8 VAL B O 1
ATOM 2647 N N . SER B 1 8 ? 28.223 14.027 -10.152 1.00 20.23 9 SER B N 1
ATOM 2648 C CA . SER B 1 8 ? 28.855 15.092 -10.955 1.00 25.33 9 SER B CA 1
ATOM 2649 C C . SER B 1 8 ? 29.718 14.319 -11.989 1.00 25.98 9 SER B C 1
ATOM 2650 O O . SER B 1 8 ? 29.239 13.872 -13.049 1.00 30.18 9 SER B O 1
ATOM 2653 N N . LYS B 1 9 ? 31.011 14.194 -11.708 1.00 21.38 10 LYS B N 1
ATOM 2654 C CA . LYS B 1 9 ? 31.798 13.218 -12.365 1.00 23.12 10 LYS B CA 1
ATOM 2655 C C . LYS B 1 9 ? 31.873 11.993 -11.462 1.00 21.30 10 LYS B C 1
ATOM 2656 O O . LYS B 1 9 ? 31.536 10.881 -11.892 1.00 22.68 10 LYS B O 1
ATOM 2662 N N . ASP B 1 10 ? 32.399 12.150 -10.239 1.00 17.07 11 ASP B N 1
ATOM 2663 C CA . ASP B 1 10 ? 32.326 11.095 -9.239 1.00 18.11 11 ASP B CA 1
ATOM 2664 C C . ASP B 1 10 ? 30.888 11.065 -8.663 1.00 17.84 11 ASP B C 1
ATOM 2665 O O . ASP B 1 10 ? 30.041 11.935 -9.000 1.00 16.80 11 ASP B O 1
ATOM 2670 N N . HIS B 1 11 ? 30.589 10.019 -7.869 1.00 14.87 12 HIS B N 1
ATOM 2671 C CA . HIS B 1 11 ? 29.289 9.815 -7.281 1.00 15.06 12 HIS B CA 1
ATOM 2672 C C . HIS B 1 11 ? 29.385 9.919 -5.782 1.00 16.42 12 HIS B C 1
ATOM 2673 O O . HIS B 1 11 ? 30.375 9.429 -5.157 1.00 15.45 12 HIS B O 1
ATOM 2680 N N . TYR B 1 12 ? 28.381 10.565 -5.198 1.00 13.89 13 TYR B N 1
ATOM 2681 C CA . TYR B 1 12 ? 28.392 10.891 -3.806 1.00 13.46 13 TYR B CA 1
ATOM 2682 C C . TYR B 1 12 ? 27.187 10.425 -3.073 1.00 14.12 13 TYR B C 1
ATOM 2683 O O . TYR B 1 12 ? 26.147 10.261 -3.687 1.00 15.67 13 TYR B O 1
ATOM 2692 N N . PHE B 1 13 ? 27.296 10.248 -1.775 1.00 13.79 14 PHE B N 1
ATOM 2693 C CA . PHE B 1 13 ? 26.219 9.647 -0.978 1.00 13.48 14 PHE B CA 1
ATOM 2694 C C . PHE B 1 13 ? 26.366 10.321 0.364 1.00 14.39 14 PHE B C 1
ATOM 2695 O O . PHE B 1 13 ? 27.468 10.435 0.866 1.00 13.42 14 PHE B O 1
ATOM 2703 N N . GLY B 1 14 ? 25.285 10.751 1.022 1.00 11.31 15 GLY B N 1
ATOM 2704 C CA . GLY B 1 14 ? 25.386 11.276 2.304 1.00 12.20 15 GLY B CA 1
ATOM 2705 C C . GLY B 1 14 ? 24.093 11.750 2.912 1.00 10.43 15 GLY B C 1
ATOM 2706 O O . GLY B 1 14 ? 23.006 11.480 2.337 1.00 12.03 15 GLY B O 1
ATOM 2707 N N . ARG B 1 15 ? 24.117 12.384 4.079 1.00 10.86 16 ARG B N 1
ATOM 2708 C CA . ARG B 1 15 ? 22.882 12.594 4.834 1.00 11.46 16 ARG B CA 1
ATOM 2709 C C . ARG B 1 15 ? 23.003 13.686 5.864 1.00 11.94 16 ARG B C 1
ATOM 2710 O O . ARG B 1 15 ? 24.111 13.979 6.382 1.00 12.35 16 ARG B O 1
ATOM 2718 N N . ASN B 1 16 ? 21.854 14.262 6.221 1.00 11.26 17 ASN B N 1
ATOM 2719 C CA . ASN B 1 16 ? 21.704 14.978 7.447 1.00 12.16 17 ASN B CA 1
ATOM 2720 C C . ASN B 1 16 ? 21.290 14.041 8.512 1.00 11.90 17 ASN B C 1
ATOM 2721 O O . ASN B 1 16 ? 20.363 13.222 8.353 1.00 12.75 17 ASN B O 1
ATOM 2726 N N . PHE B 1 17 ? 21.928 14.128 9.664 1.00 12.03 18 PHE B N 1
ATOM 2727 C CA . PHE B 1 17 ? 21.552 13.396 10.877 1.00 13.45 18 PHE B CA 1
ATOM 2728 C C . PHE B 1 17 ? 20.849 14.320 11.779 1.00 13.49 18 PHE B C 1
ATOM 2729 O O . PHE B 1 17 ? 21.411 15.267 12.328 1.00 15.44 18 PHE B O 1
ATOM 2737 N N . ASP B 1 18 ? 19.519 14.189 11.845 1.00 12.18 19 ASP B N 1
ATOM 2738 C CA . ASP B 1 18 ? 18.658 15.107 12.615 1.00 12.65 19 ASP B CA 1
ATOM 2739 C C . ASP B 1 18 ? 18.111 14.421 13.870 1.00 14.25 19 ASP B C 1
ATOM 2740 O O . ASP B 1 18 ? 17.508 13.320 13.752 1.00 14.73 19 ASP B O 1
ATOM 2745 N N . TYR B 1 19 ? 18.377 14.986 15.032 1.00 12.47 20 TYR B N 1
ATOM 2746 C CA . TYR B 1 19 ? 17.886 14.398 16.260 1.00 14.81 20 TYR B CA 1
ATOM 2747 C C . TYR B 1 19 ? 17.973 15.442 17.324 1.00 14.09 20 TYR B C 1
ATOM 2748 O O . TYR B 1 19 ? 18.514 16.490 17.132 1.00 15.54 20 TYR B O 1
ATOM 2757 N N . GLU B 1 20 ? 17.413 15.159 18.504 1.00 16.98 21 GLU B N 1
ATOM 2758 C CA . GLU B 1 20 ? 17.389 16.151 19.559 1.00 19.10 21 GLU B CA 1
ATOM 2759 C C . GLU B 1 20 ? 18.458 15.996 20.583 1.00 19.56 21 GLU B C 1
ATOM 2760 O O . GLU B 1 20 ? 18.619 16.839 21.421 1.00 22.07 21 GLU B O 1
ATOM 2766 N N . ILE B 1 21 ? 19.174 14.885 20.501 1.00 22.90 22 ILE B N 1
ATOM 2767 C CA . ILE B 1 21 ? 20.379 14.714 21.350 1.00 28.34 22 ILE B CA 1
ATOM 2768 C C . ILE B 1 21 ? 21.467 14.011 20.570 1.00 23.87 22 ILE B C 1
ATOM 2769 O O . ILE B 1 21 ? 21.197 13.120 19.780 1.00 23.02 22 ILE B O 1
ATOM 2774 N N . SER B 1 22 ? 22.693 14.435 20.868 1.00 27.68 23 SER B N 1
ATOM 2775 C CA . SER B 1 22 ? 23.962 14.001 20.269 1.00 31.62 23 SER B CA 1
ATOM 2776 C C . SER B 1 22 ? 24.711 13.036 21.214 1.00 38.96 23 SER B C 1
ATOM 2777 O O . SER B 1 22 ? 25.090 13.468 22.286 1.00 51.90 23 SER B O 1
ATOM 2780 N N . TYR B 1 23 ? 24.865 11.752 20.800 1.00 43.96 24 TYR B N 1
ATOM 2781 C CA . TYR B 1 23 ? 25.535 10.616 21.548 1.00 43.97 24 TYR B CA 1
ATOM 2782 C C . TYR B 1 23 ? 26.967 10.186 21.077 1.00 36.53 24 TYR B C 1
ATOM 2783 O O . TYR B 1 23 ? 27.221 9.078 20.486 1.00 35.44 24 TYR B O 1
ATOM 2792 N N . ASN B 1 24 ? 27.882 11.082 21.365 1.00 27.58 25 ASN B N 1
ATOM 2793 C CA . ASN B 1 24 ? 29.296 10.879 21.057 1.00 25.72 25 ASN B CA 1
ATOM 2794 C C . ASN B 1 24 ? 29.534 10.321 19.623 1.00 24.58 25 ASN B C 1
ATOM 2795 O O . ASN B 1 24 ? 30.127 9.254 19.439 1.00 23.38 25 ASN B O 1
ATOM 2800 N N . GLU B 1 25 ? 28.983 11.019 18.604 1.00 18.89 26 GLU B N 1
ATOM 2801 C CA . GLU B 1 25 ? 29.226 10.646 17.264 1.00 19.46 26 GLU B CA 1
ATOM 2802 C C . GLU B 1 25 ? 30.706 10.741 16.920 1.00 17.19 26 GLU B C 1
ATOM 2803 O O . GLU B 1 25 ? 31.391 11.728 17.235 1.00 20.22 26 GLU B O 1
ATOM 2809 N N . VAL B 1 26 ? 31.194 9.652 16.308 1.00 16.39 27 VAL B N 1
ATOM 2810 C CA . VAL B 1 26 ? 32.616 9.557 15.895 1.00 16.03 27 VAL B CA 1
ATOM 2811 C C . VAL B 1 26 ? 32.731 9.071 14.471 1.00 16.82 27 VAL B C 1
ATOM 2812 O O . VAL B 1 26 ? 31.851 8.396 13.946 1.00 17.82 27 VAL B O 1
ATOM 2816 N N . VAL B 1 27 ? 33.849 9.338 13.821 1.00 16.27 28 VAL B N 1
ATOM 2817 C CA . VAL B 1 27 ? 34.167 8.753 12.547 1.00 17.88 28 VAL B CA 1
ATOM 2818 C C . VAL B 1 27 ? 34.887 7.450 12.728 1.00 17.73 28 VAL B C 1
ATOM 2819 O O . VAL B 1 27 ? 36.006 7.448 13.308 1.00 18.38 28 VAL B O 1
ATOM 2823 N N . THR B 1 28 ? 34.316 6.344 12.296 1.00 16.27 29 THR B N 1
ATOM 2824 C CA . THR B 1 28 ? 34.940 4.993 12.515 1.00 17.71 29 THR B CA 1
ATOM 2825 C C . THR B 1 28 ? 35.260 4.331 11.239 1.00 16.10 29 THR B C 1
ATOM 2826 O O . THR B 1 28 ? 34.373 4.182 10.382 1.00 14.88 29 THR B O 1
ATOM 2830 N N . ILE B 1 29 ? 36.520 3.879 11.066 1.00 15.59 30 ILE B N 1
ATOM 2831 C CA . ILE B 1 29 ? 36.940 3.065 9.975 1.00 16.11 30 ILE B CA 1
ATOM 2832 C C . ILE B 1 29 ? 37.019 1.622 10.495 1.00 16.22 30 ILE B C 1
ATOM 2833 O O . ILE B 1 29 ? 37.667 1.384 11.513 1.00 17.35 30 ILE B O 1
ATOM 2838 N N . THR B 1 30 ? 36.254 0.746 9.885 1.00 15.09 31 THR B N 1
ATOM 2839 C CA . THR B 1 30 ? 36.343 -0.732 10.137 1.00 15.14 31 THR B CA 1
ATOM 2840 C C . THR B 1 30 ? 37.204 -1.350 9.101 1.00 16.43 31 THR B C 1
ATOM 2841 O O . THR B 1 30 ? 36.841 -1.399 7.957 1.00 16.06 31 THR B O 1
ATOM 2845 N N . PRO B 1 31 ? 38.468 -1.778 9.492 1.00 16.53 32 PRO B N 1
ATOM 2846 C CA . PRO B 1 31 ? 39.362 -2.388 8.551 1.00 17.17 32 PRO B CA 1
ATOM 2847 C C . PRO B 1 31 ? 38.912 -3.817 8.222 1.00 17.95 32 PRO B C 1
ATOM 2848 O O . PRO B 1 31 ? 37.890 -4.339 8.800 1.00 19.60 32 PRO B O 1
ATOM 2852 N N . ARG B 1 32 ? 39.535 -4.385 7.204 1.00 16.55 33 ARG B N 1
ATOM 2853 C CA . ARG B 1 32 ? 39.117 -5.663 6.602 1.00 17.92 33 ARG B CA 1
ATOM 2854 C C . ARG B 1 32 ? 39.095 -6.873 7.566 1.00 19.31 33 ARG B C 1
ATOM 2855 O O . ARG B 1 32 ? 38.342 -7.821 7.349 1.00 21.68 33 ARG B O 1
ATOM 2863 N N . ASN B 1 33 ? 39.989 -6.854 8.540 1.00 20.49 34 ASN B N 1
ATOM 2864 C CA . ASN B 1 33 ? 40.170 -8.030 9.414 1.00 20.39 34 ASN B CA 1
ATOM 2865 C C . ASN B 1 33 ? 39.585 -7.809 10.807 1.00 23.38 34 ASN B C 1
ATOM 2866 O O . ASN B 1 33 ? 39.849 -8.603 11.714 1.00 22.93 34 ASN B O 1
ATOM 2871 N N . TYR B 1 34 ? 38.749 -6.761 10.983 1.00 21.15 35 TYR B N 1
ATOM 2872 C CA . TYR B 1 34 ? 37.968 -6.611 12.173 1.00 20.17 35 TYR B CA 1
ATOM 2873 C C . TYR B 1 34 ? 36.844 -7.609 12.115 1.00 20.32 35 TYR B C 1
ATOM 2874 O O . TYR B 1 34 ? 35.972 -7.525 11.256 1.00 23.44 35 TYR B O 1
ATOM 2883 N N . LYS B 1 35 ? 36.885 -8.613 12.964 1.00 20.65 36 LYS B N 1
ATOM 2884 C CA . LYS B 1 35 ? 35.924 -9.699 12.795 1.00 23.20 36 LYS B CA 1
ATOM 2885 C C . LYS B 1 35 ? 34.516 -9.202 13.117 1.00 20.06 36 LYS B C 1
ATOM 2886 O O . LYS B 1 35 ? 34.276 -8.767 14.202 1.00 19.24 36 LYS B O 1
ATOM 2892 N N . PHE B 1 36 ? 33.580 -9.440 12.200 1.00 19.61 37 PHE B N 1
ATOM 2893 C CA . PHE B 1 36 ? 32.121 -9.315 12.548 1.00 21.38 37 PHE B CA 1
ATOM 2894 C C . PHE B 1 36 ? 31.492 -10.618 12.996 1.00 20.81 37 PHE B C 1
ATOM 2895 O O . PHE B 1 36 ? 31.350 -11.529 12.188 1.00 24.63 37 PHE B O 1
ATOM 2903 N N . SER B 1 37 ? 31.059 -10.632 14.234 1.00 23.30 38 SER B N 1
ATOM 2904 C CA . SER B 1 37 ? 30.372 -11.736 14.856 1.00 26.31 38 SER B CA 1
ATOM 2905 C C . SER B 1 37 ? 28.911 -11.319 14.762 1.00 25.10 38 SER B C 1
ATOM 2906 O O . SER B 1 37 ? 28.559 -10.125 15.115 1.00 27.86 38 SER B O 1
ATOM 2909 N N . PHE B 1 38 ? 28.098 -12.165 14.169 1.00 23.09 39 PHE B N 1
ATOM 2910 C CA . PHE B 1 38 ? 26.665 -11.884 14.045 1.00 22.24 39 PHE B CA 1
ATOM 2911 C C . PHE B 1 38 ? 25.887 -12.805 14.984 1.00 25.28 39 PHE B C 1
ATOM 2912 O O . PHE B 1 38 ? 26.314 -13.957 15.243 1.00 26.24 39 PHE B O 1
ATOM 2920 N N . ARG B 1 39 ? 24.764 -12.302 15.515 1.00 25.33 40 ARG B N 1
ATOM 2921 C CA . ARG B 1 39 ? 23.977 -13.029 16.499 1.00 24.54 40 ARG B CA 1
ATOM 2922 C C . ARG B 1 39 ? 23.363 -14.273 15.894 1.00 24.90 40 ARG B C 1
ATOM 2923 O O . ARG B 1 39 ? 23.297 -15.306 16.619 1.00 26.25 40 ARG B O 1
ATOM 2931 N N . GLU B 1 40 ? 22.896 -14.226 14.657 1.00 20.09 41 GLU B N 1
ATOM 2932 C CA . GLU B 1 40 ? 22.119 -15.371 14.117 1.00 20.83 41 GLU B CA 1
ATOM 2933 C C . GLU B 1 40 ? 22.515 -15.817 12.742 1.00 20.58 41 GLU B C 1
ATOM 2934 O O . GLU B 1 40 ? 21.920 -16.706 12.151 1.00 23.10 41 GLU B O 1
ATOM 2940 N N . VAL B 1 41 ? 23.566 -15.229 12.156 1.00 19.79 42 VAL B N 1
ATOM 2941 C CA . VAL B 1 41 ? 24.078 -15.615 10.864 1.00 21.44 42 VAL B CA 1
ATOM 2942 C C . VAL B 1 41 ? 25.585 -15.877 10.997 1.00 23.18 42 VAL B C 1
ATOM 2943 O O . VAL B 1 41 ? 26.161 -15.532 12.007 1.00 24.96 42 VAL B O 1
ATOM 2947 N N . GLY B 1 42 ? 26.156 -16.399 9.932 1.00 29.21 43 GLY B N 1
ATOM 2948 C CA . GLY B 1 42 ? 27.577 -16.713 9.877 1.00 29.43 43 GLY B CA 1
ATOM 2949 C C . GLY B 1 42 ? 28.443 -15.459 10.028 1.00 29.51 43 GLY B C 1
ATOM 2950 O O . GLY B 1 42 ? 28.093 -14.369 9.570 1.00 25.34 43 GLY B O 1
ATOM 2951 N N . ASN B 1 43 ? 29.574 -15.598 10.700 1.00 26.05 44 ASN B N 1
ATOM 2952 C CA . ASN B 1 43 ? 30.517 -14.489 10.879 1.00 25.83 44 ASN B CA 1
ATOM 2953 C C . ASN B 1 43 ? 31.265 -14.060 9.619 1.00 24.71 44 ASN B C 1
ATOM 2954 O O . ASN B 1 43 ? 31.343 -14.801 8.660 1.00 25.86 44 ASN B O 1
ATOM 2959 N N . LEU B 1 44 ? 31.657 -12.779 9.584 1.00 22.94 45 LEU B N 1
ATOM 2960 C CA . LEU B 1 44 ? 32.551 -12.253 8.525 1.00 22.85 45 LEU B CA 1
ATOM 2961 C C . LEU B 1 44 ? 33.902 -11.947 9.145 1.00 26.57 45 LEU B C 1
ATOM 2962 O O . LEU B 1 44 ? 34.124 -10.899 9.750 1.00 25.61 45 LEU B O 1
ATOM 2967 N N . ASP B 1 45 ? 34.809 -12.922 9.095 1.00 25.15 46 ASP B N 1
ATOM 2968 C CA . ASP B 1 45 ? 36.132 -12.690 9.656 1.00 27.96 46 ASP B CA 1
ATOM 2969 C C . ASP B 1 45 ? 36.983 -11.730 8.794 1.00 23.49 46 ASP B C 1
ATOM 2970 O O . ASP B 1 45 ? 37.849 -11.081 9.323 1.00 24.24 46 ASP B O 1
ATOM 2975 N N . HIS B 1 46 ? 36.797 -11.780 7.476 1.00 23.12 47 HIS B N 1
ATOM 2976 C CA . HIS B 1 46 ? 37.495 -10.907 6.560 1.00 25.27 47 HIS B CA 1
ATOM 2977 C C . HIS B 1 46 ? 36.408 -10.275 5.715 1.00 20.29 47 HIS B C 1
ATOM 2978 O O . HIS B 1 46 ? 35.486 -10.973 5.237 1.00 25.12 47 HIS B O 1
ATOM 2985 N N . HIS B 1 47 ? 36.472 -8.967 5.452 1.00 20.37 48 HIS B N 1
ATOM 2986 C CA . HIS B 1 47 ? 35.378 -8.364 4.671 1.00 18.91 48 HIS B CA 1
ATOM 2987 C C . HIS B 1 47 ? 35.891 -7.034 4.106 1.00 19.10 48 HIS B C 1
ATOM 2988 O O . HIS B 1 47 ? 37.033 -6.667 4.383 1.00 18.87 48 HIS B O 1
ATOM 2995 N N . PHE B 1 48 ? 35.055 -6.324 3.353 1.00 17.72 49 PHE B N 1
ATOM 2996 C CA . PHE B 1 48 ? 35.419 -5.001 2.841 1.00 16.57 49 PHE B CA 1
ATOM 2997 C C . PHE B 1 48 ? 35.533 -3.992 3.989 1.00 14.89 49 PHE B C 1
ATOM 2998 O O . PHE B 1 48 ? 34.809 -4.061 4.995 1.00 15.79 49 PHE B O 1
ATOM 3006 N N . ALA B 1 49 ? 36.479 -3.061 3.814 1.00 18.15 50 ALA B N 1
ATOM 3007 C CA . ALA B 1 49 ? 36.687 -1.998 4.781 1.00 17.34 50 ALA B CA 1
ATOM 3008 C C . ALA B 1 49 ? 35.515 -0.982 4.621 1.00 16.52 50 ALA B C 1
ATOM 3009 O O . ALA B 1 49 ? 35.055 -0.765 3.548 1.00 16.91 50 ALA B O 1
ATOM 3011 N N . ILE B 1 50 ? 35.223 -0.375 5.729 1.00 16.04 51 ILE B N 1
ATOM 3012 C CA . ILE B 1 50 ? 34.048 0.549 5.834 1.00 15.29 51 ILE B CA 1
ATOM 3013 C C . ILE B 1 50 ? 34.476 1.837 6.564 1.00 16.39 51 ILE B C 1
ATOM 3014 O O . ILE B 1 50 ? 35.303 1.816 7.502 1.00 16.59 51 ILE B O 1
ATOM 3019 N N . ILE B 1 51 ? 33.964 2.994 6.110 1.00 15.26 52 ILE B N 1
ATOM 3020 C CA . ILE B 1 51 ? 34.114 4.243 6.823 1.00 14.23 52 ILE B CA 1
ATOM 3021 C C . ILE B 1 51 ? 32.735 4.875 7.015 1.00 13.10 52 ILE B C 1
ATOM 3022 O O . ILE B 1 51 ? 31.950 4.889 6.096 1.00 14.80 52 ILE B O 1
ATOM 3027 N N . GLY B 1 52 ? 32.488 5.323 8.201 1.00 12.57 53 GLY B N 1
ATOM 3028 C CA . GLY B 1 52 ? 31.194 6.049 8.474 1.00 12.94 53 GLY B CA 1
ATOM 3029 C C . GLY B 1 52 ? 31.157 6.722 9.766 1.00 13.49 53 GLY B C 1
ATOM 3030 O O . GLY B 1 52 ? 32.137 6.734 10.536 1.00 16.07 53 GLY B O 1
ATOM 3031 N N . ILE B 1 53 ? 29.996 7.318 10.134 1.00 14.29 54 ILE B N 1
ATOM 3032 C CA . ILE B 1 53 ? 29.790 7.891 11.438 1.00 12.59 54 ILE B CA 1
ATOM 3033 C C . ILE B 1 53 ? 29.061 6.928 12.278 1.00 14.97 54 ILE B C 1
ATOM 3034 O O . ILE B 1 53 ? 28.055 6.337 11.831 1.00 13.46 54 ILE B O 1
ATOM 3039 N N . ALA B 1 54 ? 29.546 6.708 13.496 1.00 15.07 55 ALA B N 1
ATOM 3040 C CA . ALA B 1 54 ? 28.979 5.757 14.423 1.00 17.91 55 ALA B CA 1
ATOM 3041 C C . ALA B 1 54 ? 28.769 6.323 15.789 1.00 17.24 55 ALA B C 1
ATOM 3042 O O . ALA B 1 54 ? 29.271 7.397 16.103 1.00 17.33 55 ALA B O 1
ATOM 3044 N N . ALA B 1 55 ? 27.938 5.660 16.577 1.00 18.68 56 ALA B N 1
ATOM 3045 C CA . ALA B 1 55 ? 27.713 6.095 17.965 1.00 22.63 56 ALA B CA 1
ATOM 3046 C C . ALA B 1 55 ? 28.897 5.591 18.797 1.00 23.25 56 ALA B C 1
ATOM 3047 O O . ALA B 1 55 ? 29.071 4.372 18.950 1.00 26.82 56 ALA B O 1
ATOM 3049 N N . GLY B 1 56 ? 29.646 6.527 19.394 1.00 24.38 57 GLY B N 1
ATOM 3050 C CA . GLY B 1 56 ? 30.924 6.261 20.099 1.00 26.72 57 GLY B CA 1
ATOM 3051 C C . GLY B 1 56 ? 30.648 5.821 21.526 1.00 31.23 57 GLY B C 1
ATOM 3052 O O . GLY B 1 56 ? 31.193 6.347 22.444 1.00 36.11 57 GLY B O 1
ATOM 3053 N N . ILE B 1 57 ? 29.751 4.879 21.674 1.00 31.23 58 ILE B N 1
ATOM 3054 C CA . ILE B 1 57 ? 29.220 4.486 22.961 1.00 37.62 58 ILE B CA 1
ATOM 3055 C C . ILE B 1 57 ? 29.430 2.979 23.111 1.00 35.42 58 ILE B C 1
ATOM 3056 O O . ILE B 1 57 ? 29.009 2.402 24.103 1.00 42.01 58 ILE B O 1
ATOM 3061 N N . ALA B 1 58 ? 30.075 2.343 22.135 1.00 35.19 59 ALA B N 1
ATOM 3062 C CA . ALA B 1 58 ? 30.293 0.900 22.143 1.00 34.72 59 ALA B CA 1
ATOM 3063 C C . ALA B 1 58 ? 31.587 0.575 21.399 1.00 34.93 59 ALA B C 1
ATOM 3064 O O . ALA B 1 58 ? 32.001 1.317 20.509 1.00 27.22 59 ALA B O 1
ATOM 3066 N N . ASP B 1 59 ? 32.150 -0.588 21.715 1.00 32.94 60 ASP B N 1
ATOM 3067 C CA . ASP B 1 59 ? 33.345 -1.168 21.095 1.00 35.95 60 ASP B CA 1
ATOM 3068 C C . ASP B 1 59 ? 33.046 -2.033 19.836 1.00 37.50 60 ASP B C 1
ATOM 3069 O O . ASP B 1 59 ? 33.837 -2.891 19.417 1.00 35.06 60 ASP B O 1
ATOM 3074 N N . TYR B 1 60 ? 31.877 -1.810 19.261 1.00 26.13 61 TYR B N 1
ATOM 3075 C CA . TYR B 1 60 ? 31.419 -2.393 18.004 1.00 23.50 61 TYR B CA 1
ATOM 3076 C C . TYR B 1 60 ? 31.019 -1.143 17.193 1.00 18.57 61 TYR B C 1
ATOM 3077 O O . TYR B 1 60 ? 30.580 -0.209 17.774 1.00 20.59 61 TYR B O 1
ATOM 3086 N N . PRO B 1 61 ? 31.195 -1.176 15.843 1.00 18.34 62 PRO B N 1
ATOM 3087 C CA . PRO B 1 61 ? 30.873 -0.009 15.029 1.00 18.64 62 PRO B CA 1
ATOM 3088 C C . PRO B 1 61 ? 29.336 0.079 14.756 1.00 17.50 62 PRO B C 1
ATOM 3089 O O . PRO B 1 61 ? 28.825 -0.603 13.850 1.00 20.21 62 PRO B O 1
ATOM 3093 N N . LEU B 1 62 ? 28.704 0.957 15.509 1.00 16.58 63 LEU B N 1
ATOM 3094 C CA . LEU B 1 62 ? 27.236 1.157 15.436 1.00 15.85 63 LEU B CA 1
ATOM 3095 C C . LEU B 1 62 ? 26.984 2.308 14.492 1.00 16.03 63 LEU B C 1
ATOM 3096 O O . LEU B 1 62 ? 26.728 3.378 14.909 1.00 16.52 63 LEU B O 1
ATOM 3101 N N . TYR B 1 63 ? 27.091 2.051 13.208 1.00 14.96 64 TYR B N 1
ATOM 3102 C CA . TYR B 1 63 ? 27.002 3.086 12.181 1.00 13.43 64 TYR B CA 1
ATOM 3103 C C . TYR B 1 63 ? 25.593 3.670 12.002 1.00 13.52 64 TYR B C 1
ATOM 3104 O O . TYR B 1 63 ? 24.613 2.963 12.015 1.00 17.82 64 TYR B O 1
ATOM 3113 N N . TYR B 1 64 ? 25.578 4.982 11.866 1.00 12.95 65 TYR B N 1
ATOM 3114 C CA . TYR B 1 64 ? 24.388 5.697 11.417 1.00 12.77 65 TYR B CA 1
ATOM 3115 C C . TYR B 1 64 ? 24.367 5.676 9.891 1.00 13.06 65 TYR B C 1
ATOM 3116 O O . TYR B 1 64 ? 23.279 5.666 9.278 1.00 14.41 65 TYR B O 1
ATOM 3125 N N . ASP B 1 65 ? 25.520 5.722 9.235 1.00 12.61 66 ASP B N 1
ATOM 3126 C CA . ASP B 1 65 ? 25.652 5.644 7.813 1.00 11.43 66 ASP B CA 1
ATOM 3127 C C . ASP B 1 65 ? 27.146 5.402 7.488 1.00 11.97 66 ASP B C 1
ATOM 3128 O O . ASP B 1 65 ? 27.959 5.618 8.392 1.00 15.26 66 ASP B O 1
ATOM 3133 N N . ALA B 1 66 ? 27.424 4.905 6.317 1.00 13.23 67 ALA B N 1
ATOM 3134 C CA . ALA B 1 66 ? 28.782 4.485 5.965 1.00 11.94 67 ALA B CA 1
ATOM 3135 C C . ALA B 1 66 ? 28.884 4.184 4.526 1.00 12.12 67 ALA B C 1
ATOM 3136 O O . ALA B 1 66 ? 27.861 3.999 3.797 1.00 14.53 67 ALA B O 1
ATOM 3138 N N . ILE B 1 67 ? 30.140 4.128 4.018 1.00 12.95 68 ILE B N 1
ATOM 3139 C CA . ILE B 1 67 ? 30.423 3.590 2.721 1.00 14.27 68 ILE B CA 1
ATOM 3140 C C . ILE B 1 67 ? 31.572 2.580 2.843 1.00 14.11 68 ILE B C 1
ATOM 3141 O O . ILE B 1 67 ? 32.253 2.648 3.819 1.00 16.22 68 ILE B O 1
ATOM 3146 N N . ASN B 1 68 ? 31.639 1.662 1.878 1.00 15.42 69 ASN B N 1
ATOM 3147 C CA . ASN B 1 68 ? 32.729 0.742 1.864 1.00 15.41 69 ASN B CA 1
ATOM 3148 C C . ASN B 1 68 ? 33.690 1.047 0.770 1.00 17.31 69 ASN B C 1
ATOM 3149 O O . ASN B 1 68 ? 33.542 2.013 -0.038 1.00 16.13 69 ASN B O 1
ATOM 3154 N N . GLU B 1 69 ? 34.793 0.278 0.784 1.00 16.82 70 GLU B N 1
ATOM 3155 C CA . GLU B 1 69 ? 35.932 0.568 -0.125 1.00 16.80 70 GLU B CA 1
ATOM 3156 C C . GLU B 1 69 ? 35.627 0.253 -1.556 1.00 16.21 70 GLU B C 1
ATOM 3157 O O . GLU B 1 69 ? 36.442 0.542 -2.402 1.00 18.80 70 GLU B O 1
ATOM 3163 N N . LYS B 1 70 ? 34.464 -0.333 -1.861 1.00 16.62 71 LYS B N 1
ATOM 3164 C CA . LYS B 1 70 ? 34.026 -0.672 -3.220 1.00 20.58 71 LYS B CA 1
ATOM 3165 C C . LYS B 1 70 ? 33.002 0.292 -3.781 1.00 18.43 71 LYS B C 1
ATOM 3166 O O . LYS B 1 70 ? 32.661 0.206 -4.974 1.00 20.50 71 LYS B O 1
ATOM 3172 N N . GLY B 1 71 ? 32.665 1.327 -2.986 1.00 17.45 72 GLY B N 1
ATOM 3173 C CA . GLY B 1 71 ? 31.785 2.429 -3.467 1.00 18.02 72 GLY B CA 1
ATOM 3174 C C . GLY B 1 71 ? 30.323 2.110 -3.285 1.00 16.13 72 GLY B C 1
ATOM 3175 O O . GLY B 1 71 ? 29.483 2.658 -4.011 1.00 17.96 72 GLY B O 1
ATOM 3176 N N . LEU B 1 72 ? 30.003 1.282 -2.250 1.00 15.35 73 LEU B N 1
ATOM 3177 C CA . LEU B 1 72 ? 28.588 1.053 -1.840 1.00 13.29 73 LEU B CA 1
ATOM 3178 C C . LEU B 1 72 ? 28.374 1.788 -0.507 1.00 14.62 73 LEU B C 1
ATOM 3179 O O . LEU B 1 72 ? 29.156 1.731 0.401 1.00 15.16 73 LEU B O 1
ATOM 3184 N N . GLY B 1 73 ? 27.299 2.601 -0.462 1.00 13.01 74 GLY B N 1
ATOM 3185 C CA . GLY B 1 73 ? 26.932 3.279 0.729 1.00 11.85 74 GLY B CA 1
ATOM 3186 C C . GLY B 1 73 ? 25.588 2.889 1.266 1.00 10.84 74 GLY B C 1
ATOM 3187 O O . GLY B 1 73 ? 24.679 2.404 0.551 1.00 13.31 74 GLY B O 1
ATOM 3188 N N . MET B 1 74 ? 25.443 3.048 2.568 1.00 11.59 75 MET B N 1
ATOM 3189 C CA . MET B 1 74 ? 24.216 2.721 3.253 1.00 11.34 75 MET B CA 1
ATOM 3190 C C . MET B 1 74 ? 23.957 3.648 4.423 1.00 12.48 75 MET B C 1
ATOM 3191 O O . MET B 1 74 ? 24.883 3.983 5.196 1.00 15.14 75 MET B O 1
ATOM 3196 N N . ALA B 1 75 ? 22.693 4.046 4.647 1.00 11.42 76 ALA B N 1
ATOM 3197 C CA . ALA B 1 75 ? 22.336 4.964 5.772 1.00 11.44 76 ALA B CA 1
ATOM 3198 C C . ALA B 1 75 ? 21.013 4.533 6.417 1.00 9.71 76 ALA B C 1
ATOM 3199 O O . ALA B 1 75 ? 20.081 4.196 5.664 1.00 13.12 76 ALA B O 1
ATOM 3201 N N . GLY B 1 76 ? 20.964 4.553 7.718 1.00 10.35 77 GLY B N 1
ATOM 3202 C CA . GLY B 1 76 ? 19.700 4.309 8.430 1.00 11.73 77 GLY B CA 1
ATOM 3203 C C . GLY B 1 76 ? 19.123 5.647 8.854 1.00 13.20 77 GLY B C 1
ATOM 3204 O O . GLY B 1 76 ? 19.834 6.456 9.441 1.00 14.71 77 GLY B O 1
ATOM 3205 N N . LEU B 1 77 ? 17.796 5.792 8.650 1.00 12.91 78 LEU B N 1
ATOM 3206 C CA . LEU B 1 77 ? 17.042 7.035 8.919 1.00 12.53 78 LEU B CA 1
ATOM 3207 C C . LEU B 1 77 ? 15.866 6.660 9.828 1.00 14.00 78 LEU B C 1
ATOM 3208 O O . LEU B 1 77 ? 15.219 5.643 9.594 1.00 13.42 78 LEU B O 1
ATOM 3213 N N . ASN B 1 78 ? 15.520 7.529 10.764 1.00 12.30 79 ASN B N 1
ATOM 3214 C CA . ASN B 1 78 ? 14.407 7.340 11.690 1.00 13.11 79 ASN B CA 1
ATOM 3215 C C . ASN B 1 78 ? 13.095 7.001 10.905 1.00 13.83 79 ASN B C 1
ATOM 3216 O O . ASN B 1 78 ? 12.817 7.559 9.837 1.00 12.99 79 ASN B O 1
ATOM 3221 N N . PHE B 1 79 ? 12.336 6.051 11.414 1.00 13.81 80 PHE B N 1
ATOM 3222 C CA . PHE B 1 79 ? 11.062 5.549 10.811 1.00 11.26 80 PHE B CA 1
ATOM 3223 C C . PHE B 1 79 ? 10.109 5.138 11.935 1.00 14.53 80 PHE B C 1
ATOM 3224 O O . PHE B 1 79 ? 9.532 4.025 11.944 1.00 14.00 80 PHE B O 1
ATOM 3232 N N . SER B 1 80 ? 9.947 6.027 12.907 1.00 16.06 81 SER B N 1
ATOM 3233 C CA . SER B 1 80 ? 9.269 5.781 14.126 1.00 15.43 81 SER B CA 1
ATOM 3234 C C . SER B 1 80 ? 7.808 5.523 13.943 1.00 16.52 81 SER B C 1
ATOM 3235 O O . SER B 1 80 ? 7.075 6.348 13.386 1.00 16.69 81 SER B O 1
ATOM 3238 N N . GLY B 1 81 ? 7.360 4.393 14.436 1.00 16.92 82 GLY B N 1
ATOM 3239 C CA . GLY B 1 81 ? 5.964 4.063 14.278 1.00 17.17 82 GLY B CA 1
ATOM 3240 C C . GLY B 1 81 ? 5.677 3.251 13.018 1.00 18.32 82 GLY B C 1
ATOM 3241 O O . GLY B 1 81 ? 4.594 2.642 12.914 1.00 21.64 82 GLY B O 1
ATOM 3242 N N . TYR B 1 82 ? 6.589 3.239 12.044 1.00 14.35 83 TYR B N 1
ATOM 3243 C CA . TYR B 1 82 ? 6.508 2.543 10.799 1.00 14.61 83 TYR B CA 1
ATOM 3244 C C . TYR B 1 82 ? 7.401 1.279 10.820 1.00 15.20 83 TYR B C 1
ATOM 3245 O O . TYR B 1 82 ? 6.998 0.236 10.314 1.00 14.99 83 TYR B O 1
ATOM 3254 N N . ALA B 1 83 ? 8.609 1.397 11.363 1.00 14.22 84 ALA B N 1
ATOM 3255 C CA . ALA B 1 83 ? 9.467 0.245 11.391 1.00 14.31 84 ALA B CA 1
ATOM 3256 C C . ALA B 1 83 ? 8.809 -0.898 12.220 1.00 13.09 84 ALA B C 1
ATOM 3257 O O . ALA B 1 83 ? 8.283 -0.651 13.269 1.00 15.98 84 ALA B O 1
ATOM 3259 N N . ASP B 1 84 ? 9.018 -2.163 11.781 1.00 14.58 85 ASP B N 1
ATOM 3260 C CA . ASP B 1 84 ? 8.643 -3.367 12.510 1.00 16.66 85 ASP B CA 1
ATOM 3261 C C . ASP B 1 84 ? 9.708 -4.396 12.301 1.00 15.70 85 ASP B C 1
ATOM 3262 O O . ASP B 1 84 ? 9.947 -4.812 11.208 1.00 17.34 85 ASP B O 1
ATOM 3267 N N . TYR B 1 85 ? 10.258 -4.834 13.387 1.00 16.61 86 TYR B N 1
ATOM 3268 C CA . TYR B 1 85 ? 11.374 -5.812 13.349 1.00 18.08 86 TYR B CA 1
ATOM 3269 C C . TYR B 1 85 ? 10.731 -7.100 13.862 1.00 20.16 86 TYR B C 1
ATOM 3270 O O . TYR B 1 85 ? 9.801 -7.042 14.652 1.00 19.40 86 TYR B O 1
ATOM 3279 N N . LYS B 1 86 ? 11.280 -8.214 13.396 1.00 19.81 87 LYS B N 1
ATOM 3280 C CA . LYS B 1 86 ? 10.591 -9.482 13.394 1.00 18.73 87 LYS B CA 1
ATOM 3281 C C . LYS B 1 86 ? 11.141 -10.487 14.393 1.00 19.76 87 LYS B C 1
ATOM 3282 O O . LYS B 1 86 ? 12.253 -10.422 14.827 1.00 19.50 87 LYS B O 1
ATOM 3288 N N . LYS B 1 87 ? 10.352 -11.516 14.621 1.00 20.97 88 LYS B N 1
ATOM 3289 C CA . LYS B 1 87 ? 10.880 -12.698 15.292 1.00 23.10 88 LYS B CA 1
ATOM 3290 C C . LYS B 1 87 ? 11.792 -13.461 14.362 1.00 19.07 88 LYS B C 1
ATOM 3291 O O . LYS B 1 87 ? 11.723 -13.342 13.159 1.00 20.73 88 LYS B O 1
ATOM 3297 N N . ILE B 1 88 ? 12.715 -14.240 14.944 1.00 20.31 89 ILE B N 1
ATOM 3298 C CA . ILE B 1 88 ? 13.543 -15.100 14.136 1.00 21.01 89 ILE B CA 1
ATOM 3299 C C . ILE B 1 88 ? 12.695 -16.028 13.279 1.00 22.39 89 ILE B C 1
ATOM 3300 O O . ILE B 1 88 ? 11.674 -16.584 13.758 1.00 23.24 89 ILE B O 1
ATOM 3305 N N . GLU B 1 89 ? 13.037 -16.168 12.008 1.00 24.19 90 GLU B N 1
ATOM 3306 C CA . GLU B 1 89 ? 12.321 -16.979 11.043 1.00 26.81 90 GLU B CA 1
ATOM 3307 C C . GLU B 1 89 ? 13.289 -18.006 10.517 1.00 26.09 90 GLU B C 1
ATOM 3308 O O . GLU B 1 89 ? 14.330 -17.688 9.905 1.00 22.21 90 GLU B O 1
ATOM 3314 N N . GLU B 1 90 ? 12.968 -19.275 10.767 1.00 28.59 91 GLU B N 1
ATOM 3315 C CA . GLU B 1 90 ? 13.814 -20.332 10.255 1.00 33.84 91 GLU B CA 1
ATOM 3316 C C . GLU B 1 90 ? 13.796 -20.297 8.750 1.00 26.82 91 GLU B C 1
ATOM 3317 O O . GLU B 1 90 ? 12.748 -20.046 8.136 1.00 26.87 91 GLU B O 1
ATOM 3323 N N . GLY B 1 91 ? 14.985 -20.444 8.150 1.00 25.28 92 GLY B N 1
ATOM 3324 C CA . GLY B 1 91 ? 15.168 -20.382 6.717 1.00 23.80 92 GLY B CA 1
ATOM 3325 C C . GLY B 1 91 ? 15.457 -19.009 6.130 1.00 26.82 92 GLY B C 1
ATOM 3326 O O . GLY B 1 91 ? 15.632 -18.876 4.960 1.00 27.02 92 GLY B O 1
ATOM 3327 N N . LYS B 1 92 ? 15.553 -18.014 6.982 1.00 23.10 93 LYS B N 1
ATOM 3328 C CA . LYS B 1 92 ? 15.966 -16.668 6.561 1.00 21.64 93 LYS B CA 1
ATOM 3329 C C . LYS B 1 92 ? 17.330 -16.362 7.125 1.00 21.59 93 LYS B C 1
ATOM 3330 O O . LYS B 1 92 ? 17.787 -16.979 8.085 1.00 23.73 93 LYS B O 1
ATOM 3336 N N . GLU B 1 93 ? 17.974 -15.378 6.529 1.00 22.86 94 GLU B N 1
ATOM 3337 C CA . GLU B 1 93 ? 19.144 -14.727 7.137 1.00 22.80 94 GLU B CA 1
ATOM 3338 C C . GLU B 1 93 ? 18.638 -13.696 8.120 1.00 18.58 94 GLU B C 1
ATOM 3339 O O . GLU B 1 93 ? 18.158 -12.572 7.743 1.00 19.80 94 GLU B O 1
ATOM 3345 N N . ASN B 1 94 ? 18.665 -14.042 9.404 1.00 18.02 95 ASN B N 1
ATOM 3346 C CA . ASN B 1 94 ? 18.196 -13.242 10.477 1.00 16.45 95 ASN B CA 1
ATOM 3347 C C . ASN B 1 94 ? 19.213 -12.300 10.988 1.00 17.09 95 ASN B C 1
ATOM 3348 O O . ASN B 1 94 ? 20.178 -12.702 11.674 1.00 18.28 95 ASN B O 1
ATOM 3353 N N . VAL B 1 95 ? 19.048 -10.980 10.652 1.00 16.57 96 VAL B N 1
ATOM 3354 C CA . VAL B 1 95 ? 20.113 -9.963 10.912 1.00 17.86 96 VAL B CA 1
ATOM 3355 C C . VAL B 1 95 ? 19.450 -8.844 11.698 1.00 18.73 96 VAL B C 1
ATOM 3356 O O . VAL B 1 95 ? 18.337 -8.412 11.308 1.00 16.84 96 VAL B O 1
ATOM 3360 N N . SER B 1 96 ? 20.044 -8.420 12.772 1.00 17.88 97 SER B N 1
ATOM 3361 C CA . SER B 1 96 ? 19.477 -7.328 13.555 1.00 17.09 97 SER B CA 1
ATOM 3362 C C . SER B 1 96 ? 19.741 -6.007 12.829 1.00 17.10 97 SER B C 1
ATOM 3363 O O . SER B 1 96 ? 20.759 -5.872 12.160 1.00 16.80 97 SER B O 1
ATOM 3366 N N . PRO B 1 97 ? 18.844 -5.029 13.016 1.00 15.97 98 PRO B N 1
ATOM 3367 C CA . PRO B 1 97 ? 19.127 -3.690 12.483 1.00 17.25 98 PRO B CA 1
ATOM 3368 C C . PRO B 1 97 ? 20.514 -3.147 12.891 1.00 18.19 98 PRO B C 1
ATOM 3369 O O . PRO B 1 97 ? 21.149 -2.474 12.062 1.00 17.62 98 PRO B O 1
ATOM 3373 N N . PHE B 1 98 ? 20.991 -3.417 14.109 1.00 16.44 99 PHE B N 1
ATOM 3374 C CA . PHE B 1 98 ? 22.314 -2.882 14.514 1.00 16.43 99 PHE B CA 1
ATOM 3375 C C . PHE B 1 98 ? 23.446 -3.540 13.718 1.00 16.90 99 PHE B C 1
ATOM 3376 O O . PHE B 1 98 ? 24.525 -2.921 13.639 1.00 18.02 99 PHE B O 1
ATOM 3384 N N . GLU B 1 99 ? 23.229 -4.710 13.137 1.00 16.88 100 GLU B N 1
ATOM 3385 C CA . GLU B 1 99 ? 24.203 -5.457 12.330 1.00 17.03 100 GLU B CA 1
ATOM 3386 C C . GLU B 1 99 ? 24.111 -5.255 10.858 1.00 18.01 100 GLU B C 1
ATOM 3387 O O . GLU B 1 99 ? 24.910 -5.748 10.096 1.00 16.62 100 GLU B O 1
ATOM 3393 N N . PHE B 1 100 ? 23.046 -4.526 10.424 1.00 13.86 101 PHE B N 1
ATOM 3394 C CA . PHE B 1 100 ? 22.658 -4.540 9.061 1.00 14.14 101 PHE B CA 1
ATOM 3395 C C . PHE B 1 100 ? 23.628 -3.822 8.122 1.00 12.57 101 PHE B C 1
ATOM 3396 O O . PHE B 1 100 ? 23.897 -4.260 7.001 1.00 14.97 101 PHE B O 1
ATOM 3404 N N . ILE B 1 101 ? 24.133 -2.652 8.569 1.00 13.32 102 ILE B N 1
ATOM 3405 C CA . ILE B 1 101 ? 25.175 -1.989 7.781 1.00 13.47 102 ILE B CA 1
ATOM 3406 C C . ILE B 1 101 ? 26.494 -2.760 7.593 1.00 14.39 102 ILE B C 1
ATOM 3407 O O . ILE B 1 101 ? 26.864 -2.971 6.496 1.00 15.32 102 ILE B O 1
ATOM 3412 N N . PRO B 1 102 ? 27.005 -3.326 8.689 1.00 15.49 103 PRO B N 1
ATOM 3413 C CA . PRO B 1 102 ? 28.123 -4.333 8.506 1.00 18.08 103 PRO B CA 1
ATOM 3414 C C . PRO B 1 102 ? 27.817 -5.511 7.610 1.00 17.84 103 PRO B C 1
ATOM 3415 O O . PRO B 1 102 ? 28.612 -5.884 6.761 1.00 16.65 103 PRO B O 1
ATOM 3419 N N . TRP B 1 103 ? 26.618 -6.049 7.740 1.00 16.73 104 TRP B N 1
ATOM 3420 C CA . TRP B 1 103 ? 26.246 -7.231 7.000 1.00 16.48 104 TRP B CA 1
ATOM 3421 C C . TRP B 1 103 ? 26.237 -6.956 5.529 1.00 16.10 104 TRP B C 1
ATOM 3422 O O . TRP B 1 103 ? 26.681 -7.670 4.681 1.00 16.81 104 TRP B O 1
ATOM 3433 N N . VAL B 1 104 ? 25.640 -5.827 5.113 1.00 13.93 105 VAL B N 1
ATOM 3434 C CA . VAL B 1 104 ? 25.568 -5.551 3.687 1.00 13.90 105 VAL B CA 1
ATOM 3435 C C . VAL B 1 104 ? 26.928 -5.034 3.190 1.00 16.35 105 VAL B C 1
ATOM 3436 O O . VAL B 1 104 ? 27.470 -5.520 2.184 1.00 17.52 105 VAL B O 1
ATOM 3440 N N . LEU B 1 105 ? 27.456 -3.977 3.836 1.00 15.63 106 LEU B N 1
ATOM 3441 C CA . LEU B 1 105 ? 28.688 -3.347 3.338 1.00 14.90 106 LEU B CA 1
ATOM 3442 C C . LEU B 1 105 ? 29.986 -4.191 3.448 1.00 16.05 106 LEU B C 1
ATOM 3443 O O . LEU B 1 105 ? 30.886 -3.985 2.678 1.00 16.29 106 LEU B O 1
ATOM 3448 N N . GLY B 1 106 ? 29.960 -5.157 4.364 1.00 15.39 107 GLY B N 1
ATOM 3449 C CA . GLY B 1 106 ? 31.085 -6.100 4.498 1.00 17.31 107 GLY B CA 1
ATOM 3450 C C . GLY B 1 106 ? 31.215 -7.035 3.338 1.00 18.24 107 GLY B C 1
ATOM 3451 O O . GLY B 1 106 ? 32.330 -7.392 3.008 1.00 20.00 107 GLY B O 1
ATOM 3452 N N . GLN B 1 107 ? 30.106 -7.366 2.670 1.00 16.32 108 GLN B N 1
ATOM 3453 C CA . GLN B 1 107 ? 30.094 -8.332 1.629 1.00 19.21 108 GLN B CA 1
ATOM 3454 C C . GLN B 1 107 ? 29.631 -7.993 0.272 1.00 21.15 108 GLN B C 1
ATOM 3455 O O . GLN B 1 107 ? 29.798 -8.805 -0.633 1.00 21.21 108 GLN B O 1
ATOM 3461 N N . CYS B 1 108 ? 29.094 -6.772 0.046 1.00 19.44 109 CYS B N 1
ATOM 3462 C CA . CYS B 1 108 ? 28.544 -6.379 -1.247 1.00 20.74 109 CYS B CA 1
ATOM 3463 C C . CYS B 1 108 ? 29.323 -5.262 -1.841 1.00 18.49 109 CYS B C 1
ATOM 3464 O O . CYS B 1 108 ? 29.615 -4.270 -1.125 1.00 19.81 109 CYS B O 1
ATOM 3467 N N . SER B 1 109 ? 29.620 -5.364 -3.141 1.00 19.70 110 SER B N 1
ATOM 3468 C CA . SER B 1 109 ? 30.301 -4.302 -3.870 1.00 22.80 110 SER B CA 1
ATOM 3469 C C . SER B 1 109 ? 29.334 -3.380 -4.566 1.00 20.47 110 SER B C 1
ATOM 3470 O O . SER B 1 109 ? 29.749 -2.239 -4.974 1.00 23.76 110 SER B O 1
ATOM 3473 N N . THR B 1 110 ? 28.116 -3.846 -4.835 1.00 19.19 111 THR B N 1
ATOM 3474 C CA . THR B 1 110 ? 27.160 -3.097 -5.624 1.00 20.20 111 THR B CA 1
ATOM 3475 C C . THR B 1 110 ? 25.752 -3.260 -5.064 1.00 20.42 111 THR B C 1
ATOM 3476 O O . THR B 1 110 ? 25.465 -4.158 -4.286 1.00 18.57 111 THR B O 1
ATOM 3480 N N . VAL B 1 111 ? 24.827 -2.377 -5.478 1.00 19.02 112 VAL B N 1
ATOM 3481 C CA . VAL B 1 111 ? 23.425 -2.481 -5.095 1.00 19.00 112 VAL B CA 1
ATOM 3482 C C . VAL B 1 111 ? 22.821 -3.764 -5.645 1.00 18.20 112 VAL B C 1
ATOM 3483 O O . VAL B 1 111 ? 22.119 -4.437 -4.937 1.00 19.38 112 VAL B O 1
ATOM 3487 N N . ASP B 1 112 ? 23.140 -4.107 -6.875 1.00 20.77 113 ASP B N 1
ATOM 3488 C CA . ASP B 1 112 ? 22.721 -5.401 -7.356 1.00 21.57 113 ASP B CA 1
ATOM 3489 C C . ASP B 1 112 ? 23.117 -6.630 -6.475 1.00 20.91 113 ASP B C 1
ATOM 3490 O O . ASP B 1 112 ? 22.315 -7.503 -6.317 1.00 20.61 113 ASP B O 1
ATOM 3495 N N . GLU B 1 113 ? 24.353 -6.688 -5.974 1.00 22.07 114 GLU B N 1
ATOM 3496 C CA . GLU B 1 113 ? 24.734 -7.742 -5.025 1.00 21.15 114 GLU B CA 1
ATOM 3497 C C . GLU B 1 113 ? 23.944 -7.629 -3.719 1.00 22.38 114 GLU B C 1
ATOM 3498 O O . GLU B 1 113 ? 23.539 -8.619 -3.131 1.00 21.75 114 GLU B O 1
ATOM 3504 N N . ALA B 1 114 ? 23.682 -6.399 -3.260 1.00 20.39 115 ALA B N 1
ATOM 3505 C CA . ALA B 1 114 ? 22.819 -6.251 -2.080 1.00 19.72 115 ALA B CA 1
ATOM 3506 C C . ALA B 1 114 ? 21.408 -6.742 -2.311 1.00 18.43 115 ALA B C 1
ATOM 3507 O O . ALA B 1 114 ? 20.823 -7.275 -1.401 1.00 17.95 115 ALA B O 1
ATOM 3509 N N . LYS B 1 115 ? 20.855 -6.525 -3.495 1.00 20.23 116 LYS B N 1
ATOM 3510 C CA . LYS B 1 115 ? 19.485 -6.974 -3.815 1.00 23.76 116 LYS B CA 1
ATOM 3511 C C . LYS B 1 115 ? 19.457 -8.509 -3.700 1.00 22.83 116 LYS B C 1
ATOM 3512 O O . LYS B 1 115 ? 18.532 -9.043 -3.133 1.00 23.18 116 LYS B O 1
ATOM 3518 N N . LYS B 1 116 ? 20.548 -9.169 -4.093 1.00 23.27 117 LYS B N 1
ATOM 3519 C CA . LYS B 1 116 ? 20.588 -10.639 -4.012 1.00 26.56 117 LYS B CA 1
ATOM 3520 C C . LYS B 1 116 ? 20.569 -11.080 -2.539 1.00 24.91 117 LYS B C 1
ATOM 3521 O O . LYS B 1 116 ? 19.788 -11.939 -2.113 1.00 28.70 117 LYS B O 1
ATOM 3527 N N . LEU B 1 117 ? 21.319 -10.378 -1.711 1.00 23.24 118 LEU B N 1
ATOM 3528 C CA . LEU B 1 117 ? 21.388 -10.613 -0.310 1.00 21.40 118 LEU B CA 1
ATOM 3529 C C . LEU B 1 117 ? 20.093 -10.362 0.414 1.00 22.69 118 LEU B C 1
ATOM 3530 O O . LEU B 1 117 ? 19.705 -11.050 1.340 1.00 25.29 118 LEU B O 1
ATOM 3535 N N . LEU B 1 118 ? 19.439 -9.247 0.049 1.00 19.06 119 LEU B N 1
ATOM 3536 C CA . LEU B 1 118 ? 18.191 -8.863 0.692 1.00 19.26 119 LEU B CA 1
ATOM 3537 C C . LEU B 1 118 ? 16.972 -9.775 0.456 1.00 19.29 119 LEU B C 1
ATOM 3538 O O . LEU B 1 118 ? 16.044 -9.779 1.247 1.00 20.96 119 LEU B O 1
ATOM 3543 N N . LYS B 1 119 ? 17.057 -10.596 -0.597 1.00 21.22 120 LYS B N 1
ATOM 3544 C CA . LYS B 1 119 ? 15.917 -11.527 -0.884 1.00 21.84 120 LYS B CA 1
ATOM 3545 C C . LYS B 1 119 ? 15.700 -12.517 0.276 1.00 20.99 120 LYS B C 1
ATOM 3546 O O . LYS B 1 119 ? 14.581 -12.954 0.465 1.00 24.10 120 LYS B O 1
ATOM 3552 N N . ASN B 1 120 ? 16.765 -12.874 0.999 1.00 21.10 121 ASN B N 1
ATOM 3553 C CA . ASN B 1 120 ? 16.664 -13.765 2.106 1.00 23.10 121 ASN B CA 1
ATOM 3554 C C . ASN B 1 120 ? 16.736 -13.154 3.462 1.00 18.91 121 ASN B C 1
ATOM 3555 O O . ASN B 1 120 ? 16.740 -13.845 4.498 1.00 21.73 121 ASN B O 1
ATOM 3560 N N . LEU B 1 121 ? 16.729 -11.805 3.532 1.00 17.84 122 LEU B N 1
ATOM 3561 C CA . LEU B 1 121 ? 16.751 -11.152 4.794 1.00 18.56 122 LEU B CA 1
ATOM 3562 C C . LEU B 1 121 ? 15.533 -11.163 5.651 1.00 14.79 122 LEU B C 1
ATOM 3563 O O . LEU B 1 121 ? 14.396 -11.108 5.148 1.00 18.33 122 LEU B O 1
ATOM 3568 N N . ASN B 1 122 ? 15.684 -11.259 6.955 1.00 16.55 123 ASN B N 1
ATOM 3569 C CA . ASN B 1 122 ? 14.611 -11.002 7.936 1.00 16.83 123 ASN B CA 1
ATOM 3570 C C . ASN B 1 122 ? 15.216 -10.163 9.065 1.00 15.68 123 ASN B C 1
ATOM 3571 O O . ASN B 1 122 ? 16.197 -10.574 9.766 1.00 19.62 123 ASN B O 1
ATOM 3576 N N . LEU B 1 123 ? 14.765 -8.901 9.177 1.00 16.46 124 LEU B N 1
ATOM 3577 C CA . LEU B 1 123 ? 15.294 -8.027 10.186 1.00 15.08 124 LEU B CA 1
ATOM 3578 C C . LEU B 1 123 ? 14.703 -8.315 11.517 1.00 16.95 124 LEU B C 1
ATOM 3579 O O . LEU B 1 123 ? 13.486 -8.122 11.730 1.00 19.44 124 LEU B O 1
ATOM 3584 N N . VAL B 1 124 ? 15.578 -8.685 12.443 1.00 17.10 125 VAL B N 1
ATOM 3585 C CA . VAL B 1 124 ? 15.144 -9.261 13.699 1.00 18.08 125 VAL B CA 1
ATOM 3586 C C . VAL B 1 124 ? 15.258 -8.362 14.888 1.00 15.34 125 VAL B C 1
ATOM 3587 O O . VAL B 1 124 ? 16.232 -7.570 15.000 1.00 16.35 125 VAL B O 1
ATOM 3591 N N . ASN B 1 125 ? 14.283 -8.423 15.788 1.00 15.84 126 ASN B N 1
ATOM 3592 C CA . ASN B 1 125 ? 14.218 -7.619 16.954 1.00 18.96 126 ASN B CA 1
ATOM 3593 C C . ASN B 1 125 ? 15.169 -8.007 18.099 1.00 18.32 126 ASN B C 1
ATOM 3594 O O . ASN B 1 125 ? 14.735 -8.401 19.158 1.00 22.78 126 ASN B O 1
ATOM 3599 N N . ILE B 1 126 ? 16.491 -7.916 17.858 1.00 18.11 127 ILE B N 1
ATOM 3600 C CA . ILE B 1 126 ? 17.492 -8.250 18.827 1.00 18.95 127 ILE B CA 1
ATOM 3601 C C . ILE B 1 126 ? 18.330 -6.972 19.114 1.00 17.34 127 ILE B C 1
ATOM 3602 O O . ILE B 1 126 ? 18.941 -6.412 18.216 1.00 18.51 127 ILE B O 1
ATOM 3607 N N . ASN B 1 127 ? 18.359 -6.573 20.379 1.00 17.38 128 ASN B N 1
ATOM 3608 C CA . ASN B 1 127 ? 19.109 -5.388 20.780 1.00 18.96 128 ASN B CA 1
ATOM 3609 C C . ASN B 1 127 ? 20.630 -5.663 20.841 1.00 18.56 128 ASN B C 1
ATOM 3610 O O . ASN B 1 127 ? 21.072 -6.808 21.088 1.00 20.35 128 ASN B O 1
ATOM 3615 N N . PHE B 1 128 ? 21.392 -4.617 20.608 1.00 19.94 129 PHE B N 1
ATOM 3616 C CA . PHE B 1 128 ? 22.825 -4.703 20.774 1.00 18.40 129 PHE B CA 1
ATOM 3617 C C . PHE B 1 128 ? 23.106 -5.097 22.204 1.00 19.50 129 PHE B C 1
ATOM 3618 O O . PHE B 1 128 ? 23.909 -6.032 22.416 1.00 21.23 129 PHE B O 1
ATOM 3626 N N . SER B 1 129 ? 22.456 -4.414 23.129 1.00 21.25 130 SER B N 1
ATOM 3627 C CA . SER B 1 129 ? 22.595 -4.612 24.589 1.00 22.90 130 SER B CA 1
ATOM 3628 C C . SER B 1 129 ? 21.338 -4.046 25.224 1.00 28.55 130 SER B C 1
ATOM 3629 O O . SER B 1 129 ? 20.586 -3.305 24.592 1.00 27.17 130 SER B O 1
ATOM 3632 N N . ASP B 1 130 ? 21.096 -4.356 26.504 1.00 28.04 131 ASP B N 1
ATOM 3633 C CA . ASP B 1 130 ? 19.965 -3.747 27.212 1.00 29.33 131 ASP B CA 1
ATOM 3634 C C . ASP B 1 130 ? 20.112 -2.254 27.342 1.00 29.95 131 ASP B C 1
ATOM 3635 O O . ASP B 1 130 ? 19.126 -1.521 27.289 1.00 31.28 131 ASP B O 1
ATOM 3640 N N . GLU B 1 131 ? 21.356 -1.786 27.464 1.00 28.64 132 GLU B N 1
ATOM 3641 C CA . GLU B 1 131 ? 21.583 -0.331 27.648 1.00 31.77 132 GLU B CA 1
ATOM 3642 C C . GLU B 1 131 ? 21.394 0.419 26.335 1.00 28.44 132 GLU B C 1
ATOM 3643 O O . GLU B 1 131 ? 21.150 1.596 26.352 1.00 36.77 132 GLU B O 1
ATOM 3649 N N . LEU B 1 132 ? 21.532 -0.289 25.205 1.00 29.35 133 LEU B N 1
ATOM 3650 C CA . LEU B 1 132 ? 21.453 0.299 23.847 1.00 27.22 133 LEU B CA 1
ATOM 3651 C C . LEU B 1 132 ? 20.454 -0.489 22.972 1.00 29.29 133 LEU B C 1
ATOM 3652 O O . LEU B 1 132 ? 20.845 -1.309 22.128 1.00 27.67 133 LEU B O 1
ATOM 3657 N N . PRO B 1 133 ? 19.167 -0.259 23.216 1.00 25.43 134 PRO B N 1
ATOM 3658 C CA . PRO B 1 133 ? 18.116 -0.922 22.473 1.00 25.87 134 PRO B CA 1
ATOM 3659 C C . PRO B 1 133 ? 17.949 -0.342 21.039 1.00 22.36 134 PRO B C 1
ATOM 3660 O O . PRO B 1 133 ? 18.482 0.723 20.725 1.00 23.93 134 PRO B O 1
ATOM 3664 N N . LEU B 1 134 ? 17.231 -1.086 20.222 1.00 20.60 135 LEU B N 1
ATOM 3665 C CA . LEU B 1 134 ? 17.087 -0.724 18.800 1.00 19.13 135 LEU B CA 1
ATOM 3666 C C . LEU B 1 134 ? 16.269 0.556 18.628 1.00 22.54 135 LEU B C 1
ATOM 3667 O O . LEU B 1 134 ? 15.403 0.787 19.459 1.00 21.40 135 LEU B O 1
ATOM 3672 N N . SER B 1 135 ? 16.612 1.312 17.595 1.00 20.66 136 SER B N 1
ATOM 3673 C CA . SER B 1 135 ? 15.858 2.514 17.090 1.00 21.19 136 SER B CA 1
ATOM 3674 C C . SER B 1 135 ? 15.087 2.010 15.866 1.00 16.40 136 SER B C 1
ATOM 3675 O O . SER B 1 135 ? 15.510 1.192 15.132 1.00 15.25 136 SER B O 1
ATOM 3678 N N . PRO B 1 136 ? 13.867 2.587 15.623 1.00 16.48 137 PRO B N 1
ATOM 3679 C CA . PRO B 1 136 ? 13.134 2.308 14.419 1.00 15.16 137 PRO B CA 1
ATOM 3680 C C . PRO B 1 136 ? 13.708 3.017 13.237 1.00 13.54 137 PRO B C 1
ATOM 3681 O O . PRO B 1 136 ? 13.813 4.281 13.229 1.00 15.18 137 PRO B O 1
ATOM 3685 N N . LEU B 1 137 ? 14.047 2.298 12.222 1.00 12.64 138 LEU B N 1
ATOM 3686 C CA . LEU B 1 137 ? 14.735 2.789 11.048 1.00 11.51 138 LEU B CA 1
ATOM 3687 C C . LEU B 1 137 ? 14.220 2.260 9.754 1.00 12.54 138 LEU B C 1
ATOM 3688 O O . LEU B 1 137 ? 13.602 1.168 9.698 1.00 13.99 138 LEU B O 1
ATOM 3693 N N . HIS B 1 138 ? 14.492 2.941 8.641 1.00 11.27 139 HIS B N 1
ATOM 3694 C CA . HIS B 1 138 ? 14.533 2.475 7.290 1.00 11.66 139 HIS B CA 1
ATOM 3695 C C . HIS B 1 138 ? 15.908 2.856 6.613 1.00 11.06 139 HIS B C 1
ATOM 3696 O O . HIS B 1 138 ? 16.571 3.704 7.232 1.0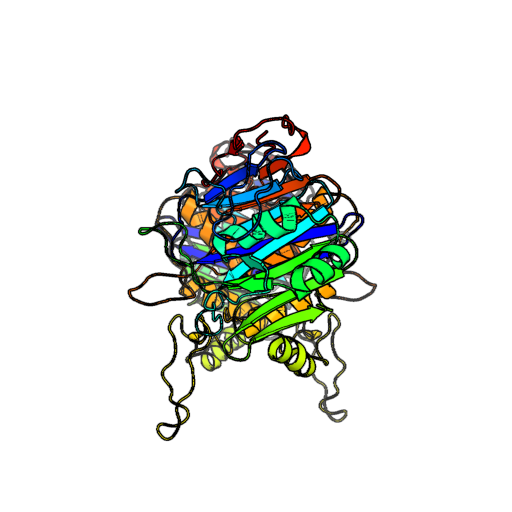0 12.66 139 HIS B O 1
ATOM 3703 N N . TRP B 1 139 ? 16.225 2.294 5.454 1.00 11.60 140 TRP B N 1
ATOM 3704 C CA . TRP B 1 139 ? 17.515 2.468 4.917 1.00 13.07 140 TRP B CA 1
ATOM 3705 C C . TRP B 1 139 ? 17.526 2.857 3.464 1.00 12.20 140 TRP B C 1
ATOM 3706 O O . TRP B 1 139 ? 16.681 2.402 2.655 1.00 13.20 140 TRP B O 1
ATOM 3717 N N . LEU B 1 140 ? 18.500 3.714 3.103 1.00 10.74 141 LEU B N 1
ATOM 3718 C CA . LEU B 1 140 ? 18.858 3.992 1.744 1.00 10.32 141 LEU B CA 1
ATOM 3719 C C . LEU B 1 140 ? 20.246 3.350 1.442 1.00 11.87 141 LEU B C 1
ATOM 3720 O O . LEU B 1 140 ? 21.134 3.502 2.251 1.00 12.56 141 LEU B O 1
ATOM 3725 N N . LEU B 1 141 ? 20.299 2.591 0.335 1.00 12.76 142 LEU B N 1
ATOM 3726 C CA . LEU B 1 141 ? 21.585 2.085 -0.136 1.00 14.34 142 LEU B CA 1
ATOM 3727 C C . LEU B 1 141 ? 21.816 2.611 -1.502 1.00 13.52 142 LEU B C 1
ATOM 3728 O O . LEU B 1 141 ? 20.886 2.724 -2.319 1.00 15.33 142 LEU B O 1
ATOM 3733 N N . ALA B 1 142 ? 23.070 2.878 -1.839 1.00 13.79 143 ALA B N 1
ATOM 3734 C CA . ALA B 1 142 ? 23.394 3.452 -3.123 1.00 12.59 143 ALA B CA 1
ATOM 3735 C C . ALA B 1 142 ? 24.805 3.137 -3.574 1.00 14.25 143 ALA B C 1
ATOM 3736 O O . ALA B 1 142 ? 25.701 2.982 -2.723 1.00 16.66 143 ALA B O 1
ATOM 3738 N N . ASP B 1 143 ? 24.961 3.035 -4.864 1.00 15.40 144 ASP B N 1
ATOM 3739 C CA . ASP B 1 143 ? 26.314 2.847 -5.474 1.00 15.47 144 ASP B CA 1
ATOM 3740 C C . ASP B 1 143 ? 26.432 3.814 -6.633 1.00 19.41 144 ASP B C 1
ATOM 3741 O O . ASP B 1 143 ? 25.618 4.743 -6.770 1.00 19.01 144 ASP B O 1
ATOM 3746 N N . LYS B 1 144 ? 27.413 3.610 -7.498 1.00 20.27 145 LYS B N 1
ATOM 3747 C CA . LYS B 1 144 ? 27.608 4.530 -8.631 1.00 22.18 145 LYS B CA 1
ATOM 3748 C C . LYS B 1 144 ? 26.514 4.381 -9.739 1.00 26.09 145 LYS B C 1
ATOM 3749 O O . LYS B 1 144 ? 26.442 5.183 -10.653 1.00 25.99 145 LYS B O 1
ATOM 3755 N N . GLU B 1 145 ? 25.674 3.352 -9.655 1.00 20.51 146 GLU B N 1
ATOM 3756 C CA . GLU B 1 145 ? 24.650 3.120 -10.644 1.00 20.49 146 GLU B CA 1
ATOM 3757 C C . GLU B 1 145 ? 23.204 3.437 -10.220 1.00 18.88 146 GLU B C 1
ATOM 3758 O O . GLU B 1 145 ? 22.368 3.739 -11.089 1.00 21.53 146 GLU B O 1
ATOM 3764 N N . GLN B 1 146 ? 22.875 3.248 -8.946 1.00 16.18 147 GLN B N 1
ATOM 3765 C CA . GLN B 1 146 ? 21.480 3.348 -8.547 1.00 15.93 147 GLN B CA 1
ATOM 3766 C C . GLN B 1 146 ? 21.364 3.368 -7.029 1.00 15.24 147 GLN B C 1
ATOM 3767 O O . GLN B 1 146 ? 22.328 3.158 -6.297 1.00 16.61 147 GLN B O 1
ATOM 3773 N N . SER B 1 147 ? 20.139 3.514 -6.567 1.00 14.78 148 SER B N 1
ATOM 3774 C CA . SER B 1 147 ? 19.823 3.478 -5.174 1.00 12.96 148 SER B CA 1
ATOM 3775 C C . SER B 1 147 ? 18.499 2.732 -4.968 1.00 13.86 148 SER B C 1
ATOM 3776 O O . SER B 1 147 ? 17.690 2.592 -5.847 1.00 14.05 148 SER B O 1
ATOM 3779 N N . ILE B 1 148 ? 18.429 2.150 -3.772 1.00 13.47 149 ILE B N 1
ATOM 3780 C CA . ILE B 1 148 ? 17.292 1.499 -3.301 1.00 13.48 149 ILE B CA 1
ATOM 3781 C C . ILE B 1 148 ? 16.939 1.868 -1.886 1.00 11.85 149 ILE B C 1
ATOM 3782 O O . ILE B 1 148 ? 17.779 2.318 -1.094 1.00 13.60 149 ILE B O 1
ATOM 3787 N N . VAL B 1 149 ? 15.670 1.587 -1.523 1.00 11.70 150 VAL B N 1
ATOM 3788 C CA . VAL B 1 149 ? 15.179 1.772 -0.216 1.00 12.34 150 VAL B CA 1
ATOM 3789 C C . VAL B 1 149 ? 14.775 0.412 0.391 1.00 14.74 150 VAL B C 1
ATOM 3790 O O . VAL B 1 149 ? 14.052 -0.303 -0.285 1.00 15.73 150 VAL B O 1
ATOM 3794 N N . VAL B 1 150 ? 15.076 0.191 1.670 1.00 13.21 151 VAL B N 1
ATOM 3795 C CA . VAL B 1 150 ? 14.666 -1.020 2.415 1.00 15.28 151 VAL B CA 1
ATOM 3796 C C . VAL B 1 150 ? 13.779 -0.604 3.593 1.00 15.18 151 VAL B C 1
ATOM 3797 O O . VAL B 1 150 ? 14.191 0.175 4.423 1.00 14.81 151 VAL B O 1
ATOM 3801 N N . GLU B 1 151 ? 12.519 -1.066 3.612 1.00 13.50 152 GLU B N 1
ATOM 3802 C CA . GLU B 1 151 ? 11.599 -0.839 4.663 1.00 15.02 152 GLU B CA 1
ATOM 3803 C C . GLU B 1 151 ? 11.014 -2.190 5.214 1.00 13.05 152 GLU B C 1
ATOM 3804 O O . GLU B 1 151 ? 10.398 -2.930 4.443 1.00 17.73 152 GLU B O 1
ATOM 3810 N N . SER B 1 152 ? 11.154 -2.390 6.501 1.00 13.75 153 SER B N 1
ATOM 3811 C CA . SER B 1 152 ? 10.542 -3.513 7.199 1.00 15.98 153 SER B CA 1
ATOM 3812 C C . SER B 1 152 ? 9.457 -2.861 8.061 1.00 15.35 153 SER B C 1
ATOM 3813 O O . SER B 1 152 ? 9.756 -2.159 8.981 1.00 16.03 153 SER B O 1
ATOM 3816 N N . THR B 1 153 ? 8.179 -3.156 7.738 1.00 15.66 154 THR B N 1
ATOM 3817 C CA . THR B 1 153 ? 7.008 -2.605 8.356 1.00 18.53 154 THR B CA 1
ATOM 3818 C C . THR B 1 153 ? 6.075 -3.762 8.789 1.00 20.45 154 THR B C 1
ATOM 3819 O O . THR B 1 153 ? 6.433 -4.952 8.598 1.00 19.25 154 THR B O 1
ATOM 3823 N N . LYS B 1 154 ? 4.940 -3.434 9.383 1.00 20.97 155 LYS B N 1
ATOM 3824 C CA . LYS B 1 154 ? 3.976 -4.524 9.804 1.00 24.78 155 LYS B CA 1
ATOM 3825 C C . LYS B 1 154 ? 3.627 -5.425 8.630 1.00 26.37 155 LYS B C 1
ATOM 3826 O O . LYS B 1 154 ? 3.464 -6.648 8.782 1.00 33.54 155 LYS B O 1
ATOM 3832 N N . GLU B 1 155 ? 3.594 -4.880 7.426 1.00 25.12 156 GLU B N 1
ATOM 3833 C CA . GLU B 1 155 ? 3.174 -5.611 6.239 1.00 31.29 156 GLU B CA 1
ATOM 3834 C C . GLU B 1 155 ? 4.272 -6.531 5.747 1.00 31.94 156 GLU B C 1
ATOM 3835 O O . GLU B 1 155 ? 4.010 -7.471 4.986 1.00 33.41 156 GLU B O 1
ATOM 3841 N N . GLY B 1 156 ? 5.508 -6.295 6.159 1.00 22.50 157 GLY B N 1
ATOM 3842 C CA . GLY B 1 156 ? 6.597 -7.170 5.666 1.00 23.90 157 GLY B CA 1
ATOM 3843 C C . GLY B 1 156 ? 7.811 -6.374 5.231 1.00 22.79 157 GLY B C 1
ATOM 3844 O O . GLY B 1 156 ? 7.958 -5.171 5.591 1.00 20.21 157 GLY B O 1
ATOM 3845 N N . LEU B 1 157 ? 8.701 -7.043 4.529 1.00 22.88 158 LEU B N 1
ATOM 3846 C CA . LEU B 1 157 ? 9.948 -6.474 4.057 1.00 18.29 158 LEU B CA 1
ATOM 3847 C C . LEU B 1 157 ? 9.798 -6.069 2.621 1.00 18.20 158 LEU B C 1
ATOM 3848 O O . LEU B 1 157 ? 9.474 -6.887 1.777 1.00 19.04 158 LEU B O 1
ATOM 3853 N N . ARG B 1 158 ? 10.043 -4.783 2.294 1.00 16.37 159 ARG B N 1
ATOM 3854 C CA . ARG B 1 158 ? 9.950 -4.311 0.938 1.00 16.70 159 ARG B CA 1
ATOM 3855 C C . ARG B 1 158 ? 11.235 -3.564 0.546 1.00 17.34 159 ARG B C 1
ATOM 3856 O O . ARG B 1 158 ? 11.856 -2.886 1.373 1.00 18.07 159 ARG B O 1
ATOM 3864 N N . VAL B 1 159 ? 11.636 -3.764 -0.675 1.00 15.39 160 VAL B N 1
ATOM 3865 C CA . VAL B 1 159 ? 12.802 -3.164 -1.305 1.00 17.67 160 VAL B CA 1
ATOM 3866 C C . VAL B 1 159 ? 12.291 -2.435 -2.510 1.00 16.87 160 VAL B C 1
ATOM 3867 O O . VAL B 1 159 ? 11.741 -3.006 -3.431 1.00 22.82 160 VAL B O 1
ATOM 3871 N N . PHE B 1 160 ? 12.534 -1.142 -2.571 1.00 14.51 161 PHE B N 1
ATOM 3872 C CA . PHE B 1 160 ? 12.126 -0.309 -3.668 1.00 14.34 161 PHE B CA 1
ATOM 3873 C C . PHE B 1 160 ? 13.285 0.270 -4.452 1.00 15.72 161 PHE B C 1
ATOM 3874 O O . PHE B 1 160 ? 14.227 0.746 -3.891 1.00 15.78 161 PHE B O 1
ATOM 3882 N N . ASP B 1 161 ? 13.255 0.264 -5.773 1.00 17.89 162 ASP B N 1
ATOM 3883 C CA . ASP B 1 161 ? 14.094 1.107 -6.587 1.00 15.05 162 ASP B CA 1
ATOM 3884 C C . ASP B 1 161 ? 13.772 2.569 -6.251 1.00 14.39 162 ASP B C 1
ATOM 3885 O O . ASP B 1 161 ? 12.605 2.947 -6.096 1.00 15.02 162 ASP B O 1
ATOM 3890 N N . ASN B 1 162 ? 14.821 3.324 -6.120 1.00 15.18 163 ASN B N 1
ATOM 3891 C CA . ASN B 1 162 ? 14.700 4.770 -5.796 1.00 15.50 163 ASN B CA 1
ATOM 3892 C C . ASN B 1 162 ? 15.012 5.646 -6.950 1.00 14.18 163 ASN B C 1
ATOM 3893 O O . ASN B 1 162 ? 16.188 5.859 -7.255 1.00 14.85 163 ASN B O 1
ATOM 3898 N N . PRO B 1 163 ? 13.961 6.179 -7.676 1.00 14.14 164 PRO B N 1
ATOM 3899 C CA . PRO B 1 163 ? 14.235 6.898 -8.912 1.00 14.32 164 PRO B CA 1
ATOM 3900 C C . PRO B 1 163 ? 14.759 8.340 -8.738 1.00 14.19 164 PRO B C 1
ATOM 3901 O O . PRO B 1 163 ? 15.200 8.927 -9.686 1.00 18.80 164 PRO B O 1
ATOM 3905 N N . VAL B 1 164 ? 14.755 8.885 -7.503 1.00 12.90 165 VAL B N 1
ATOM 3906 C CA . VAL B 1 164 ? 15.212 10.204 -7.208 1.00 13.81 165 VAL B CA 1
ATOM 3907 C C . VAL B 1 164 ? 16.488 10.270 -6.315 1.00 12.38 165 VAL B C 1
ATOM 3908 O O . VAL B 1 164 ? 16.998 11.291 -6.113 1.00 13.71 165 VAL B O 1
ATOM 3912 N N . GLY B 1 165 ? 16.876 9.152 -5.722 1.00 12.41 166 GLY B N 1
ATOM 3913 C CA . GLY B 1 165 ? 18.065 9.120 -4.808 1.00 13.23 166 GLY B CA 1
ATOM 3914 C C . GLY B 1 165 ? 17.920 10.017 -3.563 1.00 13.25 166 GLY B C 1
ATOM 3915 O O . GLY B 1 165 ? 18.868 10.676 -3.204 1.00 15.06 166 GLY B O 1
ATOM 3916 N N . VAL B 1 166 ? 16.696 10.082 -3.006 1.00 11.10 167 VAL B N 1
ATOM 3917 C CA . VAL B 1 166 ? 16.426 10.745 -1.754 1.00 10.80 167 VAL B CA 1
ATOM 3918 C C . VAL B 1 166 ? 15.621 9.846 -0.806 1.00 12.79 167 VAL B C 1
ATOM 3919 O O . VAL B 1 166 ? 14.833 9.061 -1.241 1.00 12.10 167 VAL B O 1
ATOM 3923 N N . LEU B 1 167 ? 15.756 10.034 0.509 1.00 11.01 168 LEU B N 1
ATOM 3924 C CA . LEU B 1 167 ? 14.932 9.393 1.500 1.00 11.19 168 LEU B CA 1
ATOM 3925 C C . LEU B 1 167 ? 14.899 10.297 2.758 1.00 11.28 168 LEU B C 1
ATOM 3926 O O . LEU B 1 167 ? 15.918 10.951 3.072 1.00 11.28 168 LEU B O 1
ATOM 3931 N N . THR B 1 168 ? 13.731 10.375 3.384 1.00 10.56 169 THR B N 1
ATOM 3932 C CA . THR B 1 168 ? 13.582 11.029 4.663 1.00 9.88 169 THR B CA 1
ATOM 3933 C C . THR B 1 168 ? 13.101 10.141 5.736 1.00 12.28 169 THR B C 1
ATOM 3934 O O . THR B 1 168 ? 13.654 9.013 5.903 1.00 10.69 169 THR B O 1
ATOM 3938 N N . ASN B 1 169 ? 12.006 10.445 6.431 1.00 10.48 170 ASN B N 1
ATOM 3939 C CA . ASN B 1 169 ? 11.521 9.670 7.535 1.00 10.80 170 ASN B CA 1
ATOM 3940 C C . ASN B 1 169 ? 10.189 8.971 7.085 1.00 10.05 170 ASN B C 1
ATOM 3941 O O . ASN B 1 169 ? 10.167 8.458 6.016 1.00 10.92 170 ASN B O 1
ATOM 3946 N N . ASN B 1 170 ? 9.130 9.045 7.877 1.00 11.47 171 ASN B N 1
ATOM 3947 C CA . ASN B 1 170 ? 7.803 8.486 7.538 1.00 12.08 171 ASN B CA 1
ATOM 3948 C C . ASN B 1 170 ? 7.141 9.311 6.452 1.00 11.86 171 ASN B C 1
ATOM 3949 O O . ASN B 1 170 ? 7.456 10.492 6.265 1.00 12.12 171 ASN B O 1
ATOM 3954 N N . PRO B 1 171 ? 6.195 8.724 5.708 1.00 12.18 172 PRO B N 1
ATOM 3955 C CA . PRO B 1 171 ? 5.640 7.370 5.793 1.00 11.75 172 PRO B CA 1
ATOM 3956 C C . PRO B 1 171 ? 6.349 6.465 4.817 1.00 12.52 172 PRO B C 1
ATOM 3957 O O . PRO B 1 171 ? 7.579 6.647 4.613 1.00 11.69 172 PRO B O 1
ATOM 3961 N N . THR B 1 172 ? 5.717 5.421 4.264 1.00 12.58 173 THR B N 1
ATOM 3962 C CA . THR B 1 172 ? 6.418 4.518 3.405 1.00 12.38 173 THR B CA 1
ATOM 3963 C C . THR B 1 172 ? 6.777 5.091 2.079 1.00 13.33 173 THR B C 1
ATOM 3964 O O . THR B 1 172 ? 6.285 6.161 1.651 1.00 11.78 173 THR B O 1
ATOM 3968 N N . PHE B 1 173 ? 7.771 4.515 1.399 1.00 12.93 174 PHE B N 1
ATOM 3969 C CA . PHE B 1 173 ? 8.382 5.097 0.256 1.00 12.73 174 PHE B CA 1
ATOM 3970 C C . PHE B 1 173 ? 7.464 5.242 -0.945 1.00 13.80 174 PHE B C 1
ATOM 3971 O O . PHE B 1 173 ? 7.568 6.210 -1.650 1.00 12.07 174 PHE B O 1
ATOM 3979 N N . ASP B 1 174 ? 6.514 4.285 -1.096 1.00 12.94 175 ASP B N 1
ATOM 3980 C CA . ASP B 1 174 ? 5.550 4.384 -2.148 1.00 12.90 175 ASP B CA 1
ATOM 3981 C C . ASP B 1 174 ? 4.756 5.729 -2.002 1.00 13.18 175 ASP B C 1
ATOM 3982 O O . ASP B 1 174 ? 4.409 6.283 -3.017 1.00 13.31 175 ASP B O 1
ATOM 3987 N N . TYR B 1 175 ? 4.371 6.070 -0.792 1.00 10.93 176 TYR B N 1
ATOM 3988 C CA . TYR B 1 175 ? 3.625 7.345 -0.565 1.00 14.30 176 TYR B CA 1
ATOM 3989 C C . TYR B 1 175 ? 4.513 8.539 -0.860 1.00 13.70 176 TYR B C 1
ATOM 3990 O O . TYR B 1 175 ? 4.065 9.503 -1.536 1.00 12.43 176 TYR B O 1
ATOM 3999 N N . GLN B 1 176 ? 5.772 8.491 -0.449 1.00 12.69 177 GLN B N 1
ATOM 4000 C CA . GLN B 1 176 ? 6.676 9.599 -0.774 1.00 11.54 177 GLN B CA 1
ATOM 4001 C C . GLN B 1 176 ? 6.739 9.821 -2.261 1.00 10.74 177 GLN B C 1
ATOM 4002 O O . GLN B 1 176 ? 6.752 11.015 -2.768 1.00 11.28 177 GLN B O 1
ATOM 4008 N N . LEU B 1 177 ? 6.954 8.793 -3.078 1.00 11.48 178 LEU B N 1
ATOM 4009 C CA . LEU B 1 177 ? 7.058 8.895 -4.470 1.00 13.11 178 LEU B CA 1
ATOM 4010 C C . LEU B 1 177 ? 5.749 9.388 -5.085 1.00 13.97 178 LEU B C 1
ATOM 4011 O O . LEU B 1 177 ? 5.748 10.259 -5.964 1.00 14.45 178 LEU B O 1
ATOM 4016 N N . PHE B 1 178 ? 4.654 8.843 -4.672 1.00 12.04 179 PHE B N 1
ATOM 4017 C CA . PHE B 1 178 ? 3.341 9.232 -5.168 1.00 11.66 179 PHE B CA 1
ATOM 4018 C C . PHE B 1 178 ? 3.128 10.773 -4.985 1.00 10.70 179 PHE B C 1
ATOM 4019 O O . PHE B 1 178 ? 2.694 11.440 -5.868 1.00 12.36 179 PHE B O 1
ATOM 4027 N N . ASN B 1 179 ? 3.424 11.240 -3.802 1.00 9.38 180 ASN B N 1
ATOM 4028 C CA . ASN B 1 179 ? 3.245 12.667 -3.446 1.00 9.50 180 ASN B CA 1
ATOM 4029 C C . ASN B 1 179 ? 3.973 13.528 -4.397 1.00 12.20 180 ASN B C 1
ATOM 4030 O O . ASN B 1 179 ? 3.587 14.713 -4.608 1.00 11.62 180 ASN B O 1
ATOM 4035 N N . LEU B 1 180 ? 5.146 13.153 -4.907 1.00 11.84 181 LEU B N 1
ATOM 4036 C CA . LEU B 1 180 ? 5.834 13.970 -5.926 1.00 13.77 181 LEU B CA 1
ATOM 4037 C C . LEU B 1 180 ? 4.949 14.326 -7.128 1.00 11.65 181 LEU B C 1
ATOM 4038 O O . LEU B 1 180 ? 5.118 15.409 -7.698 1.00 11.01 181 LEU B O 1
ATOM 4043 N N . ASN B 1 181 ? 3.887 13.502 -7.388 1.00 11.76 182 ASN B N 1
ATOM 4044 C CA . ASN B 1 181 ? 3.056 13.763 -8.488 1.00 12.04 182 ASN B CA 1
ATOM 4045 C C . ASN B 1 181 ? 2.330 15.185 -8.366 1.00 11.09 182 ASN B C 1
ATOM 4046 O O . ASN B 1 181 ? 2.028 15.733 -9.386 1.00 10.89 182 ASN B O 1
ATOM 4051 N N . ASN B 1 182 ? 2.077 15.556 -7.110 1.00 10.55 183 ASN B N 1
ATOM 4052 C CA . ASN B 1 182 ? 1.378 16.794 -6.845 1.00 12.53 183 ASN B CA 1
ATOM 4053 C C . ASN B 1 182 ? 2.229 18.006 -7.180 1.00 12.81 183 ASN B C 1
ATOM 4054 O O . ASN B 1 182 ? 1.714 19.125 -7.116 1.00 14.96 183 ASN B O 1
ATOM 4059 N N . TYR B 1 183 ? 3.544 17.836 -7.444 1.00 10.83 184 TYR B N 1
ATOM 4060 C CA . TYR B 1 183 ? 4.414 18.950 -7.653 1.00 12.15 184 TYR B CA 1
ATOM 4061 C C . TYR B 1 183 ? 4.933 19.055 -9.097 1.00 12.63 184 TYR B C 1
ATOM 4062 O O . TYR B 1 183 ? 5.905 19.767 -9.347 1.00 12.14 184 TYR B O 1
ATOM 4071 N N . ARG B 1 184 ? 4.283 18.410 -10.058 1.00 11.72 185 ARG B N 1
ATOM 4072 C CA . ARG B 1 184 ? 4.728 18.436 -11.421 1.00 10.35 185 ARG B CA 1
ATOM 4073 C C . ARG B 1 184 ? 4.987 19.800 -11.998 1.00 12.60 185 ARG B C 1
ATOM 4074 O O . ARG B 1 184 ? 5.831 19.956 -12.858 1.00 12.09 185 ARG B O 1
ATOM 4082 N N . VAL B 1 185 ? 4.201 20.774 -11.595 1.00 12.08 186 VAL B N 1
ATOM 4083 C CA . VAL B 1 185 ? 4.249 22.090 -12.191 1.00 13.25 186 VAL B CA 1
ATOM 4084 C C . VAL B 1 185 ? 5.531 22.860 -11.801 1.00 13.71 186 VAL B C 1
ATOM 4085 O O . VAL B 1 185 ? 5.853 23.846 -12.481 1.00 13.48 186 VAL B O 1
ATOM 4089 N N . LEU B 1 186 ? 6.086 22.590 -10.630 1.00 12.87 187 LEU B N 1
ATOM 4090 C CA . LEU B 1 186 ? 7.219 23.367 -10.108 1.00 13.68 187 LEU B CA 1
ATOM 4091 C C . LEU B 1 186 ? 8.3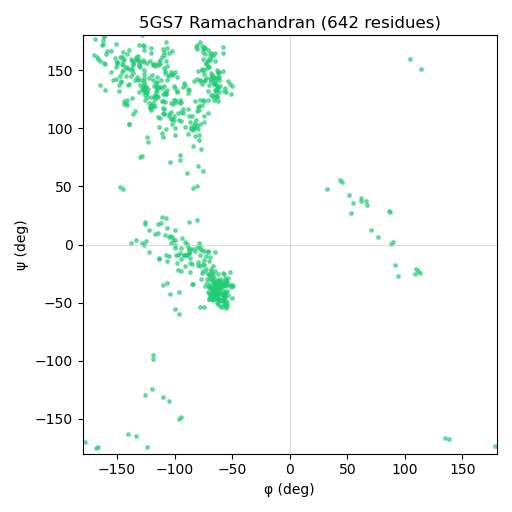81 23.421 -11.117 1.00 13.18 187 LEU B C 1
ATOM 4092 O O . LEU B 1 186 ? 8.654 22.490 -11.859 1.00 13.87 187 LEU B O 1
ATOM 4097 N N . SER B 1 187 ? 8.997 24.597 -11.191 1.00 12.29 188 SER B N 1
ATOM 4098 C CA . SER B 1 187 ? 9.974 24.878 -12.246 1.00 13.44 188 SER B CA 1
ATOM 4099 C C . SER B 1 187 ? 11.075 25.779 -11.706 1.00 13.18 188 SER B C 1
ATOM 4100 O O . SER B 1 187 ? 10.870 26.529 -10.766 1.00 14.31 188 SER B O 1
ATOM 4103 N N . THR B 1 188 ? 12.232 25.679 -12.364 1.00 13.63 189 THR B N 1
ATOM 4104 C CA . THR B 1 188 ? 13.303 26.620 -12.162 1.00 15.31 189 THR B CA 1
ATOM 4105 C C . THR B 1 188 ? 13.178 27.914 -12.959 1.00 15.24 189 THR B C 1
ATOM 4106 O O . THR B 1 188 ? 13.867 28.884 -12.630 1.00 14.89 189 THR B O 1
ATOM 4110 N N . ARG B 1 189 ? 12.180 27.997 -13.838 1.00 14.85 190 ARG B N 1
ATOM 4111 C CA . ARG B 1 189 ? 11.937 29.142 -14.699 1.00 14.86 190 ARG B CA 1
ATOM 4112 C C . ARG B 1 189 ? 10.638 29.829 -14.376 1.00 14.08 190 ARG B C 1
ATOM 4113 O O . ARG B 1 189 ? 9.711 29.264 -13.837 1.00 16.53 190 ARG B O 1
ATOM 4121 N N . THR B 1 190 ? 10.543 31.115 -14.687 1.00 15.92 191 THR B N 1
ATOM 4122 C CA . THR B 1 190 ? 9.314 31.825 -14.430 1.00 18.22 191 THR B CA 1
ATOM 4123 C C . THR B 1 190 ? 8.153 31.257 -15.221 1.00 14.34 191 THR B C 1
ATOM 4124 O O . THR B 1 190 ? 8.290 31.051 -16.429 1.00 16.60 191 THR B O 1
ATOM 4128 N N . PRO B 1 191 ? 6.996 31.098 -14.550 1.00 14.56 192 PRO B N 1
ATOM 4129 C CA . PRO B 1 191 ? 5.877 30.602 -15.262 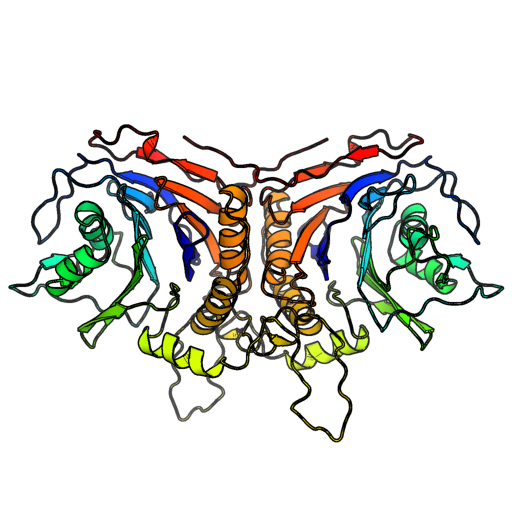1.00 17.17 192 PRO B CA 1
ATOM 4130 C C . PRO B 1 191 ? 5.274 31.579 -16.202 1.00 15.20 192 PRO B C 1
ATOM 4131 O O . PRO B 1 191 ? 5.381 32.795 -15.940 1.00 14.29 192 PRO B O 1
ATOM 4135 N N . LYS B 1 192 ? 4.586 31.051 -17.204 1.00 17.10 193 LYS B N 1
ATOM 4136 C CA . LYS B 1 192 ? 3.688 31.900 -17.934 1.00 17.11 193 LYS B CA 1
ATOM 4137 C C . LYS B 1 192 ? 2.514 32.331 -17.071 1.00 15.84 193 LYS B C 1
ATOM 4138 O O . LYS B 1 192 ? 2.200 31.740 -16.039 1.00 17.34 193 LYS B O 1
ATOM 4144 N N . ASN B 1 193 ? 1.830 33.374 -17.476 1.00 16.11 194 ASN B N 1
ATOM 4145 C CA . ASN B 1 193 ? 0.563 33.712 -16.892 1.00 14.04 194 ASN B CA 1
ATOM 4146 C C . ASN B 1 193 ? -0.524 32.770 -17.513 1.00 14.68 194 ASN B C 1
ATOM 4147 O O . ASN B 1 193 ? -1.166 33.107 -18.573 1.00 16.57 194 ASN B O 1
ATOM 4152 N N . ASN B 1 194 ? -0.736 31.625 -16.870 1.00 14.32 195 ASN B N 1
ATOM 4153 C CA . ASN B 1 194 ? -1.807 30.699 -17.239 1.00 13.84 195 ASN B CA 1
ATOM 4154 C C . ASN B 1 194 ? -3.126 31.071 -16.587 1.00 14.55 195 ASN B C 1
ATOM 4155 O O . ASN B 1 194 ? -4.198 30.650 -17.035 1.00 16.25 195 ASN B O 1
ATOM 4160 N N . PHE B 1 195 ? -3.062 31.919 -15.550 1.00 14.41 196 PHE B N 1
ATOM 4161 C CA . PHE B 1 195 ? -4.208 32.246 -14.709 1.00 14.44 196 PHE B CA 1
ATOM 4162 C C . PHE B 1 195 ? -5.333 32.836 -15.534 1.00 16.38 196 PHE B C 1
ATOM 4163 O O . PHE B 1 195 ? -6.484 32.363 -15.450 1.00 15.71 196 PHE B O 1
ATOM 4171 N N . SER B 1 196 ? -5.019 33.885 -16.288 1.00 16.21 197 SER B N 1
ATOM 4172 C CA . SER B 1 196 ? -5.970 34.452 -17.223 1.00 17.07 197 SER B CA 1
ATOM 4173 C C . SER B 1 196 ? -5.277 35.298 -18.271 1.00 18.51 197 SER B C 1
ATOM 4174 O O . SER B 1 196 ? -4.502 36.192 -17.870 1.00 20.49 197 SER B O 1
ATOM 4177 N N . ASP B 1 197 ? -5.632 35.106 -19.543 1.00 20.45 198 ASP B N 1
ATOM 4178 C CA . ASP B 1 197 ? -5.082 35.949 -20.575 1.00 24.08 198 ASP B CA 1
ATOM 4179 C C . ASP B 1 197 ? -5.811 37.299 -20.609 1.00 25.71 198 ASP B C 1
ATOM 4180 O O . ASP B 1 197 ? -5.536 38.091 -21.482 1.00 27.66 198 ASP B O 1
ATOM 4185 N N . GLN B 1 198 ? -6.775 37.536 -19.722 1.00 21.84 199 GLN B N 1
ATOM 4186 C CA . GLN B 1 198 ? -7.536 38.753 -19.720 1.00 23.17 199 GLN B CA 1
ATOM 4187 C C . GLN B 1 198 ? -6.925 39.800 -18.834 1.00 22.74 199 GLN B C 1
ATOM 4188 O O . GLN B 1 198 ? -7.286 40.977 -18.874 1.00 23.37 199 GLN B O 1
ATOM 4194 N N . ILE B 1 199 ? -5.901 39.429 -18.042 1.00 21.22 200 ILE B N 1
ATOM 4195 C CA . ILE B 1 199 ? -5.283 40.351 -17.150 1.00 19.69 200 ILE B CA 1
ATOM 4196 C C . ILE B 1 199 ? -3.737 40.230 -17.195 1.00 18.15 200 ILE B C 1
ATOM 4197 O O . ILE B 1 199 ? -3.227 39.217 -17.602 1.00 21.42 200 ILE B O 1
ATOM 4202 N N . GLU B 1 200 ? -3.075 41.320 -16.823 1.00 19.21 201 GLU B N 1
ATOM 4203 C CA . GLU B 1 200 ? -1.601 41.337 -16.721 1.00 22.38 201 GLU B CA 1
ATOM 4204 C C . GLU B 1 200 ? -1.186 41.041 -15.269 1.00 18.77 201 GLU B C 1
ATOM 4205 O O . GLU B 1 200 ? -1.635 41.686 -14.319 1.00 22.64 201 GLU B O 1
ATOM 4211 N N . LEU B 1 201 ? -0.393 40.017 -15.084 1.00 16.81 202 LEU B N 1
ATOM 4212 C CA . LEU B 1 201 ? 0.140 39.703 -13.750 1.00 13.56 202 LEU B CA 1
ATOM 4213 C C . LEU B 1 201 ? 1.664 40.006 -13.817 1.00 13.94 202 LEU B C 1
ATOM 4214 O O . LEU B 1 201 ? 2.360 39.623 -14.707 1.00 15.79 202 LEU B O 1
ATOM 4219 N N . ASP B 1 202 ? 2.146 40.667 -12.800 1.00 13.28 203 ASP B N 1
ATOM 4220 C CA . ASP B 1 202 ? 3.522 41.115 -12.812 1.00 15.82 203 ASP B CA 1
ATOM 4221 C C . ASP B 1 202 ? 4.460 40.089 -12.199 1.00 14.31 203 ASP B C 1
ATOM 4222 O O . ASP B 1 202 ? 4.220 39.541 -11.177 1.00 14.35 203 ASP B O 1
ATOM 4227 N N . ILE B 1 203 ? 5.573 39.940 -12.888 1.00 13.28 204 ILE B N 1
ATOM 4228 C CA . ILE B 1 203 ? 6.686 39.112 -12.436 1.00 13.18 204 ILE B CA 1
ATOM 4229 C C . ILE B 1 203 ? 7.509 39.974 -11.502 1.00 14.32 204 ILE B C 1
ATOM 4230 O O . ILE B 1 203 ? 8.575 40.454 -11.931 1.00 15.67 204 ILE B O 1
ATOM 4235 N N . TYR B 1 204 ? 7.137 40.043 -10.243 1.00 12.28 205 TYR B N 1
ATOM 4236 C CA . TYR B 1 204 ? 7.772 40.957 -9.340 1.00 12.80 205 TYR B CA 1
ATOM 4237 C C . TYR B 1 204 ? 9.003 40.411 -8.613 1.00 12.54 205 TYR B C 1
ATOM 4238 O O . TYR B 1 204 ? 9.716 41.074 -7.898 1.00 13.85 205 TYR B O 1
ATOM 4247 N N . SER B 1 205 ? 9.177 39.106 -8.794 1.00 11.37 206 SER B N 1
ATOM 4248 C CA . SER B 1 205 ? 10.312 38.383 -8.172 1.00 12.35 206 SER B CA 1
ATOM 4249 C C . SER B 1 205 ? 10.933 37.338 -9.115 1.00 12.41 206 SER B C 1
ATOM 4250 O O . SER B 1 205 ? 10.261 36.798 -9.955 1.00 12.45 206 SER B O 1
ATOM 4253 N N . ARG B 1 206 ? 12.238 37.060 -8.955 1.00 11.58 207 ARG B N 1
ATOM 4254 C CA . ARG B 1 206 ? 12.833 35.821 -9.501 1.00 12.50 207 ARG B CA 1
ATOM 4255 C C . ARG B 1 206 ? 12.302 34.692 -8.657 1.00 11.55 207 ARG B C 1
ATOM 4256 O O . ARG B 1 206 ? 11.782 34.840 -7.587 1.00 12.25 207 ARG B O 1
ATOM 4264 N N . GLY B 1 207 ? 12.522 33.455 -9.173 1.00 11.06 208 GLY B N 1
ATOM 4265 C CA . GLY B 1 207 ? 12.189 32.207 -8.457 1.00 10.45 208 GLY B CA 1
ATOM 4266 C C . GLY B 1 207 ? 10.711 31.902 -8.322 1.00 12.01 208 GLY B C 1
ATOM 4267 O O . GLY B 1 207 ? 10.371 31.030 -7.551 1.00 12.05 208 GLY B O 1
ATOM 4268 N N . MET B 1 208 ? 9.889 32.629 -9.077 1.00 12.56 209 MET B N 1
ATOM 4269 C CA . MET B 1 208 ? 8.467 32.359 -8.957 1.00 11.79 209 MET B CA 1
ATOM 4270 C C . MET B 1 208 ? 8.080 30.941 -9.444 1.00 10.74 209 MET B C 1
ATOM 4271 O O . MET B 1 208 ? 7.000 30.444 -9.063 1.00 11.83 209 MET B O 1
ATOM 4276 N N . GLY B 1 209 ? 8.884 30.343 -10.286 1.00 13.12 210 GLY B N 1
ATOM 4277 C CA . GLY B 1 209 ? 8.593 28.964 -10.714 1.00 10.65 210 GLY B CA 1
ATOM 4278 C C . GLY B 1 209 ? 8.498 27.958 -9.631 1.00 12.66 210 GLY B C 1
ATOM 4279 O O . GLY B 1 209 ? 7.844 26.905 -9.803 1.00 12.01 210 GLY B O 1
ATOM 4280 N N . GLY B 1 210 ? 9.128 28.181 -8.491 1.00 10.82 211 GLY B N 1
ATOM 4281 C CA . GLY B 1 210 ? 9.113 27.237 -7.392 1.00 11.75 211 GLY B CA 1
ATOM 4282 C C . GLY B 1 210 ? 7.956 27.402 -6.450 1.00 11.53 211 GLY B C 1
ATOM 4283 O O . GLY B 1 210 ? 7.868 26.643 -5.486 1.00 11.21 211 GLY B O 1
ATOM 4284 N N . ILE B 1 211 ? 7.118 28.464 -6.585 1.00 12.60 212 ILE B N 1
ATOM 4285 C CA . ILE B 1 211 ? 6.017 28.678 -5.690 1.00 12.02 212 ILE B CA 1
ATOM 4286 C C . ILE B 1 211 ? 5.157 27.352 -5.578 1.00 11.92 212 ILE B C 1
ATOM 4287 O O . ILE B 1 211 ? 4.785 26.802 -6.590 1.00 13.82 212 ILE B O 1
ATOM 4292 N N . GLY B 1 212 ? 4.930 26.980 -4.319 1.00 11.49 213 GLY B N 1
ATOM 4293 C CA . GLY B 1 212 ? 4.343 25.674 -4.028 1.00 11.19 213 GLY B CA 1
ATOM 4294 C C . GLY B 1 212 ? 5.265 24.731 -3.328 1.00 12.09 213 GLY B C 1
ATOM 4295 O O . GLY B 1 212 ? 4.835 23.808 -2.663 1.00 14.79 213 GLY B O 1
ATOM 4296 N N . LEU B 1 213 ? 6.557 24.921 -3.468 1.00 12.13 214 LEU B N 1
ATOM 4297 C CA . LEU B 1 213 ? 7.507 24.053 -2.803 1.00 13.01 214 LEU B CA 1
ATOM 4298 C C . LEU B 1 213 ? 7.367 24.239 -1.290 1.00 12.61 214 LEU B C 1
ATOM 4299 O O . LEU B 1 213 ? 7.365 25.366 -0.786 1.00 13.60 214 LEU B O 1
ATOM 4304 N N . PRO B 1 214 ? 7.292 23.175 -0.515 1.00 12.60 215 PRO B N 1
ATOM 4305 C CA . PRO B 1 214 ? 7.099 23.318 0.912 1.00 13.83 215 PRO B CA 1
ATOM 4306 C C . PRO B 1 214 ? 8.406 23.582 1.645 1.00 12.57 215 PRO B C 1
ATOM 4307 O O . PRO B 1 214 ? 9.493 22.974 1.295 1.00 16.49 215 PRO B O 1
ATOM 4311 N N . GLY B 1 215 ? 8.371 24.456 2.635 1.00 11.97 216 GLY B N 1
ATOM 4312 C CA . GLY B 1 215 ? 9.624 24.869 3.357 1.00 12.34 216 GLY B CA 1
ATOM 4313 C C . GLY B 1 215 ? 9.630 24.501 4.821 1.00 12.41 216 GLY B C 1
ATOM 4314 O O . GLY B 1 215 ? 10.548 24.864 5.531 1.00 14.12 216 GLY B O 1
ATOM 4315 N N . ASP B 1 216 ? 8.644 23.694 5.292 1.00 10.02 217 ASP B N 1
ATOM 4316 C CA . ASP B 1 216 ? 8.635 23.259 6.699 1.00 10.30 217 ASP B CA 1
ATOM 4317 C C . ASP B 1 216 ? 9.645 22.020 6.889 1.00 11.00 217 ASP B C 1
ATOM 4318 O O . ASP B 1 216 ? 10.123 21.469 5.916 1.00 11.77 217 ASP B O 1
ATOM 4323 N N . LEU B 1 217 ? 9.827 21.683 8.123 1.00 11.29 218 LEU B N 1
ATOM 4324 C CA . LEU B 1 217 ? 10.783 20.662 8.523 1.00 12.96 218 LEU B CA 1
ATOM 4325 C C . LEU B 1 217 ? 10.190 19.295 8.645 1.00 12.70 218 LEU B C 1
ATOM 4326 O O . LEU B 1 217 ? 10.915 18.391 9.090 1.00 11.74 218 LEU B O 1
ATOM 4331 N N . SER B 1 218 ? 8.910 19.102 8.278 1.00 11.70 219 SER B N 1
ATOM 4332 C CA . SER B 1 218 ? 8.344 17.746 8.376 1.00 11.97 219 SER B CA 1
ATOM 4333 C C . SER B 1 218 ? 8.989 16.824 7.310 1.00 11.24 219 SER B C 1
ATOM 4334 O O . SER B 1 218 ? 9.570 17.217 6.320 1.00 11.81 219 SER B O 1
ATOM 4337 N N . SER B 1 219 ? 8.800 15.522 7.519 1.00 9.95 220 SER B N 1
ATOM 4338 C CA . SER B 1 219 ? 9.368 14.508 6.673 1.00 10.29 220 SER B CA 1
ATOM 4339 C C . SER B 1 219 ? 9.039 14.633 5.207 1.00 8.72 220 SER B C 1
ATOM 4340 O O . SER B 1 219 ? 9.815 14.443 4.323 1.00 10.76 220 SER B O 1
ATOM 4343 N N . VAL B 1 220 ? 7.707 14.694 4.948 1.00 9.71 221 VAL B N 1
ATOM 4344 C CA . VAL B 1 220 ? 7.313 14.726 3.557 1.00 10.77 221 VAL B CA 1
ATOM 4345 C C . VAL B 1 220 ? 7.720 16.064 2.871 1.00 9.59 221 VAL B C 1
ATOM 4346 O O . VAL B 1 220 ? 8.178 16.020 1.716 1.00 10.26 221 VAL B O 1
ATOM 4350 N N . SER B 1 221 ? 7.614 17.172 3.606 1.00 11.42 222 SER B N 1
ATOM 4351 C CA . SER B 1 221 ? 8.070 18.414 2.988 1.00 9.78 222 SER B CA 1
ATOM 4352 C C . SER B 1 221 ? 9.559 18.442 2.649 1.00 10.03 222 SER B C 1
ATOM 4353 O O . SER B 1 221 ? 9.936 18.863 1.545 1.00 9.91 222 SER B O 1
ATOM 4356 N N . ARG B 1 222 ? 10.321 17.899 3.570 1.00 11.88 223 ARG B N 1
ATOM 4357 C CA . ARG B 1 222 ? 11.758 17.828 3.262 1.00 11.35 223 ARG B CA 1
ATOM 4358 C C . ARG B 1 222 ? 12.023 16.863 2.097 1.00 11.81 223 ARG B C 1
ATOM 4359 O O . ARG B 1 222 ? 12.966 17.069 1.297 1.00 10.68 223 ARG B O 1
ATOM 4367 N N . PHE B 1 223 ? 11.281 15.735 2.003 1.00 9.82 224 PHE B N 1
ATOM 4368 C CA . PHE B 1 223 ? 11.455 14.884 0.885 1.00 11.32 224 PHE B CA 1
ATOM 4369 C C . PHE B 1 223 ? 11.288 15.618 -0.450 1.00 9.79 224 PHE B C 1
ATOM 4370 O O . PHE B 1 223 ? 12.029 15.557 -1.412 1.00 10.60 224 PHE B O 1
ATOM 4378 N N . VAL B 1 224 ? 10.157 16.333 -0.509 1.00 9.91 225 VAL B N 1
ATOM 4379 C CA . VAL B 1 224 ? 9.871 17.101 -1.739 1.00 11.11 225 VAL B CA 1
ATOM 4380 C C . VAL B 1 224 ? 10.937 18.198 -2.061 1.00 11.51 225 VAL B C 1
ATOM 4381 O O . VAL B 1 224 ? 11.370 18.309 -3.175 1.00 11.28 225 VAL B O 1
ATOM 4385 N N . LYS B 1 225 ? 11.264 18.973 -1.038 1.00 11.26 226 LYS B N 1
ATOM 4386 C CA . LYS B 1 225 ? 12.200 19.996 -1.235 1.00 12.67 226 LYS B CA 1
ATOM 4387 C C . LYS B 1 225 ? 13.611 19.494 -1.593 1.00 12.24 226 LYS B C 1
ATOM 4388 O O . LYS B 1 225 ? 14.263 19.990 -2.530 1.00 12.81 226 LYS B O 1
ATOM 4394 N N . ALA B 1 226 ? 14.090 18.418 -0.926 1.00 11.01 227 ALA B N 1
ATOM 4395 C CA . ALA B 1 226 ? 15.427 17.885 -1.223 1.00 11.55 227 ALA B CA 1
ATOM 4396 C C . ALA B 1 226 ? 15.423 17.295 -2.648 1.00 11.55 227 ALA B C 1
ATOM 4397 O O . ALA B 1 226 ? 16.392 17.351 -3.386 1.00 11.60 227 ALA B O 1
ATOM 4399 N N . THR B 1 227 ? 14.312 16.628 -3.030 1.00 11.79 228 THR B N 1
ATOM 4400 C CA . THR B 1 227 ? 14.227 16.033 -4.371 1.00 11.49 228 THR B CA 1
ATOM 4401 C C . THR B 1 227 ? 14.305 17.133 -5.421 1.00 11.06 228 THR B C 1
ATOM 4402 O O . THR B 1 227 ? 15.030 17.035 -6.397 1.00 10.62 228 THR B O 1
ATOM 4406 N N . PHE B 1 228 ? 13.440 18.183 -5.243 1.00 10.95 229 PHE B N 1
ATOM 4407 C CA . PHE B 1 228 ? 13.492 19.280 -6.209 1.00 10.51 229 PHE B CA 1
ATOM 4408 C C . PHE B 1 228 ? 14.902 19.916 -6.318 1.00 9.93 229 PHE B C 1
ATOM 4409 O O . PHE B 1 228 ? 15.384 20.221 -7.403 1.00 9.91 229 PHE B O 1
ATOM 4417 N N . THR B 1 229 ? 15.485 20.148 -5.139 1.00 10.64 230 THR B N 1
ATOM 4418 C CA . THR B 1 229 ? 16.827 20.730 -5.062 1.00 12.09 230 THR B CA 1
ATOM 4419 C C . THR B 1 229 ? 17.926 19.896 -5.675 1.00 12.08 230 THR B C 1
ATOM 4420 O O . THR B 1 229 ? 18.751 20.388 -6.478 1.00 12.12 230 THR B O 1
ATOM 4424 N N . LYS B 1 230 ? 17.882 18.601 -5.366 1.00 12.71 231 LYS B N 1
ATOM 4425 C CA . LYS B 1 230 ? 18.827 17.682 -5.969 1.00 11.05 231 LYS B CA 1
ATOM 4426 C C . LYS B 1 230 ? 18.711 17.649 -7.467 1.00 9.75 231 LYS B C 1
ATOM 4427 O O . LYS B 1 230 ? 19.722 17.660 -8.214 1.00 12.63 231 LYS B O 1
ATOM 4433 N N . LEU B 1 231 ? 17.480 17.424 -8.004 1.00 11.26 232 LEU B N 1
ATOM 4434 C CA . LEU B 1 231 ? 17.348 17.106 -9.400 1.00 12.69 232 LEU B CA 1
ATOM 4435 C C . LEU B 1 231 ? 17.649 18.297 -10.225 1.00 12.83 232 LEU B C 1
ATOM 4436 O O . LEU B 1 231 ? 17.954 18.122 -11.418 1.00 14.43 232 LEU B O 1
ATOM 4441 N N . ASN B 1 232 ? 17.461 19.527 -9.677 1.00 12.96 233 ASN B N 1
ATOM 4442 C CA . ASN B 1 232 ? 17.661 20.734 -10.454 1.00 14.04 233 ASN B CA 1
ATOM 4443 C C . ASN B 1 232 ? 19.003 21.379 -10.186 1.00 14.72 233 ASN B C 1
ATOM 4444 O O . ASN B 1 232 ? 19.283 22.519 -10.654 1.00 15.48 233 ASN B O 1
ATOM 4449 N N . SER B 1 233 ? 19.801 20.706 -9.364 1.00 12.98 234 SER B N 1
ATOM 4450 C CA . SER B 1 233 ? 21.172 21.190 -9.069 1.00 14.54 234 SER B CA 1
ATOM 4451 C C . SER B 1 233 ? 22.065 21.257 -10.290 1.00 16.24 234 SER B C 1
ATOM 4452 O O . SER B 1 233 ? 21.998 20.420 -11.119 1.00 15.64 234 SER B O 1
ATOM 4455 N N . VAL B 1 234 ? 22.908 22.313 -10.347 1.00 17.29 235 VAL B N 1
ATOM 4456 C CA . VAL B 1 234 ? 23.981 22.514 -11.317 1.00 22.14 235 VAL B CA 1
ATOM 4457 C C . VAL B 1 234 ? 25.290 22.760 -10.528 1.00 24.41 235 VAL B C 1
ATOM 4458 O O . VAL B 1 234 ? 25.293 23.454 -9.524 1.00 24.44 235 VAL B O 1
ATOM 4462 N N . SER B 1 235 ? 26.360 22.120 -10.992 1.00 26.57 236 SER B N 1
ATOM 4463 C CA . SER B 1 235 ? 27.718 22.425 -10.531 1.00 23.93 236 SER B CA 1
ATOM 4464 C C . SER B 1 235 ? 28.689 21.933 -11.568 1.00 23.12 236 SER B C 1
ATOM 4465 O O . SER B 1 235 ? 28.386 21.052 -12.387 1.00 21.56 236 SER B O 1
ATOM 4468 N N . ARG B 1 236 ? 29.925 22.433 -11.446 1.00 25.20 237 ARG B N 1
ATOM 4469 C CA . ARG B 1 236 ? 31.045 21.933 -12.228 1.00 28.84 237 ARG B CA 1
ATOM 4470 C C . ARG B 1 236 ? 31.465 20.551 -11.657 1.00 24.73 237 ARG B C 1
ATOM 4471 O O . ARG B 1 236 ? 31.038 20.186 -10.560 1.00 27.76 237 ARG B O 1
ATOM 4479 N N . SER B 1 237 ? 32.322 19.871 -12.380 1.00 27.36 238 SER B N 1
ATOM 4480 C CA . SER B 1 237 ? 32.644 18.514 -12.088 1.00 28.94 238 SER B CA 1
ATOM 4481 C C . SER B 1 237 ? 33.801 18.342 -11.058 1.00 25.19 238 SER B C 1
ATOM 4482 O O . SER B 1 237 ? 33.981 17.215 -10.600 1.00 22.37 238 SER B O 1
ATOM 4485 N N . SER B 1 238 ? 34.483 19.434 -10.668 1.00 22.38 239 SER B N 1
ATOM 4486 C CA . SER B 1 238 ? 35.638 19.403 -9.757 1.00 21.73 239 SER B CA 1
ATOM 4487 C C . SER B 1 238 ? 35.184 18.877 -8.400 1.00 19.17 239 SER B C 1
ATOM 4488 O O . SER B 1 238 ? 33.986 19.001 -8.058 1.00 16.79 239 SER B O 1
ATOM 4491 N N . GLU B 1 239 ? 36.039 18.219 -7.658 1.00 15.74 240 GLU B N 1
ATOM 4492 C CA . GLU B 1 239 ? 35.668 17.652 -6.375 1.00 14.67 240 GLU B CA 1
ATOM 4493 C C . GLU B 1 239 ? 35.138 18.724 -5.433 1.00 15.43 240 GLU B C 1
ATOM 4494 O O . GLU B 1 239 ? 34.071 18.528 -4.824 1.00 14.79 240 GLU B O 1
ATOM 4500 N N . TYR B 1 240 ? 35.836 19.876 -5.300 1.00 16.81 241 TYR B N 1
ATOM 4501 C CA . TYR B 1 240 ? 35.445 20.871 -4.319 1.00 18.04 241 TYR B CA 1
ATOM 4502 C C . TYR B 1 240 ? 34.093 21.558 -4.705 1.00 16.38 241 TYR B C 1
ATOM 4503 O O . TYR B 1 240 ? 33.240 21.790 -3.792 1.00 15.90 241 TYR B O 1
ATOM 4512 N N . GLU B 1 241 ? 33.884 21.776 -5.977 1.00 16.56 242 GLU B N 1
ATOM 4513 C CA . GLU B 1 241 ? 32.613 22.349 -6.468 1.00 18.80 242 GLU B CA 1
ATOM 4514 C C . GLU B 1 241 ? 31.513 21.341 -6.302 1.00 17.61 242 GLU B C 1
ATOM 4515 O O . GLU B 1 241 ? 30.349 21.715 -6.025 1.00 15.52 242 GLU B O 1
ATOM 4521 N N . SER B 1 242 ? 31.806 20.063 -6.500 1.00 16.00 243 SER B N 1
ATOM 4522 C CA . SER B 1 242 ? 30.759 19.036 -6.401 1.00 14.91 243 SER B CA 1
ATOM 4523 C C . SER B 1 242 ? 30.304 18.842 -4.983 1.00 11.68 243 SER B C 1
ATOM 4524 O O . SER B 1 242 ? 29.108 18.805 -4.675 1.00 13.50 243 SER B O 1
ATOM 4527 N N . ILE B 1 243 ? 31.193 18.720 -4.034 1.00 11.94 244 ILE B N 1
ATOM 4528 C CA . ILE B 1 243 ? 30.854 18.570 -2.674 1.00 12.61 244 ILE B CA 1
ATOM 4529 C C . ILE B 1 243 ? 30.205 19.843 -2.108 1.00 13.67 244 ILE B C 1
ATOM 4530 O O . ILE B 1 243 ? 29.302 19.791 -1.230 1.00 11.79 244 ILE B O 1
ATOM 4535 N N . SER B 1 244 ? 30.600 20.991 -2.678 1.00 13.71 245 SER B N 1
ATOM 4536 C CA . SER B 1 244 ? 29.965 22.224 -2.280 1.00 14.03 245 SER B CA 1
ATOM 4537 C C . SER B 1 244 ? 28.456 22.155 -2.657 1.00 11.59 245 SER B C 1
ATOM 4538 O O . SER B 1 244 ? 27.611 22.407 -1.776 1.00 13.13 245 SER B O 1
ATOM 4541 N N . GLN B 1 245 ? 28.195 21.794 -3.879 1.00 11.28 246 GLN B N 1
ATOM 4542 C CA . GLN B 1 245 ? 26.755 21.653 -4.257 1.00 11.38 246 GLN B CA 1
ATOM 4543 C C . GLN B 1 245 ? 26.059 20.646 -3.398 1.00 14.22 246 GLN B C 1
ATOM 4544 O O . GLN B 1 245 ? 24.858 20.852 -3.016 1.00 11.05 246 GLN B O 1
ATOM 4550 N N . PHE B 1 246 ? 26.687 19.486 -3.128 1.00 12.59 247 PHE B N 1
ATOM 4551 C CA . PHE B 1 246 ? 26.098 18.467 -2.319 1.00 13.51 247 PHE B CA 1
ATOM 4552 C C . PHE B 1 246 ? 25.691 19.040 -0.977 1.00 11.30 247 PHE B C 1
ATOM 4553 O O . PHE B 1 246 ? 24.549 18.881 -0.530 1.00 12.20 247 PHE B O 1
ATOM 4561 N N . PHE B 1 247 ? 26.570 19.708 -0.244 1.00 10.86 248 PHE B N 1
ATOM 4562 C CA . PHE B 1 247 ? 26.254 20.270 1.009 1.00 11.44 248 PHE B CA 1
ATOM 4563 C C . PHE B 1 247 ? 25.112 21.354 0.946 1.00 11.18 248 PHE B C 1
ATOM 4564 O O . PHE B 1 247 ? 24.468 21.580 1.932 1.00 13.39 248 PHE B O 1
ATOM 4572 N N . HIS B 1 248 ? 25.089 22.085 -0.155 1.00 11.19 249 HIS B N 1
ATOM 4573 C CA . HIS B 1 248 ? 23.988 22.993 -0.390 1.00 12.67 249 HIS B CA 1
ATOM 4574 C C . HIS B 1 248 ? 22.700 22.299 -0.538 1.00 11.38 249 HIS B C 1
ATOM 4575 O O . HIS B 1 248 ? 21.693 22.855 -0.038 1.00 13.75 249 HIS B O 1
ATOM 4582 N N . ILE B 1 249 ? 22.640 21.093 -1.148 1.00 11.20 250 ILE B N 1
ATOM 4583 C CA . ILE B 1 249 ? 21.340 20.375 -1.205 1.00 12.40 250 ILE B CA 1
ATOM 4584 C C . ILE B 1 249 ? 20.961 19.972 0.235 1.00 13.20 250 ILE B C 1
ATOM 4585 O O . ILE B 1 249 ? 19.816 20.113 0.630 1.00 12.39 250 ILE B O 1
ATOM 4590 N N . LEU B 1 250 ? 21.909 19.408 1.018 1.00 13.27 251 LEU B N 1
ATOM 4591 C CA . LEU B 1 250 ? 21.586 19.042 2.392 1.00 13.40 251 LEU B CA 1
ATOM 4592 C C . LEU B 1 250 ? 21.161 20.251 3.222 1.00 12.62 251 LEU B C 1
ATOM 4593 O O . LEU B 1 250 ? 20.210 20.197 4.014 1.00 12.66 251 LEU B O 1
ATOM 4598 N N . SER B 1 251 ? 21.776 21.394 3.011 1.00 13.01 252 SER B N 1
ATOM 4599 C CA . SER B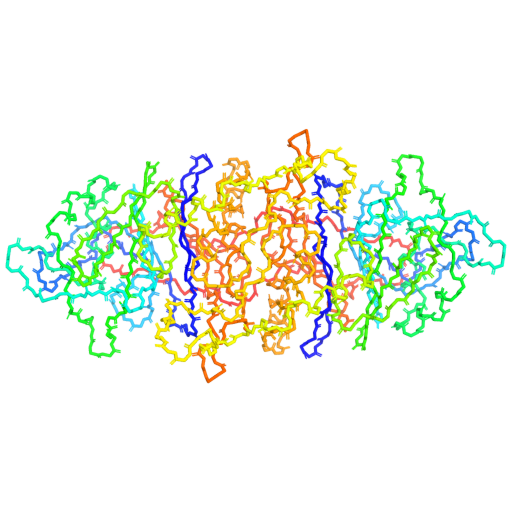 1 251 ? 21.446 22.657 3.752 1.00 13.69 252 SER B CA 1
ATOM 4600 C C . SER B 1 251 ? 20.006 23.093 3.455 1.00 12.50 252 SER B C 1
ATOM 4601 O O . SER B 1 251 ? 19.341 23.636 4.383 1.00 14.98 252 SER B O 1
ATOM 4604 N N . SER B 1 252 ? 19.523 22.845 2.223 1.00 12.74 253 SER B N 1
ATOM 4605 C CA . SER B 1 252 ? 18.151 23.203 1.850 1.00 12.63 253 SER B CA 1
ATOM 4606 C C . SER B 1 252 ? 17.109 22.598 2.729 1.00 14.22 253 SER B C 1
ATOM 4607 O O . SER B 1 252 ? 16.023 23.115 2.823 1.00 14.46 253 SER B O 1
ATOM 4610 N N . VAL B 1 253 ? 17.364 21.455 3.388 1.00 12.58 254 VAL B N 1
ATOM 4611 C CA . VAL B 1 253 ? 16.413 20.783 4.260 1.00 12.60 254 VAL B CA 1
ATOM 4612 C C . VAL B 1 253 ? 16.986 20.523 5.658 1.00 12.60 254 VAL B C 1
ATOM 4613 O O . VAL B 1 253 ? 16.415 19.680 6.400 1.00 13.36 254 VAL B O 1
ATOM 4617 N N . GLU B 1 254 ? 18.060 21.250 6.063 1.00 12.14 255 GLU B N 1
ATOM 4618 C CA . GLU B 1 254 ? 18.447 21.092 7.429 1.00 13.46 255 GLU B CA 1
ATOM 4619 C C . GLU B 1 254 ? 17.473 21.639 8.429 1.00 12.23 255 GLU B C 1
ATOM 4620 O O . GLU B 1 254 ? 16.574 22.404 8.074 1.00 15.18 255 GLU B O 1
ATOM 4626 N N . GLN B 1 255 ? 17.610 21.271 9.683 1.00 12.19 256 GLN B N 1
ATOM 4627 C CA . GLN B 1 255 ? 16.736 21.630 10.753 1.00 12.94 256 GLN B CA 1
ATOM 4628 C C . GLN B 1 255 ? 17.447 22.518 11.711 1.00 14.27 256 GLN B C 1
ATOM 4629 O O . GLN B 1 255 ? 18.433 22.091 12.356 1.00 14.49 256 GLN B O 1
ATOM 4635 N N . GLN B 1 256 ? 17.069 23.811 11.739 1.00 15.11 257 GLN B N 1
ATOM 4636 C CA . GLN B 1 256 ? 17.631 24.756 12.633 1.00 14.46 257 GLN B CA 1
ATOM 4637 C C . GLN B 1 256 ? 17.175 24.605 14.057 1.00 14.94 257 GLN B C 1
ATOM 4638 O O . GLN B 1 256 ? 15.977 24.330 14.282 1.00 14.90 257 GLN B O 1
ATOM 4644 N N . LYS B 1 257 ? 18.038 24.788 15.039 1.00 14.57 258 LYS B N 1
ATOM 4645 C CA . LYS B 1 257 ? 17.721 24.637 16.453 1.00 16.66 258 LYS B CA 1
ATOM 4646 C C . LYS B 1 257 ? 16.723 25.688 16.830 1.00 14.45 258 LYS B C 1
ATOM 4647 O O . LYS B 1 257 ? 16.928 26.885 16.584 1.00 13.14 258 LYS B O 1
ATOM 4653 N N . GLY B 1 258 ? 15.607 25.263 17.432 1.00 15.43 259 GLY B N 1
ATOM 4654 C CA . GLY B 1 258 ? 14.533 26.093 17.818 1.00 13.76 259 GLY B CA 1
ATOM 4655 C C . GLY B 1 258 ? 13.274 25.896 17.035 1.00 14.22 259 GLY B C 1
ATOM 4656 O O . GLY B 1 258 ? 12.171 26.143 17.547 1.00 14.26 259 GLY B O 1
ATOM 4657 N N . LEU B 1 259 ? 13.414 25.358 15.839 1.00 14.98 260 LEU B N 1
ATOM 4658 C CA . LEU B 1 259 ? 12.272 25.261 14.921 1.00 14.03 260 LEU B CA 1
ATOM 4659 C C . LEU B 1 259 ? 11.445 24.002 14.973 1.00 14.88 260 LEU B C 1
ATOM 4660 O O . LEU B 1 259 ? 10.205 24.047 14.603 1.00 14.85 260 LEU B O 1
ATOM 4665 N N . CYS B 1 260 ? 11.996 22.944 15.534 1.00 13.77 261 CYS B N 1
ATOM 4666 C CA . CYS B 1 260 ? 11.245 21.698 15.711 1.00 12.91 261 CYS B CA 1
ATOM 4667 C C . CYS B 1 260 ? 11.259 21.291 17.160 1.00 13.63 261 CYS B C 1
ATOM 4668 O O . CYS B 1 260 ? 12.186 20.613 17.591 1.00 13.97 261 CYS B O 1
ATOM 4671 N N . ASP B 1 261 ? 10.236 21.705 17.932 1.00 13.72 262 ASP B N 1
ATOM 4672 C CA . ASP B 1 261 ? 10.116 21.392 19.348 1.00 16.12 262 ASP B CA 1
ATOM 4673 C C . ASP B 1 261 ? 9.516 20.017 19.418 1.00 15.74 262 ASP B C 1
ATOM 4674 O O . ASP B 1 261 ? 8.419 19.714 18.859 1.00 17.89 262 ASP B O 1
ATOM 4679 N N . VAL B 1 262 ? 10.198 19.089 20.096 1.00 18.91 263 VAL B N 1
ATOM 4680 C CA . VAL B 1 262 ? 9.754 17.724 20.210 1.00 18.54 263 VAL B CA 1
ATOM 4681 C C . VAL B 1 262 ? 9.266 17.448 21.643 1.00 24.40 263 VAL B C 1
ATOM 4682 O O . VAL B 1 262 ? 9.017 16.279 21.988 1.00 28.96 263 VAL B O 1
ATOM 4686 N N . GLY B 1 263 ? 9.180 18.492 22.445 1.00 24.61 264 GLY B N 1
ATOM 4687 C CA . GLY B 1 263 ? 8.765 18.417 23.871 1.00 26.81 264 GLY B CA 1
ATOM 4688 C C . GLY B 1 263 ? 9.881 18.543 24.848 1.00 27.31 264 GLY B C 1
ATOM 4689 O O . GLY B 1 263 ? 11.031 18.297 24.542 1.00 27.10 264 GLY B O 1
ATOM 4690 N N . ASP B 1 264 ? 9.540 18.911 26.092 1.00 32.95 265 ASP B N 1
ATOM 4691 C CA . ASP B 1 264 ? 10.519 19.120 27.164 1.00 36.49 265 ASP B CA 1
ATOM 4692 C C . ASP B 1 264 ? 11.608 20.141 26.753 1.00 35.51 265 ASP B C 1
ATOM 4693 O O . ASP B 1 264 ? 12.774 20.040 27.147 1.00 45.61 265 ASP B O 1
ATOM 4698 N N . GLU B 1 265 ? 11.152 21.133 25.992 1.00 44.25 266 GLU B N 1
ATOM 4699 C CA . GLU B 1 265 ? 11.979 22.097 25.248 1.00 49.16 266 GLU B CA 1
ATOM 4700 C C . GLU B 1 265 ? 13.309 21.538 24.737 1.00 41.78 266 GLU B C 1
ATOM 4701 O O . GLU B 1 265 ? 14.355 22.152 24.904 1.00 36.92 266 GLU B O 1
ATOM 4707 N N . LYS B 1 266 ? 13.195 20.355 24.104 1.00 29.26 267 LYS B N 1
ATOM 4708 C CA . LYS B 1 266 ? 14.252 19.722 23.322 1.00 23.49 267 LYS B CA 1
ATOM 4709 C C . LYS B 1 266 ? 13.845 19.921 21.863 1.00 18.52 267 LYS B C 1
ATOM 4710 O O . LYS B 1 266 ? 12.634 19.945 21.494 1.00 20.20 267 LYS B O 1
ATOM 4716 N N . TYR B 1 267 ? 14.851 20.097 21.034 1.00 16.99 268 TYR B N 1
ATOM 4717 C CA . TYR B 1 267 ? 14.703 20.436 19.648 1.00 15.43 268 TYR B CA 1
ATOM 4718 C C . TYR B 1 267 ? 15.401 19.433 18.729 1.00 15.12 268 TYR B C 1
ATOM 4719 O O . TYR B 1 267 ? 16.606 19.214 18.940 1.00 17.32 268 TYR B O 1
ATOM 4728 N N . GLU B 1 268 ? 14.718 18.931 17.713 1.00 14.26 269 GLU B N 1
ATOM 4729 C CA . GLU B 1 268 ? 15.347 18.160 16.654 1.00 14.55 269 GLU B CA 1
ATOM 4730 C C . GLU B 1 268 ? 16.084 19.099 15.698 1.00 13.69 269 GLU B C 1
ATOM 4731 O O . GLU B 1 268 ? 15.519 20.093 15.203 1.00 15.74 269 GLU B O 1
ATOM 4737 N N . TYR B 1 269 ? 17.409 18.901 15.571 1.00 13.34 270 TYR B N 1
ATOM 4738 C CA . TYR B 1 269 ? 18.204 19.759 14.702 1.00 13.56 270 TYR B CA 1
ATOM 4739 C C . TYR B 1 269 ? 19.227 18.876 13.956 1.00 12.54 270 TYR B C 1
ATOM 4740 O O . TYR B 1 269 ? 19.435 17.724 14.307 1.00 12.50 270 TYR B O 1
ATOM 4749 N N . THR B 1 270 ? 19.861 19.430 12.931 1.00 11.82 271 THR B N 1
ATOM 4750 C CA . THR B 1 270 ? 20.813 18.732 12.097 1.00 11.78 271 THR B CA 1
ATOM 4751 C C . THR B 1 270 ? 22.201 18.726 12.777 1.00 13.18 271 THR B C 1
ATOM 4752 O O . THR B 1 270 ? 22.981 19.687 12.690 1.00 15.00 271 THR B O 1
ATOM 4756 N N . ILE B 1 271 ? 22.459 17.665 13.510 1.00 11.25 272 ILE B N 1
ATOM 4757 C CA . ILE B 1 271 ? 23.710 17.523 14.292 1.00 11.44 272 ILE B CA 1
ATOM 4758 C C . ILE B 1 271 ? 24.891 17.433 13.425 1.00 12.64 272 ILE B C 1
ATOM 4759 O O . ILE B 1 271 ? 25.941 18.041 13.732 1.00 14.19 272 ILE B O 1
ATOM 4764 N N . TYR B 1 272 ? 24.811 16.721 12.283 1.00 11.74 273 TYR B N 1
ATOM 4765 C CA . TYR B 1 272 ? 25.865 16.718 11.325 1.00 10.80 273 TYR B CA 1
ATOM 4766 C C . TYR B 1 272 ? 25.302 16.464 9.936 1.00 11.49 273 TYR B C 1
ATOM 4767 O O . TYR B 1 272 ? 24.205 15.920 9.787 1.00 11.86 273 TYR B O 1
ATOM 4776 N N . SER B 1 273 ? 26.051 16.822 8.900 1.00 12.65 274 SER B N 1
ATOM 4777 C CA . SER B 1 273 ? 25.787 16.536 7.506 1.00 12.42 274 SER B CA 1
ATOM 4778 C C . SER B 1 273 ? 27.000 15.865 6.901 1.00 13.56 274 SER B C 1
ATOM 4779 O O . SER B 1 273 ? 28.143 16.290 7.180 1.00 14.44 274 SER B O 1
ATOM 4782 N N . SER B 1 274 ? 26.785 14.786 6.143 1.00 12.83 275 SER B N 1
ATOM 4783 C CA . SER B 1 274 ? 27.901 14.108 5.504 1.00 12.13 275 SER B CA 1
ATOM 4784 C C . SER B 1 274 ? 27.784 14.116 4.003 1.00 11.97 275 SER B C 1
ATOM 4785 O O . SER B 1 274 ? 26.691 14.174 3.472 1.00 14.26 275 SER B O 1
ATOM 4788 N N . CYS B 1 275 ? 28.920 14.007 3.329 1.00 12.25 276 CYS B N 1
ATOM 4789 C CA . CYS B 1 275 ? 29.003 13.726 1.901 1.00 14.49 276 CYS B CA 1
ATOM 4790 C C . CYS B 1 275 ? 30.185 12.783 1.697 1.00 14.95 276 CYS B C 1
ATOM 4791 O O . CYS B 1 275 ? 31.301 13.114 2.107 1.00 15.25 276 CYS B O 1
ATOM 4794 N N . CYS B 1 276 ? 29.905 11.639 1.070 1.00 14.75 277 CYS B N 1
ATOM 4795 C CA . CYS B 1 276 ? 30.892 10.592 0.847 1.00 16.20 277 CYS B CA 1
ATOM 4796 C C . CYS B 1 276 ? 31.142 10.453 -0.644 1.00 14.29 277 CYS B C 1
ATOM 4797 O O . CYS B 1 276 ? 30.253 10.321 -1.417 1.00 14.03 277 CYS B O 1
ATOM 4800 N N . ASN B 1 277 ? 32.399 10.523 -1.053 1.00 13.66 278 ASN B N 1
ATOM 4801 C CA . ASN B 1 277 ? 32.803 10.260 -2.408 1.00 13.13 278 ASN B CA 1
ATOM 4802 C C . ASN B 1 277 ? 32.993 8.726 -2.542 1.00 15.10 278 ASN B C 1
ATOM 4803 O O . ASN B 1 277 ? 33.927 8.152 -1.950 1.00 15.81 278 ASN B O 1
ATOM 4808 N N . LEU B 1 278 ? 32.123 8.070 -3.276 1.00 15.36 279 LEU B N 1
ATOM 4809 C CA . LEU B 1 278 ? 32.127 6.613 -3.397 1.00 15.05 279 LEU B CA 1
ATOM 4810 C C . LEU B 1 278 ? 33.381 6.125 -4.137 1.00 17.74 279 LEU B C 1
ATOM 4811 O O . LEU B 1 278 ? 33.908 5.046 -3.758 1.00 17.13 279 LEU B O 1
ATOM 4816 N N . GLU B 1 279 ? 33.832 6.803 -5.183 1.00 17.54 280 GLU B N 1
ATOM 4817 C CA . GLU B 1 279 ? 35.043 6.391 -5.891 1.00 18.83 280 GLU B CA 1
ATOM 4818 C C . GLU B 1 279 ? 36.298 6.498 -5.002 1.00 21.04 280 GLU B C 1
ATOM 4819 O O . GLU B 1 279 ? 37.147 5.626 -5.049 1.00 22.09 280 GLU B O 1
ATOM 4825 N N . LYS B 1 280 ? 36.395 7.513 -4.171 1.00 19.23 281 LYS B N 1
ATOM 4826 C CA . LYS B 1 280 ? 37.618 7.865 -3.448 1.00 17.70 281 LYS B CA 1
ATOM 4827 C C . LYS B 1 280 ? 37.709 7.368 -2.039 1.00 16.60 281 LYS B C 1
ATOM 4828 O O . LYS B 1 280 ? 38.759 7.431 -1.386 1.00 18.97 281 LYS B O 1
ATOM 4834 N N . GLY B 1 281 ? 36.596 6.949 -1.462 1.00 17.49 282 GLY B N 1
ATOM 4835 C CA . GLY B 1 281 ? 36.581 6.548 -0.081 1.00 16.88 282 GLY B CA 1
ATOM 4836 C C . GLY B 1 281 ? 36.836 7.632 0.918 1.00 17.26 282 GLY B C 1
ATOM 4837 O O . GLY B 1 281 ? 37.375 7.404 2.000 1.00 15.76 282 GLY B O 1
ATOM 4838 N N . ILE B 1 282 ? 36.309 8.819 0.619 1.00 17.32 283 ILE B N 1
ATOM 4839 C CA . ILE B 1 282 ? 36.463 9.938 1.491 1.00 16.60 283 ILE B CA 1
ATOM 4840 C C . ILE B 1 282 ? 35.098 10.262 2.125 1.00 12.68 283 ILE B C 1
ATOM 4841 O O . ILE B 1 282 ? 34.085 10.432 1.411 1.00 16.23 283 ILE B O 1
ATOM 4846 N N . TYR B 1 283 ? 35.096 10.392 3.431 1.00 13.66 284 TYR B N 1
ATOM 4847 C CA . TYR B 1 283 ? 33.936 10.804 4.277 1.00 14.57 284 TYR B CA 1
ATOM 4848 C C . TYR B 1 283 ? 34.151 12.295 4.606 1.00 14.66 284 TYR B C 1
ATOM 4849 O O . TYR B 1 283 ? 35.042 12.598 5.409 1.00 14.85 284 TYR B O 1
ATOM 4858 N N . TYR B 1 284 ? 33.311 13.191 4.051 1.00 13.83 285 TYR B N 1
ATOM 4859 C CA . TYR B 1 284 ? 33.388 14.598 4.398 1.00 14.61 285 TYR B CA 1
ATOM 4860 C C . TYR B 1 284 ? 32.277 14.904 5.321 1.00 13.31 285 TYR B C 1
ATOM 4861 O O . TYR B 1 284 ? 31.116 14.412 5.121 1.00 13.45 285 TYR B O 1
ATOM 4870 N N . TYR B 1 285 ? 32.440 15.840 6.241 1.00 12.71 286 TYR B N 1
ATOM 4871 C CA . TYR B 1 285 ? 31.328 16.225 7.107 1.00 13.89 286 TYR B CA 1
ATOM 4872 C C . TYR B 1 285 ? 31.423 17.667 7.531 1.00 14.03 286 TYR B C 1
ATOM 4873 O O . TYR B 1 285 ? 32.520 18.246 7.617 1.00 14.51 286 TYR B O 1
ATOM 4882 N N . ARG B 1 286 ? 30.266 18.219 7.889 1.00 13.08 287 ARG B N 1
ATOM 4883 C CA . ARG B 1 286 ? 30.058 19.504 8.618 1.00 12.84 287 ARG B CA 1
ATOM 4884 C C . ARG B 1 286 ? 29.186 19.188 9.822 1.00 14.86 287 ARG B C 1
ATOM 4885 O O . ARG B 1 286 ? 28.442 18.147 9.848 1.00 12.19 287 ARG B O 1
ATOM 4893 N N . THR B 1 287 ? 29.327 19.920 10.900 1.00 13.67 288 THR B N 1
ATOM 4894 C CA . THR B 1 287 ? 28.495 19.783 12.066 1.00 13.21 288 THR B CA 1
ATOM 4895 C C . THR B 1 287 ? 27.763 21.081 12.381 1.00 13.20 288 THR B C 1
ATOM 4896 O O . THR B 1 287 ? 28.028 22.052 11.769 1.00 14.77 288 THR B O 1
ATOM 4900 N N . TYR B 1 288 ? 26.733 20.999 13.245 1.00 12.40 289 TYR B N 1
ATOM 4901 C CA . TYR B 1 288 ? 25.877 22.133 13.489 1.00 14.34 289 TYR B CA 1
ATOM 4902 C C . TYR B 1 288 ? 26.701 23.333 13.784 1.00 12.57 289 TYR B C 1
ATOM 4903 O O . TYR B 1 288 ? 26.411 24.462 13.251 1.00 14.70 289 TYR B O 1
ATOM 4912 N N . ASP B 1 289 ? 27.729 23.150 14.670 1.00 15.12 290 ASP B N 1
ATOM 4913 C CA . ASP B 1 289 ? 28.553 24.339 15.051 1.00 16.14 290 ASP B CA 1
ATOM 4914 C C . ASP B 1 289 ? 29.988 24.356 14.451 1.00 14.65 290 ASP B C 1
ATOM 4915 O O . ASP B 1 289 ? 30.814 25.140 14.924 1.00 19.38 290 ASP B O 1
ATOM 4920 N N . ASN B 1 290 ? 30.196 23.645 13.352 1.00 13.43 291 ASN B N 1
ATOM 4921 C CA . ASN B 1 290 ? 31.365 23.763 12.527 1.00 15.12 291 ASN B CA 1
ATOM 4922 C C . ASN B 1 290 ? 31.052 23.703 11.040 1.00 13.98 291 ASN B C 1
ATOM 4923 O O . ASN B 1 290 ? 30.727 22.675 10.472 1.00 13.79 291 ASN B O 1
ATOM 4928 N N . SER B 1 291 ? 31.080 24.865 10.425 1.00 12.86 292 SER B N 1
ATOM 4929 C CA . SER B 1 291 ? 30.723 25.026 9.049 1.00 12.74 292 SER B CA 1
ATOM 4930 C C . SER B 1 291 ? 31.736 24.581 8.066 1.00 13.08 292 SER B C 1
ATOM 4931 O O . SER B 1 291 ? 31.490 24.247 6.935 1.00 14.57 292 SER B O 1
ATOM 4934 N N . GLN B 1 292 ? 33.038 24.552 8.485 1.00 12.88 293 GLN B N 1
ATOM 4935 C CA . GLN B 1 292 ? 34.079 24.075 7.631 1.00 13.84 293 GLN B CA 1
ATOM 4936 C C . GLN B 1 292 ? 33.880 22.567 7.350 1.00 12.23 293 GLN B C 1
ATOM 4937 O O . GLN B 1 292 ? 33.572 21.808 8.277 1.00 15.84 293 GLN B O 1
ATOM 4943 N N . ILE B 1 293 ? 34.097 22.206 6.113 1.00 12.11 294 ILE B N 1
ATOM 4944 C CA . ILE B 1 293 ? 34.138 20.791 5.745 1.00 11.35 294 ILE B CA 1
ATOM 4945 C C . ILE B 1 293 ? 35.395 20.104 6.284 1.00 15.93 294 ILE B C 1
ATOM 4946 O O . ILE B 1 293 ? 36.457 20.559 6.023 1.00 17.67 294 ILE B O 1
ATOM 4951 N N . THR B 1 294 ? 35.222 18.947 6.917 1.00 15.06 295 THR B N 1
ATOM 4952 C CA . THR B 1 294 ? 36.336 18.099 7.439 1.00 14.64 295 THR B CA 1
ATOM 4953 C C . THR B 1 294 ? 36.315 16.773 6.695 1.00 15.80 295 THR B C 1
ATOM 4954 O O . THR B 1 294 ? 35.228 16.272 6.331 1.00 15.97 295 THR B O 1
ATOM 4958 N N . ALA B 1 295 ? 37.446 16.306 6.204 1.00 13.84 296 ALA B N 1
ATOM 4959 C CA . ALA B 1 295 ? 37.558 15.108 5.400 1.00 15.09 296 ALA B CA 1
ATOM 4960 C C . ALA B 1 295 ? 38.369 14.034 6.096 1.00 17.86 296 ALA B C 1
ATOM 4961 O O . ALA B 1 295 ? 39.468 14.309 6.638 1.00 15.84 296 ALA B O 1
ATOM 4963 N N . VAL B 1 296 ? 37.843 12.829 6.094 1.00 17.06 297 VAL B N 1
ATOM 4964 C CA . VAL B 1 296 ? 38.520 11.619 6.585 1.00 16.64 297 VAL B CA 1
ATOM 4965 C C . VAL B 1 296 ? 38.592 10.610 5.427 1.00 15.58 297 VAL B C 1
ATOM 4966 O O . VAL B 1 296 ? 37.609 10.209 4.888 1.00 14.64 297 VAL B O 1
ATOM 4970 N N . ASP B 1 297 ? 39.809 10.227 4.999 1.00 17.98 298 ASP B N 1
ATOM 4971 C CA . ASP B 1 297 ? 40.057 9.418 3.846 1.00 17.72 298 ASP B CA 1
ATOM 4972 C C . ASP B 1 297 ? 40.379 8.024 4.322 1.00 18.10 298 ASP B C 1
ATOM 4973 O O . ASP B 1 297 ? 41.440 7.828 4.952 1.00 16.92 298 ASP B O 1
ATOM 4978 N N . MET B 1 298 ? 39.475 7.081 4.120 1.00 17.68 299 MET B N 1
ATOM 4979 C CA . MET B 1 298 ? 39.703 5.698 4.627 1.00 18.41 299 MET B CA 1
ATOM 4980 C C . MET B 1 298 ? 41.010 5.132 4.096 1.00 19.83 299 MET B C 1
ATOM 4981 O O . MET B 1 298 ? 41.619 4.332 4.802 1.00 20.32 299 MET B O 1
ATOM 4986 N N . ASN B 1 299 ? 41.400 5.545 2.889 1.00 17.95 300 ASN B N 1
ATOM 4987 C CA . ASN B 1 299 ? 42.594 5.019 2.240 1.00 17.86 300 ASN B CA 1
ATOM 4988 C C . ASN B 1 299 ? 43.901 5.462 2.850 1.00 22.73 300 ASN B C 1
ATOM 4989 O O . ASN B 1 299 ? 44.940 4.884 2.498 1.00 24.09 300 ASN B O 1
ATOM 4994 N N . LYS B 1 300 ? 43.863 6.367 3.817 1.00 20.75 301 LYS B N 1
ATOM 4995 C CA . LYS B 1 300 ? 45.071 6.744 4.526 1.00 22.29 301 LYS B CA 1
ATOM 4996 C C . LYS B 1 300 ? 45.317 5.852 5.731 1.00 25.32 301 LYS B C 1
ATOM 4997 O O . LYS B 1 300 ? 46.301 6.044 6.434 1.00 25.08 301 LYS B O 1
ATOM 5003 N N . GLU B 1 301 ? 44.445 4.878 5.979 1.00 20.62 302 GLU B N 1
ATOM 5004 C CA . GLU B 1 301 ? 44.610 3.966 7.083 1.00 23.33 302 GLU B CA 1
ATOM 5005 C C . GLU B 1 301 ? 45.086 2.652 6.515 1.00 19.61 302 GLU B C 1
ATOM 5006 O O . GLU B 1 301 ? 45.058 2.401 5.314 1.00 18.14 302 GLU B O 1
ATOM 5012 N N . ASN B 1 302 ? 45.578 1.814 7.435 1.00 22.28 303 ASN B N 1
ATOM 5013 C CA . ASN B 1 302 ? 45.929 0.454 7.140 1.00 22.36 303 ASN B CA 1
ATOM 5014 C C . ASN B 1 302 ? 44.701 -0.465 7.210 1.00 19.26 303 ASN B C 1
ATOM 5015 O O . ASN B 1 302 ? 44.291 -0.911 8.297 1.00 20.27 303 ASN B O 1
ATOM 5020 N N . LEU B 1 303 ? 44.170 -0.730 6.042 1.00 20.77 304 LEU B N 1
ATOM 5021 C CA . LEU B 1 303 ? 42.896 -1.470 5.923 1.00 20.80 304 LEU B CA 1
ATOM 5022 C C . LEU B 1 303 ? 43.062 -2.947 6.206 1.00 22.95 304 LEU B C 1
ATOM 5023 O O . LEU B 1 303 ? 42.106 -3.677 6.234 1.00 20.62 304 LEU B O 1
ATOM 5028 N N . GLU B 1 304 ? 44.330 -3.369 6.408 1.00 23.53 305 GLU B N 1
ATOM 5029 C CA . GLU B 1 304 ? 44.544 -4.763 6.854 1.00 25.22 305 GLU B CA 1
ATOM 5030 C C . GLU B 1 304 ? 44.503 -4.969 8.360 1.00 23.34 305 GLU B C 1
ATOM 5031 O O . GLU B 1 304 ? 44.520 -6.089 8.866 1.00 27.45 305 GLU B O 1
ATOM 5037 N N . LYS B 1 305 ? 44.374 -3.889 9.101 1.00 23.35 306 LYS B N 1
ATOM 5038 C CA . LYS B 1 305 ? 44.164 -3.975 10.511 1.00 25.04 306 LYS B CA 1
ATOM 5039 C C . LYS B 1 305 ? 42.940 -4.751 10.996 1.00 22.60 306 LYS B C 1
ATOM 5040 O O . LYS B 1 305 ? 42.066 -5.174 10.211 1.00 23.34 306 LYS B O 1
ATOM 5046 N N . ASP B 1 306 ? 43.009 -4.918 12.302 1.00 25.28 307 ASP B N 1
ATOM 5047 C CA . ASP B 1 306 ? 42.220 -5.737 13.150 1.00 29.90 307 ASP B CA 1
ATOM 5048 C C . ASP B 1 306 ? 41.211 -5.128 14.036 1.00 25.01 307 ASP B C 1
ATOM 5049 O O . ASP B 1 306 ? 40.415 -5.783 14.696 1.00 24.52 307 ASP B O 1
ATOM 5054 N N . SER B 1 307 ? 41.347 -3.837 14.168 1.00 23.54 308 SER B N 1
ATOM 5055 C CA . SER B 1 307 ? 40.728 -3.097 15.215 1.00 24.36 308 SER B CA 1
ATOM 5056 C C . SER B 1 307 ? 40.144 -1.844 14.577 1.00 23.81 308 SER B C 1
ATOM 5057 O O . SER B 1 307 ? 40.620 -1.352 13.587 1.00 25.58 308 SER B O 1
ATOM 5060 N N . LEU B 1 308 ? 39.140 -1.319 15.234 1.00 20.85 309 LEU B N 1
ATOM 5061 C CA . LEU B 1 308 ? 38.490 -0.091 14.732 1.00 21.06 309 LEU B CA 1
ATOM 5062 C C . LEU B 1 308 ? 39.410 1.082 14.864 1.00 23.27 309 LEU B C 1
ATOM 5063 O O . LEU B 1 308 ? 40.144 1.163 15.859 1.00 22.19 309 LEU B O 1
ATOM 5068 N N . ILE B 1 309 ? 39.373 2.004 13.897 1.00 19.56 310 ILE B N 1
ATOM 5069 C CA . ILE B 1 309 ? 40.123 3.252 13.932 1.00 21.56 310 ILE B CA 1
ATOM 5070 C C . ILE B 1 309 ? 39.094 4.353 14.135 1.00 19.63 310 ILE B C 1
ATOM 5071 O O . ILE B 1 309 ? 38.219 4.493 13.320 1.00 21.62 310 ILE B O 1
ATOM 5076 N N . VAL B 1 310 ? 39.164 5.052 15.229 1.00 18.86 311 VAL B N 1
ATOM 5077 C CA . VAL B 1 310 ? 38.057 5.984 15.670 1.00 19.43 311 VAL B CA 1
ATOM 5078 C C . VAL B 1 310 ? 38.618 7.398 15.790 1.00 23.01 311 VAL B C 1
ATOM 5079 O O . VAL B 1 310 ? 39.667 7.624 16.411 1.00 24.58 311 VAL B O 1
ATOM 5083 N N . TYR B 1 311 ? 37.969 8.380 15.130 1.00 20.33 312 TYR B N 1
ATOM 5084 C CA . TYR B 1 311 ? 38.336 9.810 15.138 1.00 21.98 312 TYR B CA 1
ATOM 5085 C C . TYR B 1 311 ? 37.188 10.544 15.784 1.00 22.26 312 TYR B C 1
ATOM 5086 O O . TYR B 1 311 ? 36.068 10.380 15.331 1.00 24.14 312 TYR B O 1
ATOM 5095 N N . PRO B 1 312 ? 37.418 11.393 16.799 1.00 20.93 313 PRO B N 1
ATOM 5096 C CA . PRO B 1 312 ? 36.437 12.332 17.262 1.00 21.00 313 PRO B CA 1
ATOM 5097 C C . PRO B 1 312 ? 36.109 13.314 16.126 1.00 19.40 313 PRO B C 1
ATOM 5098 O O . PRO B 1 312 ? 36.903 13.598 15.281 1.00 17.86 313 PRO B O 1
ATOM 5102 N N . MET B 1 313 ? 34.867 13.770 16.140 1.00 19.59 314 MET B N 1
ATOM 5103 C CA . MET B 1 313 ? 34.456 14.804 15.205 1.00 19.67 314 MET B CA 1
ATOM 5104 C C . MET B 1 313 ? 34.926 16.215 15.637 1.00 21.31 314 MET B C 1
ATOM 5105 O O . MET B 1 313 ? 34.935 16.525 16.801 1.00 22.12 314 MET B O 1
ATOM 5110 N N . VAL B 1 314 ? 35.325 17.019 14.683 1.00 20.06 315 VAL B N 1
ATOM 5111 C CA . VAL B 1 314 ? 35.616 18.444 14.866 1.00 20.96 315 VAL B CA 1
ATOM 5112 C C . VAL B 1 314 ? 34.263 19.147 14.904 1.00 20.58 315 VAL B C 1
ATOM 5113 O O . VAL B 1 314 ? 33.689 19.392 13.831 1.00 25.46 315 VAL B O 1
ATOM 5117 N N . GLU B 1 315 ? 33.860 19.506 16.125 1.00 22.63 316 GLU B N 1
ATOM 5118 C CA . GLU B 1 315 ? 32.511 20.005 16.462 1.00 24.35 316 GLU B CA 1
ATOM 5119 C C . GLU B 1 315 ? 32.410 21.518 16.787 1.00 24.00 316 GLU B C 1
ATOM 5120 O O . GLU B 1 315 ? 31.341 21.965 17.102 1.00 25.50 316 GLU B O 1
ATOM 5126 N N . THR B 1 316 ? 33.527 22.212 16.919 1.00 23.94 317 THR B N 1
ATOM 5127 C CA . THR B 1 316 ? 33.503 23.619 17.196 1.00 22.95 317 THR B CA 1
ATOM 5128 C C . THR B 1 316 ? 34.045 24.366 15.984 1.00 19.09 317 THR B C 1
ATOM 5129 O O . THR B 1 316 ? 34.792 23.825 15.171 1.00 19.08 317 THR B O 1
ATOM 5133 N N . GLN B 1 317 ? 33.688 25.625 15.898 1.00 19.34 318 GLN B N 1
ATOM 5134 C CA . GLN B 1 317 ? 33.782 26.358 14.698 1.00 19.55 318 GLN B CA 1
ATOM 5135 C C . GLN B 1 317 ? 35.244 26.640 14.337 1.00 18.39 318 GLN B C 1
ATOM 5136 O O . GLN B 1 317 ? 35.969 27.053 15.251 1.00 18.35 318 GLN B O 1
ATOM 5142 N N . GLN B 1 318 ? 35.676 26.246 13.139 1.00 16.01 319 GLN B N 1
ATOM 5143 C CA . GLN B 1 318 ? 37.030 26.408 12.675 1.00 16.17 319 GLN B CA 1
ATOM 5144 C C . GLN B 1 318 ? 37.042 27.631 11.784 1.00 15.35 319 GLN B C 1
ATOM 5145 O O . GLN B 1 318 ? 36.753 27.591 10.596 1.00 16.47 319 GLN B O 1
ATOM 5151 N N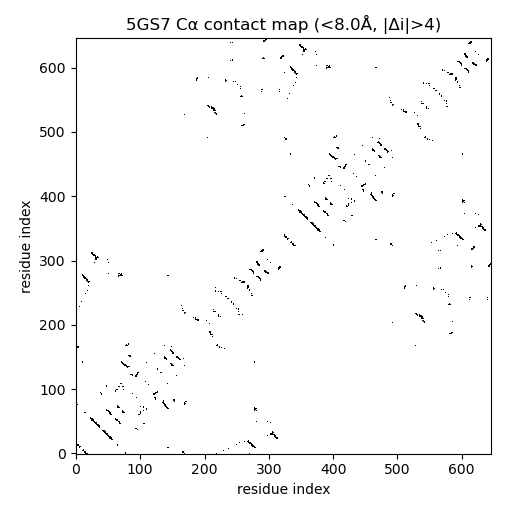 . ILE B 1 319 ? 37.372 28.729 12.421 1.00 16.48 320 ILE B N 1
ATOM 5152 C CA . ILE B 1 319 ? 37.397 30.041 11.725 1.00 17.23 320 ILE B CA 1
ATOM 5153 C C . ILE B 1 319 ? 38.718 30.469 11.139 1.00 17.27 320 ILE B C 1
ATOM 5154 O O . ILE B 1 319 ? 39.753 30.194 11.768 1.00 19.77 320 ILE B O 1
ATOM 5159 N N . ASN B 1 320 ? 38.701 30.969 9.918 1.00 14.68 321 ASN B N 1
ATOM 5160 C CA . ASN B 1 320 ? 39.840 31.455 9.234 1.00 15.01 321 ASN B CA 1
ATOM 5161 C C . ASN B 1 320 ? 39.933 32.969 9.574 1.00 16.34 321 ASN B C 1
ATOM 5162 O O . ASN B 1 320 ? 39.225 33.773 8.985 1.00 16.88 321 ASN B O 1
ATOM 5167 N N . TYR B 1 321 ? 40.832 33.356 10.507 1.00 18.02 322 TYR B N 1
ATOM 5168 C CA . TYR B 1 321 ? 41.030 34.781 10.884 1.00 19.43 322 TYR B CA 1
ATOM 5169 C C . TYR B 1 321 ? 41.942 35.361 9.831 1.00 21.09 322 TYR B C 1
ATOM 5170 O O . TYR B 1 321 ? 43.139 34.982 9.778 1.00 21.55 322 TYR B O 1
ATOM 5179 N N . ALA B 1 322 ? 41.454 36.195 8.935 1.00 20.36 323 ALA B N 1
ATOM 5180 C CA . ALA B 1 322 ? 42.191 36.595 7.760 1.00 24.56 323 ALA B CA 1
ATOM 5181 C C . ALA B 1 322 ? 42.951 37.907 7.954 1.00 23.16 323 ALA B C 1
ATOM 5182 O O . ALA B 1 322 ? 43.740 38.256 7.069 1.00 27.95 323 ALA B O 1
ATOM 5184 N N . ASN B 1 323 ? 42.828 38.562 9.102 1.00 21.99 324 ASN B N 1
ATOM 5185 C CA . ASN B 1 323 ? 43.724 39.758 9.370 1.00 24.12 324 ASN B CA 1
ATOM 5186 C C . ASN B 1 323 ? 44.404 39.782 10.722 1.00 29.05 324 ASN B C 1
#

Nearest PDB structures (foldseek):
  5gs7-assembly1_A  TM=1.003E+00  e=3.504E-68  Enterococcus faecalis
  6a8q-assembly1_C  TM=1.002E+00  e=2.228E-66  Enterococcus faecalis T2
  6a8t-assembly1_B  TM=9.999E-01  e=3.229E-65  Enterococcus faecalis T2
  4wl3-assembly1_A  TM=9.933E-01  e=8.023E-65  Enterococcus faecalis T2
  8bls-assembly1_E  TM=9.813E-01  e=9.185E-47  Ligilactobacillus salivarius

Radius of gyration: 26.41 Å; Cα contacts (8 Å, |Δi|>4): 1600; chains: 2; bounding box: 61×92×48 Å

Secondary structure (P-SEA, 3-state):
ccccccccccccccccccccccccccccccccccbbbbccccccccccccccccccccccccccccccccbbbbbbccccccbbbbccccccccccccaaaaaaaaccccaaaaaaaacccccccccccccccccccccccccccbbbbbbbccccbbbbbcccccccccccaaaaaaacccccccccccccccccccbbbbccccccccccccccccaaaaaaaaaaaaaaccccccaaaaaaaaaaaaaacccccccccccccccccccbbbbbcccccccccccccccbbbbbbcccccccccbbbbbcccccccccccc/cccccccccccccccccccccccbbbbbbbccccbbbbcccccccbbbbbbcccccccccccccccccccbbbbbbbbbcccbbbbccccccccccccaaaaaaaaccccaaaaaaaacccccccccccccccccccccccccccccbbbbbccccbbbbbcccccccccccaaaaaaacccccccccccccccccccbbbbccccccccccccccccaaaaaaaaaaaaaaccccccaaaaaaaaaaaaaacccccccccccccccccccbbbbbcccccccccccccccbbbbbbcccccccccbbbbbbccccccccccc

Sequence (646 aa):
ATAITYVSKDHYFGRNFDYEISYNEVVTITPRNYKFSFREVGNLDHHFAIIGIAAGIADYPLYYDAINEKGLGMAGLNFSGYADYKKIEEGKENVSPFEFIPWVLGQCSTVDEAKKLLKNLNLVNINFSDELPLSPLHWLLADKEQSIVVESTKEGLRVFDNPVGVLTNNPTFDYQLFNLNNYRVLSTRTPKNNFSDQIELDIYSRGMGGIGLPGDLSSVSRFVKATFTKLNSVSRSSEYESISQFFHILSSVEQQKGLCDVGDEKYEYTIYSSCCNLEKGIYYYRTYDNSQITAVDMNKENLEKDSLIVYPMVETQQINYANATAITYVSKDHYFGRNFDYEISYNEVVTITPRNYKFSFREVGNLDHHFAIIGIAAGIADYPLYYDAINEKGLGMAGLNFSGYADYKKIEEGKENVSPFEFIPWVLGQCSTVDEAKKLLKNLNLVNINFSDELPLSPLHWLLADKEQSIVVESTKEGLRVFDNPVGVLTNNPTFDYQLFNLNNYRVLSTRTPKNNFSDQIELDIYSRGMGGIGLPGDLSSVSRFVKATFTKLNSVSRSSEYESISQFFHILSSVEQQKGLCDVGDEKYEYTIYSSCCNLEKGIYYYRTYDNSQITAVDMNKENLEKDSLIVYPMVETQQINYAN

Solvent-accessible surface area: 26314 Å² total; per-residue (Å²): 5,0,0,0,24,17,86,37,158,19,44,2,2,1,3,0,21,7,59,35,84,48,103,90,16,11,0,3,0,0,0,58,49,33,110,0,65,15,113,90,20,61,74,30,84,113,9,54,0,0,0,0,0,2,13,28,71,30,133,28,1,25,22,40,2,1,0,0,52,90,0,0,0,0,0,6,0,42,0,64,62,67,17,40,34,49,188,82,85,156,82,74,74,8,0,0,10,27,1,0,8,2,10,0,0,2,67,3,22,52,0,84,85,0,56,151,41,5,149,73,6,14,2,1,98,39,66,43,33,139,145,52,90,37,61,46,41,0,1,0,0,0,15,84,148,56,8,0,0,0,2,1,10,131,148,23,61,137,61,20,91,11,98,16,4,0,1,0,18,6,13,21,0,53,140,2,45,133,32,38,88,99,58,214,122,22,39,23,150,56,68,178,64,127,165,25,144,161,89,156,88,104,118,68,13,83,10,39,5,7,85,48,6,20,2,6,12,1,0,27,11,6,0,3,10,0,5,27,0,31,102,48,21,66,34,175,67,57,41,74,53,0,0,3,0,0,8,17,0,1,8,9,4,7,1,1,49,3,9,0,20,42,32,140,138,94,41,9,34,4,14,1,8,0,0,2,0,4,70,100,4,18,0,2,2,19,13,13,35,1,7,17,0,0,1,1,22,0,87,136,31,90,13,95,84,102,52,36,21,77,55,102,21,40,113,93,8,62,24,41,123,42,46,4,0,0,0,23,18,87,35,156,20,44,2,2,1,5,0,22,9,71,30,75,47,116,91,16,10,0,3,0,0,0,58,48,31,107,0,65,16,111,89,21,62,73,33,84,116,8,53,0,0,0,0,0,2,15,27,74,34,133,27,2,25,21,46,2,1,0,0,52,91,0,0,0,0,0,6,0,42,0,65,69,71,22,48,32,48,177,82,85,157,82,72,74,9,0,0,9,26,2,0,7,1,10,0,0,3,67,3,22,54,0,84,83,0,58,136,39,5,152,67,4,12,1,1,100,37,60,47,36,128,143,56,87,38,64,46,42,0,2,0,0,0,15,85,151,55,6,0,0,0,3,1,10,159,142,22,60,134,59,20,90,12,99,15,4,0,1,0,18,7,13,22,0,54,139,2,47,134,32,38,88,100,59,214,120,22,40,23,145,55,68,173,63,121,170,26,142,161,88,164,89,110,116,67,12,82,9,38,7,7,87,48,6,19,2,6,13,1,0,28,11,6,0,3,9,0,6,27,0,30,102,48,20,59,35,178,66,53,40,78,49,0,0,2,1,0,8,13,0,1,7,8,5,8,1,2,52,2,9,0,13,43,33,143,134,97,41,8,28,4,14,0,9,0,0,2,0,5,70,99,4,19,0,2,2,21,13,15,35,1,9,14,0,0,1,2,24,0,87,136,29,88,14,94,86,102,56,35,21,78,58,105,20,40,106,92,9,61,25,42,117,39,47

CATH classification: 3.60.60.10

B-factor: mean 19.47, std 8.19, range [8.72, 80.1]